Protein AF-A0A346Y4H3-F1 (afdb_monomer_lite)

Secondary structure (DSSP, 8-state):
--------PPPP--------------------SEEEEETTEEE----SS---HHHHHHHHHHTS--TT--EEEEEESS--TTGGG-GGGGSSS-EEEE-SSSPPPHHHHHHHHHHT--EEEEES-TTTS-HHHHHHHHTTSEEEEE--SSHHHHHHHHHHHH-TT-SEEEEEE-SPPTTS-GGGGTTTTTTHHHHHHHTT--EEEE-SS---HHHHHHHHHSS--EEEEES-TTTS-HHHHHHHHHTT-EEEEE--SSHHHHHHHHHHHTT-SSGGG-S-EEEEE-SSTTHHHHHHHHHHHHHHTT--EEEEBTTB--HHHHHHHH--TT--S--SS-TT--SEEEES-HHHHHHHHHHTTPPPPPEEEEESPTTS---TT-EEEEEEE--TTSB-TTPEEEEESTTSSS-EEEEGGG-EEEEE--TT--SSEEEEEEEEBTTS-EEEEEEEEPPEEEEEEEEETTT--B-TT-EEEETTS-EEE--TTSEEEEEEEPSEEEEEEEE-TTBPPPPPEEEEE-TTSEEEEEEEEPBPPPTT-EEEEEE--SSSSEEEEEEEPPTTS--EESSSS-EESSSTTSEEEEE--SSSS--EEEEESSPPSSEEEEEEEEEE-SS-GGGS--EEEEEETTEEEEEEEPPTT--TT--EEEEEEEETTTTEEEEEEEEESSGGGT-S-S-----

Organism: NCBI:txid1608957

Structure (mmCIF, N/CA/C/O backbone):
data_AF-A0A346Y4H3-F1
#
_entry.id   AF-A0A346Y4H3-F1
#
loop_
_atom_site.group_PDB
_atom_site.id
_atom_site.type_symbol
_atom_site.label_atom_id
_atom_site.label_alt_id
_atom_site.label_comp_id
_atom_site.label_asym_id
_atom_site.label_entity_id
_atom_site.label_seq_id
_atom_site.pdbx_PDB_ins_code
_atom_site.Cartn_x
_atom_site.Cartn_y
_atom_site.Cartn_z
_atom_site.occupancy
_atom_site.B_iso_or_equiv
_atom_site.auth_seq_id
_atom_site.auth_comp_id
_atom_site.auth_asym_id
_atom_site.auth_atom_id
_atom_site.pdbx_PDB_model_num
ATOM 1 N N . MET A 1 1 ? -14.875 83.122 -20.297 1.00 38.47 1 MET A N 1
ATOM 2 C CA . MET A 1 1 ? -14.347 83.190 -18.918 1.00 38.47 1 MET A CA 1
ATOM 3 C C . MET A 1 1 ? -13.732 81.844 -18.584 1.00 38.47 1 MET A C 1
ATOM 5 O O . MET A 1 1 ? -14.241 80.837 -19.048 1.00 38.47 1 MET A O 1
ATOM 9 N N . ALA A 1 2 ? -12.585 81.909 -17.911 1.00 35.88 2 ALA A N 1
ATOM 10 C CA . ALA A 1 2 ? -11.606 80.873 -17.564 1.00 35.88 2 ALA A CA 1
ATOM 11 C C . ALA A 1 2 ? -12.211 79.569 -16.967 1.00 35.88 2 ALA A C 1
ATOM 13 O O . ALA A 1 2 ? -13.336 79.601 -16.496 1.00 35.88 2 ALA A O 1
ATOM 14 N N . SER A 1 3 ? -11.537 78.412 -16.889 1.00 32.09 3 SER A N 1
ATOM 15 C CA . SER A 1 3 ? -10.102 78.202 -16.647 1.00 32.09 3 SER A CA 1
ATOM 16 C C . SER A 1 3 ? -9.679 76.719 -16.795 1.00 32.09 3 SER A C 1
ATOM 18 O O . SER A 1 3 ? -10.281 75.858 -16.171 1.00 32.09 3 SER A O 1
ATOM 20 N N . ARG A 1 4 ? -8.610 76.489 -17.577 1.00 33.00 4 ARG A N 1
ATOM 21 C CA . ARG A 1 4 ? -7.375 75.696 -17.312 1.00 33.00 4 ARG A CA 1
ATOM 22 C C . ARG A 1 4 ? -7.424 74.187 -16.925 1.00 33.00 4 ARG A C 1
ATOM 24 O O . ARG A 1 4 ? -7.675 73.878 -15.772 1.00 33.00 4 ARG A O 1
ATOM 31 N N . VAL A 1 5 ? -7.091 73.295 -17.891 1.00 34.34 5 VAL A N 1
ATOM 32 C CA . VAL A 1 5 ? -5.742 72.694 -18.219 1.00 34.34 5 VAL A CA 1
ATOM 33 C C . VAL A 1 5 ? -4.996 71.942 -17.072 1.00 34.34 5 VAL A C 1
ATOM 35 O O . VAL A 1 5 ? -5.086 72.464 -15.965 1.00 34.34 5 VAL A O 1
ATOM 38 N N . PRO A 1 6 ? -4.147 70.875 -17.264 1.00 44.66 6 PRO A N 1
ATOM 39 C CA . PRO A 1 6 ? -3.715 70.091 -18.464 1.00 44.66 6 PRO A CA 1
ATOM 40 C C . PRO A 1 6 ? -3.550 68.529 -18.333 1.00 44.66 6 PRO A C 1
ATOM 42 O O . PRO A 1 6 ? -3.490 67.970 -17.247 1.00 44.66 6 PRO A O 1
ATOM 45 N N . ALA A 1 7 ? -3.283 67.907 -19.500 1.00 29.73 7 ALA A N 1
ATOM 46 C CA . ALA A 1 7 ? -2.268 66.875 -19.834 1.00 29.73 7 ALA A CA 1
ATOM 47 C C . ALA A 1 7 ? -2.381 65.400 -19.393 1.00 29.73 7 ALA A C 1
ATOM 49 O O . ALA A 1 7 ? -2.134 65.047 -18.248 1.00 29.73 7 ALA A O 1
ATOM 50 N N . LEU A 1 8 ? -2.470 64.536 -20.414 1.00 28.73 8 LEU A N 1
ATOM 51 C CA . LEU A 1 8 ? -1.703 63.289 -20.524 1.00 28.73 8 LEU A CA 1
ATOM 52 C C . LEU A 1 8 ? -1.359 63.028 -22.008 1.00 28.73 8 LEU A C 1
ATOM 54 O O . LEU A 1 8 ? -2.251 62.945 -22.849 1.00 28.73 8 LEU A O 1
ATOM 58 N N . LEU A 1 9 ? -0.061 62.935 -22.325 1.00 31.16 9 LEU A N 1
ATOM 59 C CA . LEU A 1 9 ? 0.455 62.276 -23.536 1.00 31.16 9 LEU A CA 1
ATOM 60 C C . LEU A 1 9 ? 0.527 60.760 -23.272 1.00 31.16 9 LEU A C 1
ATOM 62 O O . LEU A 1 9 ? 0.940 60.390 -22.172 1.00 31.16 9 LEU A O 1
ATOM 66 N N . PRO A 1 10 ? 0.271 59.884 -24.261 1.00 33.31 10 PRO A N 1
ATOM 67 C CA . PRO A 1 10 ? 0.739 58.507 -24.217 1.00 33.31 10 PRO A CA 1
ATOM 68 C C . PRO A 1 10 ? 2.091 58.380 -24.941 1.00 33.31 10 PRO A C 1
ATOM 70 O O . PRO A 1 10 ? 2.264 58.857 -26.064 1.00 33.31 10 PRO A O 1
ATOM 73 N N . LEU A 1 11 ? 3.050 57.725 -24.286 1.00 29.69 11 LEU A N 1
ATOM 74 C CA . LEU A 1 11 ? 4.306 57.272 -24.878 1.00 29.69 11 LEU A CA 1
ATOM 75 C C . LEU A 1 11 ? 4.103 55.825 -25.351 1.00 29.69 11 LEU A C 1
ATOM 77 O O . LEU A 1 11 ? 3.737 54.957 -24.563 1.00 29.69 11 LEU A O 1
ATOM 81 N N . VAL A 1 12 ? 4.309 55.584 -26.644 1.00 32.44 12 VAL A N 1
ATOM 82 C CA . VAL A 1 12 ? 4.324 54.251 -27.260 1.00 32.44 12 VAL A CA 1
ATOM 83 C C . VAL A 1 12 ? 5.628 53.554 -26.868 1.00 32.44 12 VAL A C 1
ATOM 85 O O . VAL A 1 12 ? 6.703 54.077 -27.157 1.00 32.44 12 VAL A O 1
ATOM 88 N N . ALA A 1 13 ? 5.538 52.382 -26.237 1.00 29.81 13 ALA A N 1
ATOM 89 C CA . ALA A 1 13 ? 6.675 51.515 -25.939 1.00 29.81 13 ALA A CA 1
ATOM 90 C C . ALA A 1 13 ? 6.445 50.107 -26.522 1.00 29.81 13 ALA A C 1
ATOM 92 O O . ALA A 1 13 ? 5.535 49.394 -26.116 1.00 29.81 13 ALA A O 1
ATOM 93 N N . LEU A 1 14 ? 7.264 49.807 -27.534 1.00 28.03 14 LEU A N 1
ATOM 94 C CA . LEU A 1 14 ? 7.880 48.533 -27.931 1.00 28.03 14 LEU A CA 1
ATOM 95 C C . LEU A 1 14 ? 7.203 47.204 -27.513 1.00 28.03 14 LEU A C 1
ATOM 97 O O . LEU A 1 14 ? 7.240 46.802 -26.354 1.00 28.03 14 LEU A O 1
ATOM 101 N N . LEU A 1 15 ? 6.703 46.468 -28.516 1.00 27.31 15 LEU A N 1
ATOM 102 C CA . LEU A 1 15 ? 6.418 45.030 -28.448 1.00 27.31 15 LEU A CA 1
ATOM 103 C C . LEU A 1 15 ? 7.730 44.227 -28.505 1.00 27.31 15 LEU A C 1
ATOM 105 O O . LEU A 1 15 ? 8.435 44.281 -29.512 1.00 27.31 15 LEU A O 1
ATOM 109 N N . THR A 1 16 ? 7.982 43.394 -27.497 1.00 29.23 16 THR A N 1
ATOM 110 C CA . THR A 1 16 ? 8.804 42.178 -27.618 1.00 29.23 16 THR A CA 1
ATOM 111 C C . THR A 1 16 ? 8.028 41.023 -26.999 1.00 29.23 16 THR A C 1
ATOM 113 O O . THR A 1 16 ? 7.835 40.968 -25.786 1.00 29.23 16 THR A O 1
ATOM 116 N N . LEU A 1 17 ? 7.534 40.138 -27.863 1.00 25.66 17 LEU A N 1
ATOM 117 C CA . LEU A 1 17 ? 6.802 38.922 -27.533 1.00 25.66 17 LEU A CA 1
ATOM 118 C C . LEU A 1 17 ? 7.828 37.794 -27.320 1.00 25.66 17 LEU A C 1
ATOM 120 O O . LEU A 1 17 ? 8.337 37.244 -28.292 1.00 25.66 17 LEU A O 1
ATOM 124 N N . LEU A 1 18 ? 8.161 37.475 -26.066 1.00 26.89 18 LEU A N 1
ATOM 125 C CA . LEU A 1 18 ? 8.841 36.225 -25.713 1.00 26.89 18 LEU A CA 1
ATOM 126 C C . LEU A 1 18 ? 7.755 35.211 -25.329 1.00 26.89 18 LEU A C 1
ATOM 128 O O . LEU A 1 18 ? 7.167 35.299 -24.253 1.00 26.89 18 LEU A O 1
ATOM 132 N N . GLY A 1 19 ? 7.445 34.291 -26.240 1.00 25.28 19 GLY A N 1
ATOM 133 C CA . GLY A 1 19 ? 6.617 33.125 -25.952 1.00 25.28 19 GLY A CA 1
ATOM 134 C C . GLY A 1 19 ? 7.478 32.043 -25.312 1.00 25.28 19 GLY A C 1
ATOM 135 O O . GLY A 1 19 ? 8.254 31.393 -26.003 1.00 25.28 19 GLY A O 1
ATOM 136 N N . VAL A 1 20 ? 7.353 31.865 -23.998 1.00 27.48 20 VAL A N 1
ATOM 137 C CA . VAL A 1 20 ? 7.860 30.680 -23.299 1.00 27.48 20 VAL A CA 1
ATOM 138 C C . VAL A 1 20 ? 6.807 29.589 -23.463 1.00 27.48 20 VAL A C 1
ATOM 140 O O . VAL A 1 20 ? 5.729 29.659 -22.875 1.00 27.48 20 VAL A O 1
ATOM 143 N N . LEU A 1 21 ? 7.103 28.607 -24.312 1.00 25.36 21 LEU A N 1
ATOM 144 C CA . LEU A 1 21 ? 6.340 27.372 -24.425 1.00 25.36 21 LEU A CA 1
ATOM 145 C C . LEU A 1 21 ? 6.779 26.466 -23.264 1.00 25.36 21 LEU A C 1
ATOM 147 O O . LEU A 1 21 ? 7.791 25.779 -23.351 1.00 25.36 21 LEU A O 1
ATOM 151 N N . ALA A 1 22 ? 6.063 26.521 -22.141 1.00 25.53 22 ALA A N 1
ATOM 152 C CA . ALA A 1 22 ? 6.222 25.545 -21.070 1.00 25.53 22 ALA A CA 1
ATOM 153 C C . ALA A 1 22 ? 5.568 24.232 -21.525 1.00 25.53 22 ALA A C 1
ATOM 155 O O . ALA A 1 22 ? 4.342 24.107 -21.521 1.00 25.53 22 ALA A O 1
ATOM 156 N N . ALA A 1 23 ? 6.381 23.275 -21.969 1.00 27.03 23 ALA A N 1
ATOM 157 C CA . ALA A 1 23 ? 5.943 21.900 -22.138 1.00 27.03 23 ALA A CA 1
ATOM 158 C C . ALA A 1 23 ? 5.658 21.321 -20.744 1.00 27.03 23 ALA A C 1
ATOM 160 O O . ALA A 1 23 ? 6.575 21.133 -19.946 1.00 27.03 23 ALA A O 1
ATOM 161 N N . LEU A 1 24 ? 4.381 21.076 -20.436 1.00 25.50 24 LEU A N 1
ATOM 162 C CA . LEU A 1 24 ? 3.999 20.222 -19.316 1.00 25.50 24 LEU A CA 1
ATOM 163 C C . LEU A 1 24 ? 4.397 18.788 -19.670 1.00 25.50 24 LEU A C 1
ATOM 165 O O . LEU A 1 24 ? 3.620 18.045 -20.267 1.00 25.50 24 LEU A O 1
ATOM 169 N N . VAL A 1 25 ? 5.618 18.408 -19.308 1.00 27.73 25 VAL A N 1
ATOM 170 C CA . VAL A 1 25 ? 5.945 17.003 -19.095 1.00 27.73 25 VAL A CA 1
ATOM 171 C C . VAL A 1 25 ? 5.218 16.600 -17.820 1.00 27.73 25 VAL A C 1
ATOM 173 O O . VAL A 1 25 ? 5.413 17.194 -16.761 1.00 27.73 25 VAL A O 1
ATOM 176 N N . SER A 1 26 ? 4.317 15.633 -17.950 1.00 26.34 26 SER A N 1
ATOM 177 C CA . SER A 1 26 ? 3.693 14.937 -16.831 1.00 26.34 26 SER A CA 1
ATOM 178 C C . SER A 1 26 ? 4.792 14.254 -16.017 1.00 26.34 26 SER A C 1
ATOM 180 O O . SER A 1 26 ? 5.174 13.126 -16.318 1.00 26.34 26 SER A O 1
ATOM 182 N N . THR A 1 27 ? 5.316 14.933 -14.999 1.00 28.94 27 THR A N 1
ATOM 183 C CA . THR A 1 27 ? 6.135 14.305 -13.965 1.00 28.94 27 THR A CA 1
ATOM 184 C C . THR A 1 27 ? 5.234 13.349 -13.191 1.00 28.94 27 THR A C 1
ATOM 186 O O . THR A 1 27 ? 4.337 13.790 -12.468 1.00 28.94 27 THR A O 1
ATOM 189 N N . ALA A 1 28 ? 5.446 12.044 -13.363 1.00 29.25 28 ALA A N 1
ATOM 190 C CA . ALA A 1 28 ? 4.991 11.061 -12.388 1.00 29.25 28 ALA A CA 1
ATOM 191 C C . ALA A 1 28 ? 5.501 11.484 -10.994 1.00 29.25 28 ALA A C 1
ATOM 193 O O . ALA A 1 28 ? 6.600 12.043 -10.904 1.00 29.25 28 ALA A O 1
ATOM 194 N N . PRO A 1 29 ? 4.726 11.299 -9.913 1.00 31.39 29 PRO A N 1
ATOM 195 C CA . PRO A 1 29 ? 5.169 11.729 -8.600 1.00 31.39 29 PRO A CA 1
ATOM 196 C C . PRO A 1 29 ? 6.365 10.872 -8.172 1.00 31.39 29 PRO A C 1
ATOM 198 O O . PRO A 1 29 ? 6.255 9.662 -7.997 1.00 31.39 29 PRO A O 1
ATOM 201 N N . ALA A 1 30 ? 7.521 11.507 -7.989 1.00 39.19 30 ALA A N 1
ATOM 202 C CA . ALA A 1 30 ? 8.576 10.963 -7.153 1.00 39.19 30 ALA A CA 1
ATOM 203 C C . ALA A 1 30 ? 8.071 10.996 -5.702 1.00 39.19 30 ALA A C 1
ATOM 205 O O . ALA A 1 30 ? 8.126 12.041 -5.060 1.00 39.19 30 ALA A O 1
ATOM 206 N N . SER A 1 31 ? 7.529 9.893 -5.179 1.00 43.66 31 SER A N 1
ATOM 207 C CA . SER A 1 31 ? 7.141 9.830 -3.761 1.00 43.66 31 SER A CA 1
ATOM 208 C C . SER A 1 31 ? 7.337 8.435 -3.162 1.00 43.66 31 SER A C 1
ATOM 210 O O . SER A 1 31 ? 6.383 7.717 -2.863 1.00 43.66 31 SER A O 1
ATOM 212 N N . ARG A 1 32 ? 8.599 8.027 -2.970 1.00 54.56 32 ARG A N 1
ATOM 213 C CA . ARG A 1 32 ? 8.917 6.895 -2.074 1.00 54.56 32 ARG A CA 1
ATOM 214 C C . ARG A 1 32 ? 10.326 6.859 -1.506 1.00 54.56 32 ARG A C 1
ATOM 216 O O . ARG A 1 32 ? 10.713 5.882 -0.877 1.00 54.56 32 ARG A O 1
ATOM 223 N N . ALA A 1 33 ? 11.108 7.902 -1.723 1.00 60.16 33 ALA A N 1
ATOM 224 C CA . ALA A 1 33 ? 12.506 7.833 -1.369 1.00 60.16 33 ALA A CA 1
ATOM 225 C C . ALA A 1 33 ? 12.812 8.207 0.074 1.00 60.16 33 ALA A C 1
ATOM 227 O O . ALA A 1 33 ? 13.940 8.016 0.504 1.00 60.16 33 ALA A O 1
ATOM 228 N N . GLN A 1 34 ? 11.842 8.696 0.841 1.00 81.44 34 GLN A N 1
ATOM 229 C CA . GLN A 1 34 ? 12.044 8.962 2.256 1.00 81.44 34 GLN A CA 1
ATOM 230 C C . GLN A 1 34 ? 10.877 8.450 3.088 1.00 81.44 34 GLN A C 1
ATOM 232 O O . GLN A 1 34 ? 9.719 8.682 2.747 1.00 81.44 34 GLN A O 1
ATOM 237 N N . SER A 1 35 ? 11.186 7.772 4.190 1.00 82.25 35 SER A N 1
ATOM 238 C CA . SER A 1 35 ? 10.202 7.310 5.168 1.00 82.25 35 SER A CA 1
ATOM 239 C C . SER A 1 35 ? 10.663 7.620 6.583 1.00 82.25 35 SER A C 1
ATOM 241 O O . SER A 1 35 ? 11.827 7.383 6.908 1.00 82.25 35 SER A O 1
ATOM 243 N N . THR A 1 36 ? 9.739 8.072 7.425 1.00 83.00 36 THR A N 1
ATOM 244 C CA . THR A 1 36 ? 9.993 8.388 8.833 1.00 83.00 36 THR A CA 1
ATOM 245 C C . THR A 1 36 ? 9.085 7.548 9.722 1.00 83.00 36 THR A C 1
ATOM 247 O O . THR A 1 36 ? 7.876 7.506 9.501 1.00 83.00 36 THR A O 1
ATOM 250 N N . THR A 1 37 ? 9.662 6.903 10.731 1.00 84.31 37 THR A N 1
ATOM 251 C CA . THR A 1 37 ? 8.950 6.134 11.760 1.00 84.31 37 THR A CA 1
ATOM 252 C C . THR A 1 37 ? 9.480 6.486 13.142 1.00 84.31 37 THR A C 1
ATOM 254 O O . THR A 1 37 ? 10.600 6.977 13.266 1.00 84.31 37 THR A O 1
ATOM 257 N N . THR A 1 38 ? 8.712 6.213 14.192 1.00 81.94 38 THR A N 1
ATOM 258 C CA . THR A 1 38 ? 9.159 6.369 15.583 1.00 81.94 38 THR A CA 1
ATOM 259 C C . THR A 1 38 ? 8.886 5.094 16.364 1.00 81.94 38 THR A C 1
ATOM 261 O O . THR A 1 38 ? 7.900 4.416 16.103 1.00 81.94 38 THR A O 1
ATOM 264 N N . SER A 1 39 ? 9.756 4.728 17.306 1.00 82.50 39 SER A N 1
ATOM 265 C CA . SER A 1 39 ? 9.573 3.485 18.073 1.00 82.50 39 SER A CA 1
ATOM 266 C C . SER A 1 39 ? 8.430 3.552 19.094 1.00 82.50 39 SER A C 1
ATOM 268 O O . SER A 1 39 ? 7.977 2.520 19.569 1.00 82.50 39 SER A O 1
ATOM 270 N N . ASP A 1 40 ? 7.924 4.748 19.405 1.00 77.62 40 ASP A N 1
ATOM 271 C CA . ASP A 1 40 ? 6.756 4.945 20.272 1.00 77.62 40 ASP A CA 1
ATOM 272 C C . ASP A 1 40 ? 5.406 4.819 19.540 1.00 77.62 40 ASP A C 1
ATOM 274 O O . ASP A 1 40 ? 4.364 4.741 20.197 1.00 77.62 40 ASP A O 1
ATOM 278 N N . ALA A 1 41 ? 5.406 4.778 18.202 1.00 77.56 41 ALA A N 1
ATOM 279 C CA . ALA A 1 41 ? 4.196 4.691 17.398 1.00 77.56 41 ALA A CA 1
ATOM 280 C C . ALA A 1 41 ? 4.350 3.720 16.223 1.00 77.56 41 ALA A C 1
ATOM 282 O O . ALA A 1 41 ? 5.206 3.868 15.350 1.00 77.56 41 ALA A O 1
ATOM 283 N N . LEU A 1 42 ? 3.442 2.752 16.147 1.00 83.00 42 LEU A N 1
ATOM 284 C CA . LEU A 1 42 ? 3.373 1.817 15.043 1.00 83.00 42 LEU A CA 1
ATOM 285 C C . LEU A 1 42 ? 2.563 2.405 13.894 1.00 83.00 42 LEU A C 1
ATOM 287 O O . LEU A 1 42 ? 1.348 2.573 13.961 1.00 83.00 42 LEU A O 1
ATOM 291 N N . LEU A 1 43 ? 3.248 2.697 12.800 1.00 81.75 43 LEU A N 1
ATOM 292 C CA . LEU A 1 43 ? 2.654 3.260 11.599 1.00 81.75 43 LEU A CA 1
ATOM 293 C C . LEU A 1 43 ? 2.240 2.146 10.629 1.00 81.75 43 LEU A C 1
ATOM 295 O O . LEU A 1 43 ? 3.052 1.639 9.855 1.00 81.75 43 LEU A O 1
ATOM 299 N N . VAL A 1 44 ? 0.950 1.809 10.609 1.00 78.44 44 VAL A N 1
ATOM 300 C CA . VAL A 1 44 ? 0.343 0.931 9.597 1.00 78.44 44 VAL A CA 1
ATOM 301 C C . VAL A 1 44 ? -0.253 1.803 8.490 1.00 78.44 44 VAL A C 1
ATOM 303 O O . VAL A 1 44 ? -1.461 1.981 8.340 1.00 78.44 44 VAL A O 1
ATOM 306 N N . VAL A 1 45 ? 0.655 2.445 7.755 1.00 64.00 45 VAL A N 1
ATOM 307 C CA . VAL A 1 45 ? 0.346 3.603 6.906 1.00 64.00 45 VAL A CA 1
ATOM 308 C C . VAL A 1 45 ? -0.495 3.221 5.695 1.00 64.00 45 VAL A C 1
ATOM 310 O O . VAL A 1 45 ? -0.163 2.260 4.999 1.00 64.00 45 VAL A O 1
ATOM 313 N N . LYS A 1 46 ? -1.481 4.072 5.372 1.00 57.12 46 LYS A N 1
ATOM 314 C CA . LYS A 1 46 ? -1.959 4.290 4.004 1.00 57.12 46 LYS A CA 1
ATOM 315 C C . LYS A 1 46 ? -1.149 5.431 3.351 1.00 57.12 46 LYS A C 1
ATOM 317 O O . LYS A 1 46 ? -1.445 6.588 3.611 1.00 57.12 46 LYS A O 1
ATOM 322 N N . SER A 1 47 ? -0.060 5.139 2.631 1.00 50.25 47 SER A N 1
ATOM 323 C CA . SER A 1 47 ? 0.860 6.154 2.065 1.00 50.25 47 SER A CA 1
ATOM 324 C C . SER A 1 47 ? 0.258 6.979 0.912 1.00 50.25 47 SER A C 1
ATOM 326 O O . SER A 1 47 ? -0.849 6.696 0.463 1.00 50.25 47 SER A O 1
ATOM 328 N N . GLU A 1 48 ? 0.999 7.980 0.411 1.00 49.06 48 GLU A N 1
ATOM 329 C CA . GLU A 1 48 ? 0.622 8.815 -0.750 1.00 49.06 48 GLU A CA 1
ATOM 330 C C . GLU A 1 48 ? 0.468 8.021 -2.066 1.00 49.06 48 GLU A C 1
ATOM 332 O O . GLU A 1 48 ? -0.326 8.399 -2.923 1.00 49.06 48 GLU A O 1
ATOM 337 N N . GLU A 1 49 ? 1.103 6.849 -2.184 1.00 52.97 49 GLU A N 1
ATOM 338 C CA . GLU A 1 49 ? 0.534 5.729 -2.943 1.00 52.97 49 GLU A CA 1
ATOM 339 C C . GLU A 1 49 ? -0.294 4.902 -1.960 1.00 52.97 49 GLU A C 1
ATOM 341 O O . GLU A 1 49 ? 0.273 4.162 -1.152 1.00 52.97 49 GLU A O 1
ATOM 346 N N . THR A 1 50 ? -1.617 5.071 -1.939 1.00 55.59 50 THR A N 1
ATOM 347 C CA . THR A 1 50 ? -2.473 4.385 -0.961 1.00 55.59 50 THR A CA 1
ATOM 348 C C . THR A 1 50 ? -2.283 2.867 -1.106 1.00 55.59 50 THR A C 1
ATOM 350 O O . THR A 1 50 ? -2.618 2.323 -2.161 1.00 55.59 50 THR A O 1
ATOM 353 N N . PRO A 1 51 ? -1.716 2.154 -0.107 1.00 68.12 51 PRO A N 1
ATOM 354 C CA . PRO A 1 51 ? -1.569 0.716 -0.158 1.00 68.12 51 PRO A CA 1
ATOM 355 C C . PRO A 1 51 ? -2.946 0.116 -0.339 1.00 68.12 51 PRO A C 1
ATOM 357 O O . PRO A 1 51 ? -3.933 0.574 0.241 1.00 68.12 51 PRO A O 1
ATOM 360 N N . SER A 1 52 ? -2.997 -0.921 -1.166 1.00 87.56 52 SER A N 1
ATOM 361 C CA . SER A 1 52 ? -4.234 -1.655 -1.361 1.00 87.56 52 SER A CA 1
ATOM 362 C C . SER A 1 52 ? -4.793 -2.113 -0.012 1.00 87.56 52 SER A C 1
ATOM 364 O O . SER A 1 52 ? -4.044 -2.412 0.921 1.00 87.56 52 SER A O 1
ATOM 366 N N . ASN A 1 53 ? -6.114 -2.245 0.070 1.00 91.94 53 ASN A N 1
ATOM 367 C CA . ASN A 1 53 ? -6.777 -2.793 1.254 1.00 91.94 53 ASN A CA 1
ATOM 368 C C . ASN A 1 53 ? -6.201 -4.165 1.664 1.00 91.94 53 ASN A C 1
ATOM 370 O O . ASN A 1 53 ? -6.159 -4.483 2.847 1.00 91.94 53 ASN A O 1
ATOM 374 N N . VAL A 1 54 ? -5.703 -4.945 0.695 1.00 93.12 54 VAL A N 1
ATOM 375 C CA . VAL A 1 54 ? -4.977 -6.204 0.931 1.00 93.12 54 VAL A CA 1
ATOM 376 C C . VAL A 1 54 ? -3.708 -5.966 1.748 1.00 93.12 54 VAL A C 1
ATOM 378 O O . VAL A 1 54 ? -3.531 -6.568 2.801 1.00 93.12 54 VAL A O 1
ATOM 381 N N . GLU A 1 55 ? -2.835 -5.078 1.273 1.00 91.38 55 GLU A N 1
ATOM 382 C CA . GLU A 1 55 ? -1.557 -4.784 1.928 1.00 91.38 55 GLU A CA 1
ATOM 383 C C . GLU A 1 55 ? -1.766 -4.178 3.320 1.00 91.38 55 GLU A C 1
ATOM 385 O O . GLU A 1 55 ? -1.046 -4.517 4.252 1.00 91.38 55 GLU A O 1
ATOM 390 N N . LEU A 1 56 ? -2.782 -3.328 3.485 1.00 91.25 56 LEU A N 1
ATOM 391 C CA . LEU A 1 56 ? -3.128 -2.756 4.785 1.00 91.25 56 LEU A CA 1
ATOM 392 C C . LEU A 1 56 ? -3.505 -3.831 5.814 1.00 91.25 56 LEU A C 1
ATOM 394 O O . LEU A 1 56 ? -3.009 -3.808 6.939 1.00 91.25 56 LEU A O 1
ATOM 398 N N . ALA A 1 57 ? -4.366 -4.773 5.424 1.00 95.06 57 ALA A N 1
ATOM 399 C CA . ALA A 1 57 ? -4.804 -5.862 6.290 1.00 95.06 57 ALA A CA 1
ATOM 400 C C . ALA A 1 57 ? -3.644 -6.803 6.662 1.00 95.06 57 ALA A C 1
ATOM 402 O O . ALA A 1 57 ? -3.527 -7.208 7.816 1.00 95.06 57 ALA A O 1
ATOM 403 N N . VAL A 1 58 ? -2.745 -7.092 5.709 1.00 94.38 58 VAL A N 1
ATOM 404 C CA . VAL A 1 58 ? -1.518 -7.867 5.968 1.00 94.38 58 VAL A CA 1
ATOM 405 C C . VAL A 1 58 ? -0.624 -7.148 6.975 1.00 94.38 58 VAL A C 1
ATOM 407 O O . VAL A 1 58 ? -0.233 -7.755 7.964 1.00 94.38 58 VAL A O 1
ATOM 410 N N . ARG A 1 59 ? -0.367 -5.847 6.799 1.00 92.06 59 ARG A N 1
ATOM 411 C CA . ARG A 1 59 ? 0.467 -5.075 7.736 1.00 92.06 59 ARG A CA 1
ATOM 412 C C . ARG A 1 59 ? -0.116 -5.016 9.143 1.00 92.06 59 ARG A C 1
ATOM 414 O O . ARG A 1 59 ? 0.634 -5.091 10.107 1.00 92.06 59 ARG A O 1
ATOM 421 N N . LEU A 1 60 ? -1.439 -4.898 9.275 1.00 92.62 60 LEU A N 1
ATOM 422 C CA . LEU A 1 60 ? -2.108 -4.967 10.580 1.00 92.62 60 LEU A CA 1
ATOM 423 C C . LEU A 1 60 ? -1.939 -6.345 11.232 1.00 92.62 60 LEU A C 1
ATOM 425 O O . LEU A 1 60 ? -1.716 -6.431 12.437 1.00 92.62 60 LEU A O 1
ATOM 429 N N . SER A 1 61 ? -1.996 -7.416 10.442 1.00 94.25 61 SER A N 1
ATOM 430 C CA . SER A 1 61 ? -1.735 -8.777 10.917 1.00 94.25 61 SER A CA 1
ATOM 431 C C . SER A 1 61 ? -0.269 -8.978 11.333 1.00 94.25 61 SER A C 1
ATOM 433 O O . SER A 1 61 ? 0.000 -9.526 12.399 1.00 94.25 61 SER A O 1
ATOM 435 N N . GLU A 1 62 ? 0.693 -8.467 10.558 1.00 91.56 62 GLU A N 1
ATOM 436 C CA . GLU A 1 62 ? 2.126 -8.466 10.902 1.00 91.56 62 GLU A CA 1
ATOM 437 C C . GLU A 1 62 ? 2.405 -7.671 12.192 1.00 91.56 62 GLU A C 1
ATOM 439 O O . GLU A 1 62 ? 3.216 -8.091 13.017 1.00 91.56 62 GLU A O 1
ATOM 444 N N . ALA A 1 63 ? 1.683 -6.564 12.388 1.00 89.00 63 ALA A N 1
ATOM 445 C CA . ALA A 1 63 ? 1.721 -5.702 13.568 1.00 89.00 63 ALA A CA 1
ATOM 446 C C . ALA A 1 63 ? 1.042 -6.293 14.816 1.00 89.00 63 ALA A C 1
ATOM 448 O O . ALA A 1 63 ? 1.196 -5.744 15.907 1.00 89.00 63 ALA A O 1
ATOM 449 N N . THR A 1 64 ? 0.264 -7.370 14.677 1.00 90.12 64 THR A N 1
ATOM 450 C CA . THR A 1 64 ? -0.491 -7.967 15.785 1.00 90.12 64 THR A CA 1
ATOM 451 C C . THR A 1 64 ? 0.108 -9.327 16.136 1.00 90.12 64 THR A C 1
ATOM 453 O O . THR A 1 64 ? -0.062 -10.291 15.383 1.00 90.12 64 THR A O 1
ATOM 456 N N . PRO A 1 65 ? 0.820 -9.455 17.267 1.00 85.75 65 PRO A N 1
ATOM 457 C CA . PRO A 1 65 ? 1.359 -10.734 17.686 1.00 85.75 65 PRO A CA 1
ATOM 458 C C . PRO A 1 65 ? 0.207 -11.625 18.155 1.00 85.75 65 PRO A C 1
ATOM 460 O O . PRO A 1 65 ? -0.266 -11.522 19.277 1.00 85.75 65 PRO A O 1
ATOM 463 N N . LEU A 1 66 ? -0.240 -12.532 17.291 1.00 82.31 66 LEU A N 1
ATOM 464 C CA . LEU A 1 66 ? -1.263 -13.529 17.606 1.00 82.31 66 LEU A CA 1
ATOM 465 C C . LEU A 1 66 ? -0.601 -14.906 17.795 1.00 82.31 66 LEU A C 1
ATOM 467 O O . LEU A 1 66 ? -0.712 -15.757 16.907 1.00 82.31 66 LEU A O 1
ATOM 471 N N . PRO A 1 67 ? 0.142 -15.143 18.900 1.00 69.44 67 PRO A N 1
ATOM 472 C CA . PRO A 1 67 ? 0.742 -16.446 19.144 1.00 69.44 67 PRO A CA 1
ATOM 473 C C . PRO A 1 67 ? -0.374 -17.493 19.239 1.00 69.44 67 PRO A C 1
ATOM 475 O O . PRO A 1 67 ? -1.414 -17.256 19.849 1.00 69.44 67 PRO A O 1
ATOM 478 N N . ASP A 1 68 ? -0.162 -18.640 18.597 1.00 73.19 68 ASP A N 1
ATOM 479 C CA . ASP A 1 68 ? -1.095 -19.773 18.543 1.00 73.19 68 ASP A CA 1
ATOM 480 C C . ASP A 1 68 ? -2.361 -19.581 17.678 1.00 73.19 68 ASP A C 1
ATOM 482 O O . ASP A 1 68 ? -3.251 -20.440 17.704 1.00 73.19 68 ASP A O 1
ATOM 486 N N . THR A 1 69 ? -2.466 -18.515 16.870 1.00 79.19 69 THR A N 1
ATOM 487 C CA . THR A 1 69 ? -3.574 -18.411 15.906 1.00 79.19 69 THR A CA 1
ATOM 488 C C . THR A 1 69 ? -3.366 -19.337 14.711 1.00 79.19 69 THR A C 1
ATOM 490 O O . THR A 1 69 ? -2.391 -19.238 13.979 1.00 79.19 69 THR A O 1
ATOM 493 N N . THR A 1 70 ? -4.313 -20.245 14.485 1.00 91.06 70 THR A N 1
ATOM 494 C CA . THR A 1 70 ? -4.346 -21.112 13.292 1.00 91.06 70 THR A CA 1
ATOM 495 C C . THR A 1 70 ? -5.525 -20.793 12.380 1.00 91.06 70 THR A C 1
ATOM 497 O O . THR A 1 70 ? -5.699 -21.430 11.341 1.00 91.06 70 THR A O 1
ATOM 500 N N . THR A 1 71 ? -6.363 -19.827 12.767 1.00 96.62 71 THR A N 1
ATOM 501 C CA . THR A 1 71 ? -7.542 -19.409 12.007 1.00 96.62 71 THR A CA 1
ATOM 502 C C . THR A 1 71 ? -7.345 -18.000 11.476 1.00 96.62 71 THR A C 1
ATOM 504 O O . THR A 1 71 ? -7.032 -17.092 12.240 1.00 96.62 71 THR A O 1
ATOM 507 N N . VAL A 1 72 ? -7.602 -17.812 10.184 1.00 97.88 72 VAL A N 1
ATOM 508 C CA . VAL A 1 72 ? -7.612 -16.497 9.538 1.00 97.88 72 VAL A CA 1
ATOM 509 C C . VAL A 1 72 ? -8.994 -16.204 8.978 1.00 97.88 72 VAL A C 1
ATOM 511 O O . VAL A 1 72 ? -9.597 -17.042 8.307 1.00 97.88 72 VAL A O 1
ATOM 514 N N . VAL A 1 73 ? -9.502 -15.006 9.250 1.00 98.31 73 VAL A N 1
ATOM 515 C CA . VAL A 1 73 ? -10.759 -14.512 8.685 1.00 98.31 73 VAL A CA 1
ATOM 516 C C . VAL A 1 73 ? -10.435 -13.797 7.383 1.00 98.31 73 VAL A C 1
ATOM 518 O O . VAL A 1 73 ? -9.459 -13.057 7.303 1.00 98.31 73 VAL A O 1
ATOM 521 N N . MET A 1 74 ? -11.234 -14.009 6.344 1.00 98.19 74 MET A N 1
ATOM 522 C CA . MET A 1 74 ? -10.959 -13.458 5.026 1.00 98.19 74 MET A CA 1
ATOM 523 C C . MET A 1 74 ? -12.187 -12.777 4.433 1.00 98.19 74 MET A C 1
ATOM 525 O O . MET A 1 74 ? -13.224 -13.404 4.213 1.00 98.19 74 MET A O 1
ATOM 529 N N . GLY A 1 75 ? -12.045 -11.484 4.152 1.00 97.50 75 GLY A N 1
ATOM 530 C CA . GLY A 1 75 ? -13.039 -10.658 3.471 1.00 97.50 75 GLY A CA 1
ATOM 531 C C . GLY A 1 75 ? -12.595 -10.256 2.064 1.00 97.50 75 GLY A C 1
ATOM 532 O O . GLY A 1 75 ? -11.441 -10.430 1.672 1.00 97.50 75 GLY A O 1
ATOM 533 N N . ARG A 1 76 ? -13.513 -9.675 1.290 1.00 96.19 76 ARG A N 1
ATOM 534 C CA . ARG A 1 76 ? -13.186 -9.092 -0.020 1.00 96.19 76 ARG A CA 1
ATOM 535 C C . ARG A 1 76 ? -12.559 -7.702 0.134 1.00 96.19 76 ARG A C 1
ATOM 537 O O . ARG A 1 76 ? -12.936 -6.942 1.020 1.00 96.19 76 ARG A O 1
ATOM 544 N N . SER A 1 77 ? -11.627 -7.348 -0.743 1.00 95.00 77 SER A N 1
ATOM 545 C CA . SER A 1 77 ? -10.819 -6.126 -0.633 1.00 95.00 77 SER A CA 1
ATOM 546 C C . SER A 1 77 ? -11.460 -4.868 -1.224 1.00 95.00 77 SER A C 1
ATOM 548 O O . SER A 1 77 ? -10.914 -3.782 -1.068 1.00 95.00 77 SER A O 1
ATOM 550 N N . ASP A 1 78 ? -12.582 -4.982 -1.926 1.00 92.75 78 ASP A N 1
ATOM 551 C CA . ASP A 1 78 ? -13.217 -3.890 -2.674 1.00 92.75 78 ASP A CA 1
ATOM 552 C C . ASP A 1 78 ? -14.507 -3.360 -2.027 1.00 92.75 78 ASP A C 1
ATOM 554 O O . ASP A 1 78 ? -14.856 -2.200 -2.234 1.00 92.75 78 ASP A O 1
ATOM 558 N N . VAL A 1 79 ? -15.208 -4.169 -1.221 1.00 92.38 79 VAL A N 1
ATOM 559 C CA . VAL A 1 79 ? -16.433 -3.757 -0.516 1.00 92.38 79 VAL A CA 1
ATOM 560 C C . VAL A 1 79 ? -16.512 -4.390 0.874 1.00 92.38 79 VAL A C 1
ATOM 562 O O . VAL A 1 79 ? -16.356 -5.592 1.040 1.00 92.38 79 VAL A O 1
ATOM 565 N N . PHE A 1 80 ? -16.897 -3.590 1.861 1.00 91.56 80 PHE A N 1
ATOM 566 C CA . PHE A 1 80 ? -16.928 -3.931 3.288 1.00 91.56 80 PHE A CA 1
ATOM 567 C C . PHE A 1 80 ? -18.085 -4.823 3.766 1.00 91.56 80 PHE A C 1
ATOM 569 O O . PHE A 1 80 ? -18.193 -5.100 4.957 1.00 91.56 80 PHE A O 1
ATOM 576 N N . ALA A 1 81 ? -18.997 -5.199 2.866 1.00 90.12 81 ALA A N 1
ATOM 577 C CA . ALA A 1 81 ? -20.354 -5.645 3.186 1.00 90.12 81 ALA A CA 1
ATOM 578 C C . ALA A 1 81 ? -20.423 -6.719 4.280 1.00 90.12 81 ALA A C 1
ATOM 580 O O . ALA A 1 81 ? -21.119 -6.524 5.270 1.00 90.12 81 ALA A O 1
ATOM 581 N N . ASP A 1 82 ? -19.712 -7.827 4.079 1.00 94.69 82 ASP A N 1
ATOM 582 C CA . ASP A 1 82 ? -19.719 -8.971 4.991 1.00 94.69 82 ASP A CA 1
ATOM 583 C C . ASP A 1 82 ? -18.682 -8.811 6.120 1.00 94.69 82 ASP A C 1
ATOM 585 O O . ASP A 1 82 ? -18.895 -9.303 7.226 1.00 94.69 82 ASP A O 1
ATOM 589 N N . SER A 1 83 ? -17.608 -8.046 5.886 1.00 95.62 83 SER A N 1
ATOM 590 C CA . SER A 1 83 ? -16.592 -7.723 6.900 1.00 95.62 83 SER A CA 1
ATOM 591 C C . SER A 1 83 ? -17.119 -6.826 8.025 1.00 95.62 83 SER A C 1
ATOM 593 O O . SER A 1 83 ? -16.538 -6.810 9.098 1.00 95.62 83 SER A O 1
ATOM 595 N N . LEU A 1 84 ? -18.244 -6.126 7.835 1.00 93.94 84 LEU A N 1
ATOM 596 C CA . LEU A 1 84 ? -18.942 -5.400 8.911 1.00 93.94 84 LEU A CA 1
ATOM 597 C C . LEU A 1 84 ? -19.196 -6.265 10.151 1.00 93.94 84 LEU A C 1
ATOM 599 O O . LEU A 1 84 ? -19.212 -5.751 11.264 1.00 93.94 84 LEU A O 1
ATOM 603 N N . ALA A 1 85 ? -19.433 -7.563 9.944 1.00 96.00 85 ALA A N 1
ATOM 604 C CA . ALA A 1 85 ? -19.768 -8.499 11.005 1.00 96.00 85 ALA A CA 1
ATOM 605 C C . ALA A 1 85 ? -18.572 -9.339 11.487 1.00 96.00 85 ALA A C 1
ATOM 607 O O . ALA A 1 85 ? -18.757 -10.297 12.235 1.00 96.00 85 ALA A O 1
ATOM 608 N N . SER A 1 86 ? -17.342 -9.004 11.074 1.00 96.00 86 SER A N 1
ATOM 609 C CA . SER A 1 86 ? -16.155 -9.805 11.393 1.00 96.00 86 SER A CA 1
ATOM 610 C C . SER A 1 86 ? -15.656 -9.645 12.829 1.00 96.00 86 SER A C 1
ATOM 612 O O . SER A 1 86 ? -14.839 -10.455 13.248 1.00 96.00 86 SER A O 1
ATOM 614 N N . GLY A 1 87 ? -16.108 -8.628 13.577 1.00 94.81 87 GLY A N 1
ATOM 615 C CA . GLY A 1 87 ? -15.591 -8.287 14.913 1.00 94.81 87 GLY A CA 1
ATOM 616 C C . GLY A 1 87 ? -15.477 -9.488 15.855 1.00 94.81 87 GLY A C 1
ATOM 617 O O . GLY A 1 87 ? -14.392 -9.786 16.333 1.00 94.81 87 GLY A O 1
ATOM 618 N N . VAL A 1 88 ? -16.551 -10.266 16.010 1.00 95.44 88 VAL A N 1
ATOM 619 C CA . VAL A 1 88 ? -16.566 -11.439 16.906 1.00 95.44 88 VAL A CA 1
ATOM 620 C C . VAL A 1 88 ? -15.567 -12.535 16.525 1.00 95.44 88 VAL A C 1
ATOM 622 O O . VAL A 1 88 ? -15.038 -13.228 17.385 1.00 95.44 88 VAL A O 1
ATOM 625 N N . LEU A 1 89 ? -15.268 -12.678 15.231 1.00 96.31 89 LEU A N 1
ATOM 626 C CA . LEU A 1 89 ? -14.280 -13.640 14.744 1.00 96.31 89 LEU A CA 1
ATOM 627 C C . LEU A 1 89 ? -12.843 -13.166 14.987 1.00 96.31 89 LEU A C 1
ATOM 629 O O . LEU A 1 89 ? -11.916 -13.956 14.841 1.00 96.31 89 LEU A O 1
ATOM 633 N N . GLN A 1 90 ? -12.649 -11.887 15.311 1.00 95.06 90 GLN A N 1
ATOM 634 C CA . GLN A 1 90 ? -11.340 -11.252 15.389 1.00 95.06 90 GLN A CA 1
ATOM 635 C C . GLN A 1 90 ? -10.749 -11.191 16.797 1.00 95.06 90 GLN A C 1
ATOM 637 O O . GLN A 1 90 ? -9.634 -10.703 16.940 1.00 95.06 90 GLN A O 1
ATOM 642 N N . SER A 1 91 ? -11.410 -11.756 17.815 1.00 88.81 91 SER A N 1
ATOM 643 C CA . SER A 1 91 ? -10.844 -11.838 19.172 1.00 88.81 91 SER A CA 1
ATOM 644 C C . SER A 1 91 ? -9.471 -12.528 19.200 1.00 88.81 91 SER A C 1
ATOM 646 O O . SER A 1 91 ? -8.627 -12.210 20.033 1.00 88.81 91 SER A O 1
ATOM 648 N N . ARG A 1 92 ? -9.221 -13.473 18.275 1.00 86.38 92 ARG A N 1
ATOM 649 C CA . ARG A 1 92 ? -7.939 -14.202 18.141 1.00 86.38 92 ARG A CA 1
ATOM 650 C C . ARG A 1 92 ? -7.508 -14.496 16.704 1.00 86.38 92 ARG A C 1
ATOM 652 O O . ARG A 1 92 ? -6.595 -15.296 16.488 1.00 86.38 92 ARG A O 1
ATOM 659 N N . SER A 1 93 ? -8.158 -13.897 15.715 1.00 95.00 93 SER A N 1
ATOM 660 C CA . SER A 1 93 ? -7.868 -14.151 14.302 1.00 95.00 93 SER A CA 1
ATOM 661 C C . SER A 1 93 ? -7.768 -12.841 13.535 1.00 95.00 93 SER A C 1
ATOM 663 O O . SER A 1 93 ? -8.632 -11.984 13.699 1.00 95.00 93 SER A O 1
ATOM 665 N N . PRO A 1 94 ? -6.764 -12.667 12.664 1.00 96.62 94 PRO A N 1
ATOM 666 C CA . PRO A 1 94 ? -6.692 -11.472 11.842 1.00 96.62 94 PRO A CA 1
ATOM 667 C C . PRO A 1 94 ? -7.740 -11.536 10.724 1.00 96.62 94 PRO A C 1
ATOM 669 O O . PRO A 1 94 ? -8.041 -12.615 10.198 1.00 96.62 94 PRO A O 1
ATOM 672 N N . LEU A 1 95 ? -8.266 -10.374 10.326 1.00 97.69 95 LEU A N 1
ATOM 673 C CA . LEU A 1 95 ? -8.988 -10.214 9.067 1.00 97.69 95 LEU A CA 1
ATOM 674 C C . LEU A 1 95 ? -7.999 -9.853 7.959 1.00 97.69 95 LEU A C 1
ATOM 676 O O . LEU A 1 95 ? -7.499 -8.733 7.908 1.00 97.69 95 LEU A O 1
ATOM 680 N N . LEU A 1 96 ? -7.777 -10.780 7.030 1.00 97.69 96 LEU A N 1
ATOM 681 C CA . LEU A 1 96 ? -7.098 -10.500 5.768 1.00 97.69 96 LEU A CA 1
ATOM 682 C C . LEU A 1 96 ? -8.115 -10.171 4.672 1.00 97.69 96 LEU A C 1
ATOM 684 O O . LEU A 1 96 ? -9.273 -10.596 4.708 1.00 97.69 96 LEU A O 1
ATOM 688 N N . LEU A 1 97 ? -7.677 -9.413 3.668 1.00 97.44 97 LEU A N 1
ATOM 689 C CA . LEU A 1 97 ? -8.509 -9.023 2.533 1.00 97.44 97 LEU A CA 1
ATOM 690 C C . LEU A 1 97 ? -7.952 -9.594 1.231 1.00 97.44 97 LEU A C 1
ATOM 692 O O . LEU A 1 97 ? -6.741 -9.617 1.024 1.00 97.44 97 LEU A O 1
ATOM 696 N N . VAL A 1 98 ? -8.841 -10.024 0.334 1.00 96.44 98 VAL A N 1
ATOM 697 C CA . VAL A 1 98 ? -8.485 -10.575 -0.984 1.00 96.44 98 VAL A CA 1
ATOM 698 C C . VAL A 1 98 ? -9.352 -9.999 -2.105 1.00 96.44 98 VAL A C 1
ATOM 700 O O . VAL A 1 98 ? -10.508 -9.643 -1.866 1.00 96.44 98 VAL A O 1
ATOM 703 N N . PRO A 1 99 ? -8.849 -9.926 -3.350 1.00 94.50 99 PRO A N 1
ATOM 704 C CA . PRO A 1 99 ? -9.681 -9.593 -4.499 1.00 94.50 99 PRO A CA 1
ATOM 705 C C . PRO A 1 99 ? -10.845 -10.588 -4.657 1.00 94.50 99 PRO A C 1
ATOM 707 O O . PRO A 1 99 ? -10.661 -11.784 -4.435 1.00 94.50 99 PRO A O 1
ATOM 710 N N . PRO A 1 100 ? -12.031 -10.147 -5.109 1.00 92.94 100 PRO A N 1
ATOM 711 C CA . PRO A 1 100 ? -13.218 -11.004 -5.154 1.00 92.94 100 PRO A CA 1
ATOM 712 C C . PRO A 1 100 ? -13.138 -12.143 -6.184 1.00 92.94 100 PRO A C 1
ATOM 714 O O . PRO A 1 100 ? -13.841 -13.136 -6.027 1.00 92.94 100 PRO A O 1
ATOM 717 N N . GLN A 1 101 ? -12.343 -11.999 -7.254 1.00 85.88 101 GLN A N 1
ATOM 718 C CA . GLN A 1 101 ? -12.321 -12.931 -8.401 1.00 85.88 101 GLN A CA 1
ATOM 719 C C . GLN A 1 101 ? -10.909 -13.310 -8.893 1.00 85.88 101 GLN A C 1
ATOM 721 O O . GLN A 1 101 ? -10.781 -14.050 -9.866 1.00 85.88 101 GLN A O 1
ATOM 726 N N . GLY A 1 102 ? -9.853 -12.766 -8.281 1.00 73.94 102 GLY A N 1
ATOM 727 C CA . GLY A 1 102 ? -8.462 -12.994 -8.696 1.00 73.94 102 GLY A CA 1
ATOM 728 C C . GLY A 1 102 ? -7.814 -14.157 -7.943 1.00 73.94 102 GLY A C 1
ATOM 729 O O . GLY A 1 102 ? -8.413 -14.662 -6.995 1.00 73.94 102 GLY A O 1
ATOM 730 N N . PRO A 1 103 ? -6.595 -14.583 -8.318 1.00 89.06 103 PRO A N 1
ATOM 731 C CA . PRO A 1 103 ? -5.840 -15.483 -7.455 1.00 89.06 103 PRO A CA 1
ATOM 732 C C . PRO A 1 103 ? -5.592 -14.819 -6.092 1.00 89.06 103 PRO A C 1
ATOM 734 O O . PRO A 1 103 ? -5.543 -13.588 -5.985 1.00 89.06 103 PRO A O 1
ATOM 737 N N . VAL A 1 104 ? -5.415 -15.634 -5.052 1.00 94.62 104 VAL A N 1
ATOM 738 C CA . VAL A 1 104 ? -4.982 -15.160 -3.731 1.00 94.62 104 VAL A CA 1
ATOM 739 C C . VAL A 1 104 ? -3.629 -14.454 -3.898 1.00 94.62 104 VAL A C 1
ATOM 741 O O . VAL A 1 104 ? -2.709 -15.081 -4.426 1.00 94.62 104 VAL A O 1
ATOM 744 N N . PRO A 1 105 ? -3.484 -13.182 -3.479 1.00 94.31 105 PRO A N 1
ATOM 745 C CA . PRO A 1 105 ? -2.228 -12.449 -3.620 1.00 94.31 105 PRO A CA 1
ATOM 746 C C . PRO A 1 105 ? -1.077 -13.109 -2.853 1.00 94.31 105 PRO A C 1
ATOM 748 O O . PRO A 1 105 ? -1.270 -13.551 -1.721 1.00 94.31 105 PRO A O 1
ATOM 751 N N . ASP A 1 106 ? 0.137 -13.085 -3.410 1.00 93.56 106 ASP A N 1
ATOM 752 C CA . ASP A 1 106 ? 1.322 -13.701 -2.788 1.00 93.56 106 ASP A CA 1
ATOM 753 C C . ASP A 1 106 ? 1.606 -13.164 -1.379 1.00 93.56 106 ASP A C 1
ATOM 755 O O . ASP A 1 106 ? 1.976 -13.926 -0.492 1.00 93.56 106 ASP A O 1
ATOM 759 N N . ARG A 1 107 ? 1.357 -11.867 -1.135 1.00 93.25 107 ARG A N 1
ATOM 760 C CA . ARG A 1 107 ? 1.458 -11.259 0.207 1.00 93.25 107 ARG A CA 1
ATOM 761 C C . ARG A 1 107 ? 0.519 -11.924 1.219 1.00 93.25 107 ARG A C 1
ATOM 763 O O . ARG A 1 107 ? 0.921 -12.161 2.349 1.00 93.25 107 ARG A O 1
ATOM 770 N N . VAL A 1 108 ? -0.701 -12.278 0.809 1.00 96.38 108 VAL A N 1
ATOM 771 C CA . VAL A 1 108 ? -1.665 -12.990 1.667 1.00 96.38 108 VAL A CA 1
ATOM 772 C C . VAL A 1 108 ? -1.216 -14.430 1.899 1.00 96.38 108 VAL A C 1
ATOM 774 O O . VAL A 1 108 ? -1.322 -14.924 3.016 1.00 96.38 108 VAL A O 1
ATOM 777 N N . VAL A 1 109 ? -0.676 -15.102 0.878 1.00 96.12 109 VAL A N 1
ATOM 778 C CA . VAL A 1 109 ? -0.122 -16.460 1.025 1.00 96.12 109 VAL A CA 1
ATOM 779 C C . VAL A 1 109 ? 1.060 -16.472 1.997 1.00 96.12 109 VAL A C 1
ATOM 781 O O . VAL A 1 109 ? 1.108 -17.320 2.886 1.00 96.12 109 VAL A O 1
ATOM 784 N N . ALA A 1 110 ? 1.986 -15.523 1.857 1.00 95.75 110 ALA A N 1
ATOM 785 C CA . ALA A 1 110 ? 3.119 -15.367 2.763 1.00 95.75 110 ALA A CA 1
ATOM 786 C C . ALA A 1 110 ? 2.652 -15.107 4.201 1.00 95.75 110 ALA A C 1
ATOM 788 O O . ALA A 1 110 ? 3.183 -15.703 5.136 1.00 95.75 110 ALA A O 1
ATOM 789 N N . GLU A 1 111 ? 1.614 -14.289 4.378 1.00 95.94 111 GLU A N 1
ATOM 790 C CA . GLU A 1 111 ? 1.074 -13.996 5.703 1.00 95.94 111 GLU A CA 1
ATOM 791 C C . GLU A 1 111 ? 0.367 -15.201 6.337 1.00 95.94 111 GLU A C 1
ATOM 793 O O . GLU A 1 111 ? 0.594 -15.505 7.506 1.00 95.94 111 GLU A O 1
ATOM 798 N N . LEU A 1 112 ? -0.409 -15.972 5.566 1.00 96.31 112 LEU A N 1
ATOM 799 C CA . LEU A 1 112 ? -0.984 -17.240 6.034 1.00 96.31 112 LEU A CA 1
ATOM 800 C C . LEU A 1 112 ? 0.103 -18.222 6.500 1.00 96.31 112 LEU A C 1
ATOM 802 O O . LEU A 1 112 ? -0.079 -18.923 7.495 1.00 96.31 112 LEU A O 1
ATOM 806 N N . GLN A 1 113 ? 1.238 -18.273 5.796 1.00 94.44 113 GLN A N 1
ATOM 807 C CA . GLN A 1 113 ? 2.385 -19.098 6.181 1.00 94.44 113 GLN A CA 1
ATOM 808 C C . GLN A 1 113 ? 3.078 -18.572 7.440 1.00 94.44 113 GLN A C 1
ATOM 810 O O . GLN A 1 113 ? 3.401 -19.370 8.319 1.00 94.44 113 GLN A O 1
ATOM 815 N N . ARG A 1 114 ? 3.280 -17.252 7.552 1.00 93.88 114 ARG A N 1
ATOM 816 C CA . ARG A 1 114 ? 3.873 -16.612 8.737 1.00 93.88 114 ARG A CA 1
ATOM 817 C C . ARG A 1 114 ? 3.046 -16.889 9.992 1.00 93.88 114 ARG A C 1
ATOM 819 O O . ARG A 1 114 ? 3.617 -17.192 11.035 1.00 93.88 114 ARG A O 1
ATOM 826 N N . LEU A 1 115 ? 1.721 -16.813 9.870 1.00 93.56 115 LEU A N 1
ATOM 827 C CA . LEU A 1 115 ? 0.778 -17.109 10.949 1.00 93.56 115 LEU A CA 1
ATOM 828 C C . LEU A 1 115 ? 0.696 -18.606 11.280 1.00 93.56 115 LEU A C 1
ATOM 830 O O . LEU A 1 115 ? 0.202 -18.957 12.342 1.00 93.56 115 LEU A O 1
ATOM 834 N N . GLY A 1 116 ? 1.158 -19.497 10.394 1.00 93.81 116 GLY A N 1
ATOM 835 C CA . GLY A 1 116 ? 0.957 -20.938 10.557 1.00 93.81 116 GLY A CA 1
ATOM 836 C C . GLY A 1 116 ? -0.522 -21.327 10.481 1.00 93.81 116 GLY A C 1
ATOM 837 O O . GLY A 1 116 ? -0.984 -22.164 11.252 1.00 93.81 116 GLY A O 1
ATOM 838 N N . ALA A 1 117 ? -1.281 -20.686 9.588 1.00 95.94 117 ALA A N 1
ATOM 839 C CA . ALA A 1 117 ? -2.713 -20.918 9.459 1.00 95.94 117 ALA A CA 1
ATOM 840 C C . ALA A 1 117 ? -3.019 -22.355 8.998 1.00 95.94 117 ALA A C 1
ATOM 842 O O . ALA A 1 117 ? -2.464 -22.824 8.007 1.00 95.94 117 ALA A O 1
ATOM 843 N N . ASP A 1 118 ? -3.982 -23.003 9.656 1.00 96.69 118 ASP A N 1
ATOM 844 C CA . ASP A 1 118 ? -4.546 -24.303 9.258 1.00 96.69 118 ASP A CA 1
ATOM 845 C C . ASP A 1 118 ? -5.992 -24.161 8.754 1.00 96.69 118 ASP A C 1
ATOM 847 O O . ASP A 1 118 ? -6.496 -25.008 8.007 1.00 96.69 118 ASP A O 1
ATOM 851 N N . ARG A 1 119 ? -6.678 -23.087 9.166 1.00 97.81 119 ARG A N 1
ATOM 852 C CA . ARG A 1 119 ? -8.089 -22.822 8.880 1.00 97.81 119 ARG A CA 1
ATOM 853 C C . ARG A 1 119 ? -8.292 -21.409 8.338 1.00 97.81 119 ARG A C 1
ATOM 855 O O . ARG A 1 119 ? -7.756 -20.445 8.877 1.00 97.81 119 ARG A O 1
ATOM 862 N N . VAL A 1 120 ? -9.130 -21.274 7.312 1.00 98.50 120 VAL A N 1
ATOM 863 C CA . VAL A 1 120 ? -9.535 -19.982 6.741 1.00 98.50 120 VAL A CA 1
ATOM 864 C C . VAL A 1 120 ? -11.057 -19.875 6.723 1.00 98.50 120 VAL A C 1
ATOM 866 O O . VAL A 1 120 ? -11.737 -20.760 6.207 1.00 98.50 120 VAL A O 1
ATOM 869 N N . ILE A 1 121 ? -11.595 -18.781 7.264 1.00 98.56 121 ILE A N 1
ATOM 870 C CA . ILE A 1 121 ? -13.030 -18.476 7.264 1.00 98.56 121 ILE A CA 1
ATOM 871 C C . ILE A 1 121 ? -13.307 -17.380 6.232 1.00 98.56 121 ILE A C 1
ATOM 873 O O . ILE A 1 121 ? -12.923 -16.230 6.423 1.00 98.56 121 ILE A O 1
ATOM 877 N N . LEU A 1 122 ? -13.996 -17.723 5.145 1.00 98.38 122 LEU A N 1
ATOM 878 C CA . LEU A 1 122 ? -14.428 -16.786 4.110 1.00 98.38 122 LEU A CA 1
ATOM 879 C C . LEU A 1 122 ? -15.727 -16.085 4.518 1.00 98.38 122 LEU A C 1
ATOM 881 O O . LEU A 1 122 ? -16.721 -16.747 4.833 1.00 98.38 122 LEU A O 1
ATOM 885 N N . LEU A 1 123 ? -15.742 -14.755 4.441 1.00 98.25 123 LEU A N 1
ATOM 886 C CA . LEU A 1 123 ? -16.923 -13.934 4.689 1.00 98.25 123 LEU A CA 1
ATOM 887 C C . LEU A 1 123 ? -17.656 -13.615 3.381 1.00 98.25 123 LEU A C 1
ATOM 889 O O . LEU A 1 123 ? -17.087 -13.051 2.445 1.00 98.25 123 LEU A O 1
ATOM 893 N N . GLY A 1 124 ? -18.941 -13.959 3.339 1.00 97.31 124 GLY A N 1
ATOM 894 C CA . GLY A 1 124 ? -19.824 -13.730 2.201 1.00 97.31 124 GLY A CA 1
ATOM 895 C C . GLY A 1 124 ? -19.929 -14.916 1.241 1.00 97.31 124 GLY A C 1
ATOM 896 O O . GLY A 1 124 ? -19.173 -15.888 1.293 1.00 97.31 124 GLY A O 1
ATOM 897 N N . GLY A 1 125 ? -20.924 -14.856 0.354 1.00 96.56 125 GLY A N 1
ATOM 898 C CA . GLY A 1 125 ? -21.170 -15.887 -0.662 1.00 96.56 125 GLY A CA 1
ATOM 899 C C . GLY A 1 125 ? -20.146 -15.885 -1.804 1.00 96.56 125 GLY A C 1
ATOM 900 O O . GLY A 1 125 ? -19.210 -15.086 -1.833 1.00 96.56 125 GLY A O 1
ATOM 901 N N . THR A 1 126 ? -20.356 -16.733 -2.813 1.00 95.06 126 THR A N 1
ATOM 902 C CA . THR A 1 126 ? -19.470 -16.826 -3.993 1.00 95.06 126 THR A CA 1
ATOM 903 C C . THR A 1 126 ? -19.471 -15.564 -4.866 1.00 95.06 126 THR A C 1
ATOM 905 O O . THR A 1 126 ? -18.535 -15.324 -5.623 1.00 95.06 126 THR A O 1
ATOM 908 N N . SER A 1 127 ? -20.488 -14.704 -4.740 1.00 91.50 127 SER A N 1
ATOM 909 C CA . SER A 1 127 ? -20.491 -13.359 -5.341 1.00 91.50 127 SER A CA 1
ATOM 910 C C . SER A 1 127 ? -19.625 -12.343 -4.579 1.00 91.50 127 SER A C 1
ATOM 912 O O . SER A 1 127 ? -19.322 -11.275 -5.117 1.00 91.50 127 SER A O 1
ATOM 914 N N . ALA A 1 128 ? -19.260 -12.644 -3.327 1.00 94.31 128 ALA A N 1
ATOM 915 C CA . ALA A 1 128 ? -18.351 -11.842 -2.515 1.00 94.31 128 ALA A CA 1
ATOM 916 C C . ALA A 1 128 ? -16.901 -12.292 -2.705 1.00 94.31 128 ALA A C 1
ATOM 918 O O . ALA A 1 128 ? -16.066 -11.488 -3.108 1.00 94.31 128 ALA A O 1
ATOM 919 N N . ILE A 1 129 ? -16.639 -13.579 -2.477 1.00 96.50 129 ILE A N 1
ATOM 920 C CA . ILE A 1 129 ? -15.338 -14.220 -2.689 1.00 96.50 129 ILE A CA 1
ATOM 921 C C . ILE A 1 129 ? -15.570 -15.438 -3.580 1.00 96.50 129 ILE A C 1
ATOM 923 O O . ILE A 1 129 ? -16.206 -16.401 -3.143 1.00 96.50 129 ILE A O 1
ATOM 927 N N . GLY A 1 130 ? -15.089 -15.371 -4.821 1.00 96.00 130 GLY A N 1
ATOM 928 C CA . GLY A 1 130 ? -15.318 -16.368 -5.863 1.00 96.00 130 GLY A CA 1
ATOM 929 C C . GLY A 1 130 ? -14.790 -17.760 -5.519 1.00 96.00 130 GLY A C 1
ATOM 930 O O . GLY A 1 130 ? -13.871 -17.926 -4.719 1.00 96.00 130 GLY A O 1
ATOM 931 N N . GLU A 1 131 ? -15.355 -18.779 -6.169 1.00 94.62 131 GLU A N 1
ATOM 932 C CA . GLU A 1 131 ? -14.965 -20.182 -5.958 1.00 94.62 131 GLU A CA 1
ATOM 933 C C . GLU A 1 131 ? -13.493 -20.449 -6.298 1.00 94.62 131 GLU A C 1
ATOM 935 O O . GLU A 1 131 ? -12.891 -21.340 -5.714 1.00 94.62 131 GLU A O 1
ATOM 940 N N . ILE A 1 132 ? -12.894 -19.664 -7.200 1.00 91.12 132 ILE A N 1
ATOM 941 C CA . ILE A 1 132 ? -11.472 -19.781 -7.560 1.00 91.12 132 ILE A CA 1
ATOM 942 C C . ILE A 1 132 ? -10.576 -19.511 -6.343 1.00 91.12 132 ILE A C 1
ATOM 944 O O . ILE A 1 132 ? -9.635 -20.264 -6.099 1.00 91.12 132 ILE A O 1
ATOM 948 N N . VAL A 1 133 ? -10.895 -18.479 -5.553 1.00 95.06 133 VAL A N 1
ATOM 949 C CA . VAL A 1 133 ? -10.165 -18.139 -4.321 1.00 95.06 133 VAL A CA 1
ATOM 950 C C . VAL A 1 133 ? -10.298 -19.273 -3.304 1.00 95.06 133 VAL A C 1
ATOM 952 O O . VAL A 1 133 ? -9.304 -19.735 -2.748 1.00 95.06 133 VAL A O 1
ATOM 955 N N . GLU A 1 134 ? -11.523 -19.766 -3.101 1.00 96.31 134 GLU A N 1
ATOM 956 C CA . GLU A 1 134 ? -11.805 -20.880 -2.188 1.00 96.31 134 GLU A CA 1
ATOM 957 C C . GLU A 1 134 ? -11.058 -22.157 -2.594 1.00 96.31 134 GLU A C 1
ATOM 959 O O . GLU A 1 134 ? -10.416 -22.780 -1.753 1.00 96.31 134 GLU A O 1
ATOM 964 N N . GLN A 1 135 ? -11.075 -22.521 -3.880 1.00 95.00 135 GLN A N 1
ATOM 965 C CA . GLN A 1 135 ? -10.382 -23.702 -4.403 1.00 95.00 135 GLN A CA 1
ATOM 966 C C . GLN A 1 135 ? -8.861 -23.595 -4.259 1.00 95.00 135 GLN A C 1
ATOM 968 O O . GLN A 1 135 ? -8.213 -24.587 -3.928 1.00 95.00 135 GLN A O 1
ATOM 973 N N . GLN A 1 136 ? -8.290 -22.406 -4.476 1.00 95.00 136 GLN A N 1
ATOM 974 C CA . GLN A 1 136 ? -6.860 -22.171 -4.281 1.00 95.00 136 GLN A CA 1
ATOM 975 C C . GLN A 1 136 ? -6.456 -22.368 -2.812 1.00 95.00 136 GLN A C 1
ATOM 977 O O . GLN A 1 136 ? -5.445 -23.010 -2.538 1.00 95.00 136 GLN A O 1
ATOM 982 N N . LEU A 1 137 ? -7.254 -21.859 -1.869 1.00 96.62 137 LEU A N 1
ATOM 983 C CA . LEU A 1 137 ? -6.996 -22.003 -0.433 1.00 96.62 137 LEU A CA 1
ATOM 984 C C . LEU A 1 137 ? -7.228 -23.441 0.057 1.00 96.62 137 LEU A C 1
ATOM 986 O O . LEU A 1 137 ? -6.423 -23.963 0.827 1.00 96.62 137 LEU A O 1
ATOM 990 N N . ALA A 1 138 ? -8.280 -24.108 -0.423 1.00 96.38 138 ALA A N 1
ATOM 991 C CA . ALA A 1 138 ? -8.652 -25.466 -0.015 1.00 96.38 138 ALA A CA 1
ATOM 992 C C . ALA A 1 138 ? -7.616 -26.537 -0.398 1.00 96.38 138 ALA A C 1
ATOM 994 O O . ALA A 1 138 ? -7.659 -27.651 0.122 1.00 96.38 138 ALA A O 1
ATOM 995 N N . GLY A 1 139 ? -6.670 -26.217 -1.290 1.00 92.44 139 GLY A N 1
ATOM 996 C CA . GLY A 1 139 ? -5.528 -27.083 -1.586 1.00 92.44 139 GLY A CA 1
ATOM 997 C C . GLY A 1 139 ? -4.566 -27.269 -0.404 1.00 92.44 139 GLY A C 1
ATOM 998 O O . GLY A 1 139 ? -3.853 -28.272 -0.368 1.00 92.44 139 GLY A O 1
ATOM 999 N N . THR A 1 140 ? -4.571 -26.339 0.557 1.00 96.25 140 THR A N 1
ATOM 1000 C CA . THR A 1 140 ? -3.629 -26.308 1.691 1.00 96.25 140 THR A CA 1
ATOM 1001 C C . THR A 1 140 ? -4.333 -26.181 3.042 1.00 96.25 140 THR A C 1
ATOM 1003 O O . THR A 1 140 ? -3.891 -26.789 4.012 1.00 96.25 140 THR A O 1
ATOM 1006 N N . TYR A 1 141 ? -5.427 -25.419 3.115 1.00 97.81 141 TYR A N 1
ATOM 1007 C CA . TYR A 1 141 ? -6.089 -25.035 4.364 1.00 97.81 141 TYR A CA 1
ATOM 1008 C C . TYR A 1 141 ? -7.488 -25.649 4.488 1.00 97.81 141 TYR A C 1
ATOM 1010 O O . TYR A 1 141 ? -8.153 -25.935 3.491 1.00 97.81 141 TYR A O 1
ATOM 1018 N N . THR A 1 142 ? -7.988 -25.780 5.719 1.00 98.38 142 THR A N 1
ATOM 1019 C CA . THR A 1 142 ? -9.412 -26.048 5.965 1.00 98.38 142 THR A CA 1
ATOM 1020 C C . THR A 1 142 ? -10.201 -24.769 5.714 1.00 98.38 142 THR A C 1
ATOM 1022 O O . THR A 1 142 ? -10.110 -23.825 6.496 1.00 98.38 142 THR A O 1
ATOM 1025 N N . VAL A 1 143 ? -10.967 -24.721 4.624 1.00 98.31 143 VAL A N 1
ATOM 1026 C CA . VAL A 1 143 ? -11.736 -23.528 4.252 1.00 98.31 143 VAL A CA 1
ATOM 1027 C C . VAL A 1 143 ? -13.200 -23.694 4.637 1.00 98.31 143 VAL A C 1
ATOM 1029 O O . VAL A 1 143 ? -13.857 -24.655 4.240 1.00 98.31 143 VAL A O 1
ATOM 1032 N N . GLU A 1 144 ? -13.717 -22.736 5.400 1.00 98.12 144 GLU A N 1
ATOM 1033 C CA . GLU A 1 144 ? -15.126 -22.643 5.766 1.00 98.12 144 GLU A CA 1
ATOM 1034 C C . GLU A 1 144 ? -15.704 -21.312 5.295 1.00 98.12 144 GLU A C 1
ATOM 1036 O O . GLU A 1 144 ? -15.016 -20.297 5.272 1.00 98.12 144 GLU A O 1
ATOM 1041 N N . ARG A 1 145 ? -16.992 -21.287 4.955 1.00 98.06 145 ARG A N 1
ATOM 1042 C CA . ARG A 1 145 ? -17.666 -20.074 4.489 1.00 98.06 145 ARG A CA 1
ATOM 1043 C C . ARG A 1 145 ? -18.791 -19.683 5.436 1.00 98.06 145 ARG A C 1
ATOM 1045 O O . ARG A 1 145 ? -19.609 -20.522 5.816 1.00 98.06 145 ARG A O 1
ATOM 1052 N N . ARG A 1 146 ? -18.857 -18.399 5.783 1.00 97.94 146 ARG A N 1
ATOM 1053 C CA . ARG A 1 146 ? -19.987 -17.773 6.482 1.00 97.94 146 ARG A CA 1
ATOM 1054 C C . ARG A 1 146 ? -20.687 -16.852 5.500 1.00 97.94 146 ARG A C 1
ATOM 1056 O O . ARG A 1 146 ? -20.127 -15.843 5.085 1.00 97.94 146 ARG A O 1
ATOM 1063 N N . ALA A 1 147 ? -21.886 -17.227 5.070 1.00 97.25 147 ALA A N 1
ATOM 1064 C CA . ALA A 1 147 ? -22.582 -16.521 4.004 1.00 97.25 147 ALA A CA 1
ATOM 1065 C C . ALA A 1 147 ? -24.095 -16.559 4.188 1.00 97.25 147 ALA A C 1
ATOM 1067 O O . ALA A 1 147 ? -24.669 -17.614 4.455 1.00 97.25 147 ALA A O 1
ATOM 1068 N N . GLY A 1 148 ? -24.729 -15.416 3.945 1.00 95.25 148 GLY A N 1
ATOM 1069 C CA . GLY A 1 148 ? -26.160 -15.300 3.713 1.00 95.25 148 GLY A CA 1
ATOM 1070 C C . GLY A 1 148 ? -26.471 -14.737 2.326 1.00 95.25 148 GLY A C 1
ATOM 1071 O O . GLY A 1 148 ? -25.580 -14.448 1.526 1.00 95.25 148 GLY A O 1
ATOM 1072 N N . THR A 1 149 ? -27.760 -14.570 2.025 1.00 93.88 149 THR A N 1
ATOM 1073 C CA . THR A 1 149 ? -28.221 -13.944 0.772 1.00 93.88 149 THR A CA 1
ATOM 1074 C C . THR A 1 149 ? -27.944 -12.444 0.710 1.00 93.88 149 THR A C 1
ATOM 1076 O O . THR A 1 149 ? -27.849 -11.878 -0.378 1.00 93.88 149 THR A O 1
ATOM 1079 N N . THR A 1 150 ? -27.813 -11.794 1.865 1.00 95.25 150 THR A N 1
ATOM 1080 C CA . THR A 1 150 ? -27.368 -10.407 2.011 1.00 95.25 150 THR A CA 1
ATOM 1081 C C . THR A 1 150 ? -26.392 -10.305 3.183 1.00 95.25 150 THR A C 1
ATOM 1083 O O . THR A 1 150 ? -26.278 -11.235 3.982 1.00 95.25 150 THR A O 1
ATOM 1086 N N . ARG A 1 151 ? -25.745 -9.142 3.341 1.00 95.31 151 ARG A N 1
ATOM 1087 C CA . ARG A 1 151 ? -24.870 -8.859 4.492 1.00 95.31 151 ARG A CA 1
ATOM 1088 C C . ARG A 1 151 ? -25.557 -9.071 5.845 1.00 95.31 151 ARG A C 1
AT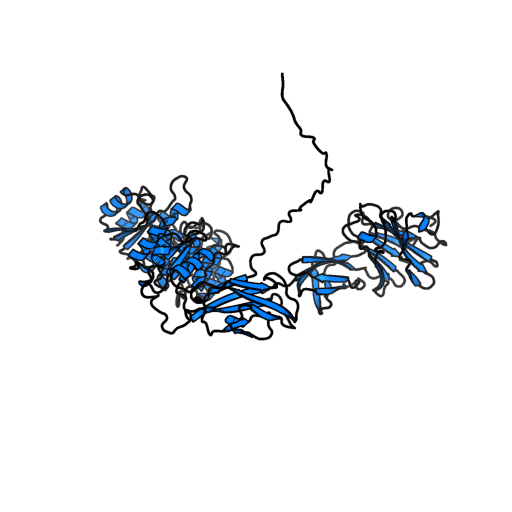OM 1090 O O . ARG A 1 151 ? -24.902 -9.462 6.801 1.00 95.31 151 ARG A O 1
ATOM 1097 N N . ILE A 1 152 ? -26.873 -8.843 5.924 1.00 97.69 152 ILE A N 1
ATOM 1098 C CA . ILE A 1 152 ? -27.643 -9.048 7.157 1.00 97.69 152 ILE A CA 1
ATOM 1099 C C . ILE A 1 152 ? -27.727 -10.542 7.482 1.00 97.69 152 ILE A C 1
ATOM 1101 O O . ILE A 1 152 ? -27.429 -10.936 8.606 1.00 97.69 152 ILE A O 1
ATOM 1105 N N . GLU A 1 153 ? -28.069 -11.388 6.504 1.00 97.94 153 GLU A N 1
ATOM 1106 C CA . GLU A 1 153 ? -28.090 -12.837 6.729 1.00 97.94 153 GLU A CA 1
ATOM 1107 C C . GLU A 1 153 ? -26.681 -13.406 6.955 1.00 97.94 153 GLU A C 1
ATOM 1109 O O . GLU A 1 153 ? -26.527 -14.354 7.728 1.00 97.94 153 GLU A O 1
ATOM 1114 N N . THR A 1 154 ? -25.646 -12.833 6.325 1.00 98.12 154 THR A N 1
ATOM 1115 C CA . THR A 1 154 ? -24.251 -13.186 6.627 1.00 98.12 154 THR A CA 1
ATOM 1116 C C . THR A 1 154 ? -23.937 -12.898 8.097 1.00 98.12 154 THR A C 1
ATOM 1118 O O . THR A 1 154 ? -23.428 -13.781 8.780 1.00 98.12 154 THR A O 1
ATOM 1121 N N . ALA A 1 155 ? -24.315 -11.725 8.617 1.00 98.25 155 ALA A N 1
ATOM 1122 C CA . ALA A 1 155 ? -24.101 -11.355 10.017 1.00 98.25 155 ALA A CA 1
ATOM 1123 C C . ALA A 1 155 ? -24.800 -12.312 10.999 1.00 98.25 155 ALA A C 1
ATOM 1125 O O . ALA A 1 155 ? -24.173 -12.800 11.936 1.00 98.25 155 ALA A O 1
ATOM 1126 N N . THR A 1 156 ? -26.067 -12.672 10.754 1.00 98.38 156 THR A N 1
ATOM 1127 C CA . THR A 1 156 ? -26.767 -13.664 11.594 1.00 98.38 156 THR A CA 1
ATOM 1128 C C . THR A 1 156 ? -26.166 -15.066 11.475 1.00 98.38 156 THR A C 1
ATOM 1130 O O . THR A 1 156 ? -26.209 -15.832 12.431 1.00 98.38 156 THR A O 1
ATOM 1133 N N . THR A 1 157 ? -25.586 -15.411 10.319 1.00 98.44 157 THR A N 1
ATOM 1134 C CA . THR A 1 157 ? -24.892 -16.695 10.114 1.00 98.44 157 THR A CA 1
ATOM 1135 C C . THR A 1 157 ? -23.594 -16.757 10.916 1.00 98.44 157 THR A C 1
ATOM 1137 O O . THR A 1 157 ? -23.342 -17.766 11.567 1.00 98.44 157 THR A O 1
ATOM 1140 N N . ILE A 1 158 ? -22.802 -15.678 10.908 1.00 98.31 158 ILE A N 1
ATOM 1141 C CA . ILE A 1 158 ? -21.602 -15.547 11.749 1.00 98.31 158 ILE A CA 1
ATOM 1142 C C . ILE A 1 158 ? -22.000 -15.663 13.222 1.00 98.31 158 ILE A C 1
ATOM 1144 O O . ILE A 1 158 ? -21.452 -16.487 13.943 1.00 98.31 158 ILE A O 1
ATOM 1148 N N . ALA A 1 159 ? -23.017 -14.916 13.657 1.00 98.06 159 ALA A N 1
ATOM 1149 C CA . ALA A 1 159 ? -23.481 -14.952 15.041 1.00 98.06 159 ALA A CA 1
ATOM 1150 C C . ALA A 1 159 ? -23.914 -16.365 15.481 1.00 98.06 159 ALA A C 1
ATOM 1152 O O . ALA A 1 159 ? -23.480 -16.855 16.521 1.00 98.06 159 ALA A O 1
ATOM 1153 N N . ALA A 1 160 ? -24.707 -17.055 14.657 1.00 98.00 160 ALA A N 1
ATOM 1154 C CA . ALA A 1 160 ? -25.220 -18.385 14.975 1.00 98.00 160 ALA A CA 1
ATOM 1155 C C . ALA A 1 160 ? -24.146 -19.483 15.011 1.00 98.00 160 ALA A C 1
ATOM 1157 O O . ALA A 1 160 ? -24.317 -20.465 15.732 1.00 98.00 160 ALA A O 1
ATOM 1158 N N . ILE A 1 161 ? -23.083 -19.365 14.209 1.00 97.69 161 ILE A N 1
ATOM 1159 C CA . ILE A 1 161 ? -22.042 -20.398 14.121 1.00 97.69 161 ILE A CA 1
ATOM 1160 C C . ILE A 1 161 ? -20.894 -20.101 15.080 1.00 97.69 161 ILE A C 1
ATOM 1162 O O . ILE A 1 161 ? -20.424 -21.004 15.772 1.00 97.69 161 ILE A O 1
ATOM 1166 N N . ASP A 1 162 ? -20.456 -18.848 15.121 1.00 96.44 162 ASP A N 1
ATOM 1167 C CA . ASP A 1 162 ? -19.199 -18.462 15.748 1.00 96.44 162 ASP A CA 1
ATOM 1168 C C . ASP A 1 162 ? -19.406 -17.791 17.123 1.00 96.44 162 ASP A C 1
ATOM 1170 O O . ASP A 1 162 ? -18.461 -17.713 17.900 1.00 96.44 162 ASP A O 1
ATOM 1174 N N . ALA A 1 163 ? -20.642 -17.403 17.478 1.00 96.19 163 ALA A N 1
ATOM 1175 C CA . ALA A 1 163 ? -21.003 -16.878 18.803 1.00 96.19 163 ALA A CA 1
ATOM 1176 C C . ALA A 1 163 ? -22.354 -17.408 19.357 1.00 96.19 163 ALA A C 1
ATOM 1178 O O . ALA A 1 163 ? -23.163 -16.636 19.882 1.00 96.19 163 ALA A O 1
ATOM 1179 N N . PRO A 1 164 ? -22.635 -18.728 19.298 1.00 96.25 164 PRO A N 1
ATOM 1180 C CA . PRO A 1 164 ? -23.962 -19.286 19.594 1.00 96.25 164 PRO A CA 1
ATOM 1181 C C . PRO A 1 164 ? -24.411 -19.158 21.056 1.00 96.25 164 PRO A C 1
ATOM 1183 O O . PRO A 1 164 ? -25.547 -19.506 21.367 1.00 96.25 164 PRO A O 1
ATOM 1186 N N . GLN A 1 165 ? -23.514 -18.777 21.968 1.00 95.88 165 GLN A N 1
ATOM 1187 C CA . GLN A 1 165 ? -23.775 -18.647 23.407 1.00 95.88 165 GLN A CA 1
ATOM 1188 C C . GLN A 1 165 ? -23.604 -17.208 23.908 1.00 95.88 165 GLN A C 1
ATOM 1190 O O . GLN A 1 165 ? -23.607 -16.984 25.116 1.00 95.88 165 GLN A O 1
ATOM 1195 N N . ALA A 1 166 ? -23.432 -16.240 23.004 1.00 97.25 166 ALA A N 1
ATOM 1196 C CA . ALA A 1 166 ? -23.313 -14.842 23.388 1.00 97.25 166 ALA A CA 1
ATOM 1197 C C . ALA A 1 166 ? -24.595 -14.357 24.085 1.00 97.25 166 ALA A C 1
ATOM 1199 O O . ALA A 1 166 ? -25.711 -14.674 23.658 1.00 97.25 166 ALA A O 1
ATOM 1200 N N . THR A 1 167 ? -24.431 -13.594 25.162 1.00 98.12 167 THR A N 1
ATOM 1201 C CA . THR A 1 167 ? -25.524 -12.917 25.885 1.00 98.12 167 THR A CA 1
ATOM 1202 C C . THR A 1 167 ? -25.679 -11.463 25.445 1.00 98.12 167 THR A C 1
ATOM 1204 O O . THR A 1 167 ? -26.771 -10.909 25.502 1.00 98.12 167 THR A O 1
ATOM 1207 N N . THR A 1 168 ? -24.612 -10.873 24.909 1.00 98.38 168 THR A N 1
ATOM 1208 C CA . THR A 1 168 ? -24.594 -9.503 24.397 1.00 98.38 168 THR A CA 1
ATOM 1209 C C . THR A 1 168 ? -24.397 -9.523 22.884 1.00 98.38 168 THR A C 1
ATOM 1211 O O . THR A 1 168 ? -23.627 -10.331 22.367 1.00 98.38 168 THR A O 1
ATOM 1214 N N . ALA A 1 169 ? -25.075 -8.636 22.156 1.00 98.31 169 ALA A N 1
ATOM 1215 C CA . ALA A 1 169 ? -24.831 -8.397 20.734 1.00 98.31 169 ALA A CA 1
ATOM 1216 C C . ALA A 1 169 ? -24.654 -6.911 20.432 1.00 98.31 169 ALA A C 1
ATOM 1218 O O . ALA A 1 169 ? -25.273 -6.053 21.056 1.00 98.31 169 ALA A O 1
ATOM 1219 N N . VAL A 1 170 ? -23.854 -6.611 19.414 1.00 98.38 170 VAL A N 1
ATOM 1220 C CA . VAL A 1 170 ? -23.680 -5.253 18.896 1.00 98.38 170 VAL A CA 1
ATOM 1221 C C . VAL A 1 170 ? -24.598 -5.071 17.691 1.00 98.38 170 VAL A C 1
ATOM 1223 O O . VAL A 1 170 ? -24.533 -5.850 16.746 1.00 98.38 170 VAL A O 1
ATOM 1226 N N . LEU A 1 171 ? -25.454 -4.051 17.687 1.00 98.38 171 LEU A N 1
ATOM 1227 C CA . LEU A 1 171 ? -26.331 -3.731 16.560 1.00 98.38 171 LEU A CA 1
ATOM 1228 C C . LEU A 1 171 ? -25.791 -2.526 15.784 1.00 98.38 171 LEU A C 1
ATOM 1230 O O . LEU A 1 171 ? -25.733 -1.416 16.312 1.00 98.38 171 LEU A O 1
ATOM 1234 N N . ALA A 1 172 ? -25.457 -2.742 14.511 1.00 97.25 172 ALA A N 1
ATOM 1235 C CA . ALA A 1 172 ? -24.900 -1.730 13.617 1.00 97.25 172 ALA A CA 1
ATOM 1236 C C . ALA A 1 172 ? -25.750 -1.521 12.350 1.00 97.25 172 ALA A C 1
ATOM 1238 O O . ALA A 1 172 ? -26.519 -2.385 11.913 1.00 97.25 172 ALA A O 1
ATOM 1239 N N . ARG A 1 173 ? -25.607 -0.349 11.719 1.00 96.00 173 ARG A N 1
ATOM 1240 C CA . ARG A 1 173 ? -26.281 -0.035 10.451 1.00 96.00 173 ARG A CA 1
ATOM 1241 C C . ARG A 1 173 ? -25.665 -0.837 9.298 1.00 96.00 173 ARG A C 1
ATOM 1243 O O . ARG A 1 173 ? -24.457 -0.893 9.135 1.00 96.00 173 ARG A O 1
ATOM 1250 N N . ALA A 1 174 ? -26.513 -1.410 8.449 1.00 94.56 174 ALA A N 1
ATOM 1251 C CA . ALA A 1 174 ? -26.100 -2.236 7.317 1.00 94.56 174 ALA A CA 1
ATOM 1252 C C . ALA A 1 174 ? -25.821 -1.430 6.037 1.00 94.56 174 ALA A C 1
ATOM 1254 O O . ALA A 1 174 ? -24.966 -1.812 5.236 1.00 94.56 174 ALA A O 1
ATOM 1255 N N . PHE A 1 175 ? -26.580 -0.355 5.803 1.00 93.94 175 PHE A N 1
ATOM 1256 C CA . PHE A 1 175 ? -26.654 0.351 4.519 1.00 93.94 175 PHE A CA 1
ATOM 1257 C C . PHE A 1 175 ? -26.664 1.868 4.707 1.00 93.94 175 PHE A C 1
ATOM 1259 O O . PHE A 1 175 ? -27.167 2.340 5.727 1.00 93.94 175 PHE A O 1
ATOM 1266 N N . PRO A 1 176 ? -26.175 2.645 3.727 1.00 90.88 176 PRO A N 1
ATOM 1267 C CA . PRO A 1 176 ? -26.361 4.086 3.749 1.00 90.88 176 PRO A CA 1
ATOM 1268 C C . PRO A 1 176 ? -27.832 4.438 3.462 1.00 90.88 176 PRO A C 1
ATOM 1270 O O . PRO A 1 176 ? -28.568 3.685 2.820 1.00 90.88 176 PRO A O 1
ATOM 1273 N N . SER A 1 177 ? -28.262 5.611 3.912 1.00 87.62 177 SER A N 1
ATOM 1274 C CA . SER A 1 177 ? -29.516 6.239 3.511 1.00 87.62 177 SER A CA 1
ATOM 1275 C C . SER A 1 177 ? -29.520 6.507 2.000 1.00 87.62 177 SER A C 1
ATOM 1277 O O . SER A 1 177 ? -28.476 6.696 1.375 1.00 87.62 177 SER A O 1
ATOM 1279 N N . SER A 1 178 ? -30.708 6.568 1.394 1.00 86.44 178 SER A N 1
ATOM 1280 C CA . SER A 1 178 ? -30.846 6.835 -0.043 1.00 86.44 178 SER A CA 1
ATOM 1281 C C . SER A 1 178 ? -30.145 8.139 -0.449 1.00 86.44 178 SER A C 1
ATOM 1283 O O . SER A 1 178 ? -30.502 9.211 0.035 1.00 86.44 178 SER A O 1
ATOM 1285 N N . GLY A 1 179 ? -29.186 8.047 -1.375 1.00 82.31 179 GLY A N 1
ATOM 1286 C CA . GLY A 1 179 ? -28.419 9.190 -1.886 1.00 82.31 179 GLY A CA 1
ATOM 1287 C C . GLY A 1 179 ? -27.242 9.631 -1.008 1.00 82.31 179 GLY A C 1
ATOM 1288 O O . GLY A 1 179 ? -26.580 10.604 -1.359 1.00 82.31 179 GLY A O 1
ATOM 1289 N N . ALA A 1 180 ? -26.975 8.939 0.103 1.00 86.44 180 ALA A N 1
ATOM 1290 C CA . ALA A 1 180 ? -25.786 9.160 0.918 1.00 86.44 180 ALA A CA 1
ATOM 1291 C C . ALA A 1 180 ? -24.582 8.358 0.398 1.00 86.44 180 ALA A C 1
ATOM 1293 O O . ALA A 1 180 ? -24.723 7.389 -0.351 1.00 86.44 180 ALA A O 1
ATOM 1294 N N . ASP A 1 181 ? -23.391 8.774 0.821 1.00 88.56 181 ASP A N 1
ATOM 1295 C CA . ASP A 1 181 ? -22.144 8.069 0.540 1.00 88.56 181 ASP A CA 1
ATOM 1296 C C . ASP A 1 181 ? -22.069 6.711 1.267 1.00 88.56 181 ASP A C 1
ATOM 1298 O O . ASP A 1 181 ? -22.634 6.534 2.351 1.00 88.56 181 ASP A O 1
ATOM 1302 N N . GLN A 1 182 ? -21.336 5.753 0.688 1.00 87.19 182 GLN A N 1
ATOM 1303 C CA . GLN A 1 182 ? -21.175 4.407 1.252 1.00 87.19 182 GLN A CA 1
ATOM 1304 C C . GLN A 1 182 ? -20.528 4.416 2.640 1.00 87.19 182 GLN A C 1
ATOM 1306 O O . GLN A 1 182 ? -20.864 3.557 3.457 1.00 87.19 182 GLN A O 1
ATOM 1311 N N . SER A 1 183 ? -19.676 5.401 2.949 1.00 88.69 183 SER A N 1
ATOM 1312 C CA . SER A 1 183 ? -19.059 5.528 4.274 1.00 88.69 183 SER A CA 1
ATOM 1313 C C . SER A 1 183 ? -20.064 5.726 5.395 1.00 88.69 183 SER A C 1
ATOM 1315 O O . SER A 1 183 ? -19.786 5.372 6.539 1.00 88.69 183 SER A O 1
ATOM 1317 N N . GLN A 1 184 ? -21.264 6.224 5.084 1.00 89.69 184 GLN A N 1
ATOM 1318 C CA . GLN A 1 184 ? -22.335 6.320 6.060 1.00 89.69 184 GLN A CA 1
ATOM 1319 C C . GLN A 1 184 ? -22.661 4.927 6.626 1.00 89.69 184 GLN A C 1
ATOM 1321 O O . GLN A 1 184 ? -22.855 4.781 7.825 1.00 89.69 184 GLN A O 1
ATOM 1326 N N . ALA A 1 185 ? -22.648 3.873 5.810 1.00 86.94 185 ALA A N 1
ATOM 1327 C CA . ALA A 1 185 ? -23.017 2.529 6.250 1.00 86.94 185 ALA A CA 1
ATOM 1328 C C . ALA A 1 185 ? -22.121 1.971 7.366 1.00 86.94 185 ALA A C 1
ATOM 1330 O O . ALA A 1 185 ? -22.612 1.207 8.182 1.00 86.94 185 ALA A O 1
ATOM 1331 N N . PHE A 1 186 ? -20.846 2.364 7.420 1.00 87.19 186 PHE A N 1
ATOM 1332 C CA . PHE A 1 186 ? -19.892 1.876 8.420 1.00 87.19 186 PHE A CA 1
ATOM 1333 C C . PHE A 1 186 ? -19.428 2.945 9.417 1.00 87.19 186 PHE A C 1
ATOM 1335 O O . PHE A 1 186 ? -18.703 2.603 10.341 1.00 87.19 186 PHE A O 1
ATOM 1342 N N . ALA A 1 187 ? -19.842 4.207 9.254 1.00 86.06 187 ALA A N 1
ATOM 1343 C CA . ALA A 1 187 ? -19.374 5.363 10.025 1.00 86.06 187 ALA A CA 1
ATOM 1344 C C . ALA A 1 187 ? -19.241 5.092 11.531 1.00 86.06 187 ALA A C 1
ATOM 1346 O O . ALA A 1 187 ? -18.167 5.259 12.098 1.00 86.06 187 ALA A O 1
ATOM 1347 N N . ASP A 1 188 ? -20.328 4.622 12.140 1.00 87.56 188 ASP A N 1
ATOM 1348 C CA . ASP A 1 188 ? -20.416 4.382 13.581 1.00 87.56 188 ASP A CA 1
ATOM 1349 C C . ASP A 1 188 ? -19.920 2.972 13.964 1.00 87.56 188 ASP A C 1
ATOM 1351 O O . ASP A 1 188 ? -19.661 2.694 15.126 1.00 87.56 188 ASP A O 1
ATOM 1355 N N . ALA A 1 189 ? -19.747 2.076 12.986 1.00 86.38 189 ALA A N 1
ATOM 1356 C CA . ALA A 1 189 ? -19.373 0.680 13.204 1.00 86.38 189 ALA A CA 1
ATOM 1357 C C . ALA A 1 189 ? -17.853 0.430 13.184 1.00 86.38 189 ALA A C 1
ATOM 1359 O O . ALA A 1 189 ? -17.420 -0.646 13.588 1.00 86.38 189 ALA A O 1
ATOM 1360 N N . LEU A 1 190 ? -17.037 1.391 12.723 1.00 90.19 190 LEU A N 1
ATOM 1361 C CA . LEU A 1 190 ? -15.577 1.224 12.625 1.00 90.19 190 LEU A CA 1
ATOM 1362 C C . LEU A 1 190 ? -14.938 0.888 13.977 1.00 90.19 190 LEU A C 1
ATOM 1364 O O . LEU A 1 190 ? -14.180 -0.071 14.064 1.00 90.19 190 LEU A O 1
ATOM 1368 N N . ALA A 1 191 ? -15.282 1.636 15.029 1.00 89.94 191 ALA A N 1
ATOM 1369 C CA . ALA A 1 191 ? -14.790 1.368 16.381 1.00 89.94 191 ALA A CA 1
ATOM 1370 C C . ALA A 1 191 ? -15.509 0.177 17.043 1.00 89.94 191 ALA A C 1
ATOM 1372 O O . ALA A 1 191 ? -14.934 -0.522 17.874 1.00 89.94 191 ALA A O 1
ATOM 1373 N N . ALA A 1 192 ? -16.751 -0.103 16.630 1.00 91.00 192 ALA A N 1
ATOM 1374 C CA . ALA A 1 192 ? -17.557 -1.189 17.184 1.00 91.00 192 ALA A CA 1
ATOM 1375 C C . ALA A 1 192 ? -16.968 -2.581 16.912 1.00 91.00 192 ALA A C 1
ATOM 1377 O O . ALA A 1 192 ? -17.237 -3.506 17.671 1.00 91.00 192 ALA A O 1
ATOM 1378 N N . GLY A 1 193 ? -16.172 -2.739 15.848 1.00 90.12 193 GLY A N 1
ATOM 1379 C CA . GLY A 1 193 ? -15.501 -3.999 15.531 1.00 90.12 193 GLY A CA 1
ATOM 1380 C C . GLY A 1 193 ? -14.515 -4.440 16.616 1.00 90.12 193 GLY A C 1
ATOM 1381 O O . GLY A 1 193 ? -14.529 -5.612 16.983 1.00 90.12 193 GLY A O 1
ATOM 1382 N N . GLY A 1 194 ? -13.713 -3.509 17.148 1.00 91.69 194 GLY A N 1
ATOM 1383 C CA . GLY A 1 194 ? -12.791 -3.773 18.262 1.00 91.69 194 GLY A CA 1
ATOM 1384 C C . GLY A 1 194 ? -13.544 -4.139 19.539 1.00 91.69 194 GLY A C 1
ATOM 1385 O O . GLY A 1 194 ? -13.279 -5.179 20.126 1.00 91.69 194 GLY A O 1
ATOM 1386 N N . MET A 1 195 ? -14.586 -3.374 19.883 1.00 95.12 195 MET A N 1
ATOM 1387 C CA . MET A 1 195 ? -15.468 -3.696 21.015 1.00 95.12 195 MET A CA 1
ATOM 1388 C C . MET A 1 195 ? -16.136 -5.073 20.867 1.00 95.12 195 MET A C 1
ATOM 1390 O O . MET A 1 195 ? -16.225 -5.826 21.827 1.00 95.12 195 MET A O 1
ATOM 1394 N N . ALA A 1 196 ? -16.594 -5.435 19.667 1.00 96.19 196 ALA A N 1
ATOM 1395 C CA . ALA A 1 196 ? -17.182 -6.748 19.408 1.00 96.19 196 ALA A CA 1
ATOM 1396 C C . ALA A 1 196 ? -16.163 -7.894 19.530 1.00 96.19 196 ALA A C 1
ATOM 1398 O O . ALA A 1 196 ? -16.527 -8.984 19.968 1.00 96.19 196 ALA A O 1
ATOM 1399 N N . ALA A 1 197 ? -14.907 -7.655 19.144 1.00 94.81 197 ALA A N 1
ATOM 1400 C CA . ALA A 1 197 ? -13.817 -8.609 19.327 1.00 94.81 197 ALA A CA 1
ATOM 1401 C C . ALA A 1 197 ? -13.477 -8.792 20.816 1.00 94.81 197 ALA A C 1
ATOM 1403 O O . ALA A 1 197 ? -13.366 -9.929 21.264 1.00 94.81 197 ALA A O 1
ATOM 1404 N N . GLU A 1 198 ? -13.396 -7.695 21.575 1.00 93.38 198 GLU A N 1
ATOM 1405 C CA . GLU A 1 198 ? -13.097 -7.688 23.015 1.00 93.38 198 GLU A CA 1
ATOM 1406 C C . GLU A 1 198 ? -14.192 -8.383 23.839 1.00 93.38 198 GLU A C 1
ATOM 1408 O O . GLU A 1 198 ? -13.923 -9.235 24.682 1.00 93.38 198 GLU A O 1
ATOM 1413 N N . LEU A 1 199 ? -15.458 -8.074 23.546 1.00 94.56 199 LEU A N 1
ATOM 1414 C CA . LEU A 1 199 ? -16.610 -8.656 24.238 1.00 94.56 199 LEU A CA 1
ATOM 1415 C C . LEU A 1 199 ? -16.968 -10.071 23.750 1.00 94.56 199 LEU A C 1
ATOM 1417 O O . LEU A 1 199 ? -17.928 -10.655 24.255 1.00 94.56 199 LEU A O 1
ATOM 1421 N N . GLU A 1 200 ? -16.273 -10.593 22.731 1.00 94.94 200 GLU A N 1
ATOM 1422 C CA . GLU A 1 200 ? -16.657 -11.803 21.984 1.00 94.94 200 GLU A CA 1
ATOM 1423 C C . GLU A 1 200 ? -18.147 -11.780 21.555 1.00 94.94 200 GLU A C 1
ATOM 1425 O O . GLU A 1 200 ? -18.840 -12.801 21.505 1.00 94.94 200 GLU A O 1
ATOM 1430 N N . ALA A 1 201 ? -18.656 -10.586 21.237 1.00 96.94 201 ALA A N 1
ATOM 1431 C CA . ALA A 1 201 ? -20.063 -10.326 20.961 1.00 96.94 201 ALA A CA 1
ATOM 1432 C C . ALA A 1 201 ? -20.323 -10.246 19.447 1.00 96.94 201 ALA A C 1
ATOM 1434 O O . ALA A 1 201 ? -19.633 -9.507 18.738 1.00 96.94 201 ALA A O 1
ATOM 1435 N N . PRO A 1 202 ? -21.340 -10.943 18.903 1.00 97.75 202 PRO A N 1
ATOM 1436 C CA . PRO A 1 202 ? -21.657 -10.862 17.485 1.00 97.75 202 PRO A CA 1
ATOM 1437 C C . PRO A 1 202 ? -22.135 -9.464 17.088 1.00 97.75 202 PRO A C 1
ATOM 1439 O O . PRO A 1 202 ? -22.963 -8.852 17.766 1.00 97.75 202 PRO A O 1
ATOM 1442 N N . VAL A 1 203 ? -21.675 -8.999 15.924 1.00 97.88 203 VAL A N 1
ATOM 1443 C CA . VAL A 1 203 ? -22.205 -7.794 15.279 1.00 97.88 203 VAL A CA 1
ATOM 1444 C C . VAL A 1 203 ? -23.374 -8.189 14.383 1.00 97.88 203 VAL A C 1
ATOM 1446 O O . VAL A 1 203 ? -23.206 -8.841 13.353 1.00 97.88 203 VAL A O 1
ATOM 1449 N N . LEU A 1 204 ? -24.572 -7.773 14.770 1.00 98.31 204 LEU A N 1
ATOM 1450 C CA . LEU A 1 204 ? -25.797 -7.900 13.997 1.00 98.31 204 LEU A CA 1
ATOM 1451 C C . LEU A 1 204 ? -26.074 -6.617 13.217 1.00 98.31 204 LEU A C 1
ATOM 1453 O O . LEU A 1 204 ? -25.690 -5.516 13.613 1.00 98.31 204 LEU A O 1
ATOM 1457 N N . LEU A 1 205 ? -26.781 -6.755 12.096 1.00 97.81 205 LEU A N 1
ATOM 1458 C CA . LEU A 1 205 ? -27.017 -5.652 11.172 1.00 97.81 205 LEU A CA 1
ATOM 1459 C C . LEU A 1 205 ? -28.500 -5.287 11.069 1.00 97.81 205 LEU A C 1
ATOM 1461 O O . LEU A 1 205 ? -29.378 -6.152 11.043 1.00 97.81 205 LEU A O 1
ATOM 1465 N N . THR A 1 206 ? -28.776 -3.990 10.951 1.00 97.38 206 THR A N 1
ATOM 1466 C CA . THR A 1 206 ? -30.123 -3.443 10.741 1.00 97.38 206 THR A CA 1
ATOM 1467 C C . THR A 1 206 ? -30.158 -2.399 9.629 1.00 97.38 206 THR A C 1
ATOM 1469 O O . THR A 1 206 ? -29.149 -1.782 9.290 1.00 97.38 206 THR A O 1
ATOM 1472 N N . SER A 1 207 ? -31.340 -2.162 9.060 1.00 95.25 207 SER A N 1
ATOM 1473 C CA . SER A 1 207 ? -31.585 -0.929 8.302 1.00 95.25 207 SER A CA 1
ATOM 1474 C C . SER A 1 207 ? -31.877 0.226 9.266 1.00 95.25 207 SER A C 1
ATOM 1476 O O . SER A 1 207 ? -32.201 -0.008 10.430 1.00 95.25 207 SER A O 1
ATOM 1478 N N . THR A 1 208 ? -31.791 1.472 8.791 1.00 95.00 208 THR A N 1
ATOM 1479 C CA . THR A 1 208 ? -32.008 2.662 9.636 1.00 95.00 208 THR A CA 1
ATOM 1480 C C . THR A 1 208 ? -33.381 2.677 10.308 1.00 95.00 208 THR A C 1
ATOM 1482 O O . THR A 1 208 ? -33.474 2.909 11.512 1.00 95.00 208 THR A O 1
ATOM 1485 N N . ASP A 1 209 ? -34.436 2.370 9.556 1.00 95.56 209 ASP A N 1
ATOM 1486 C CA . ASP A 1 209 ? -35.820 2.536 10.020 1.00 95.56 209 ASP A CA 1
ATOM 1487 C C . ASP A 1 209 ? -36.552 1.217 10.298 1.00 95.56 209 ASP A C 1
ATOM 1489 O O . ASP A 1 209 ? -37.732 1.231 10.642 1.00 95.56 209 ASP A O 1
ATOM 1493 N N . ALA A 1 210 ? -35.893 0.070 10.117 1.00 96.12 210 ALA A N 1
ATOM 1494 C CA . ALA A 1 210 ? -36.539 -1.229 10.271 1.00 96.12 210 ALA A CA 1
ATOM 1495 C C . ALA A 1 210 ? -35.549 -2.321 10.672 1.00 96.12 210 ALA A C 1
ATOM 1497 O O . ALA A 1 210 ? -34.534 -2.511 9.992 1.00 96.12 210 ALA A O 1
ATOM 1498 N N . LEU A 1 211 ? -35.910 -3.083 11.711 1.00 97.88 211 LEU A N 1
ATOM 1499 C CA . LEU A 1 211 ? -35.218 -4.307 12.089 1.00 97.88 211 LEU A CA 1
ATOM 1500 C C . LEU A 1 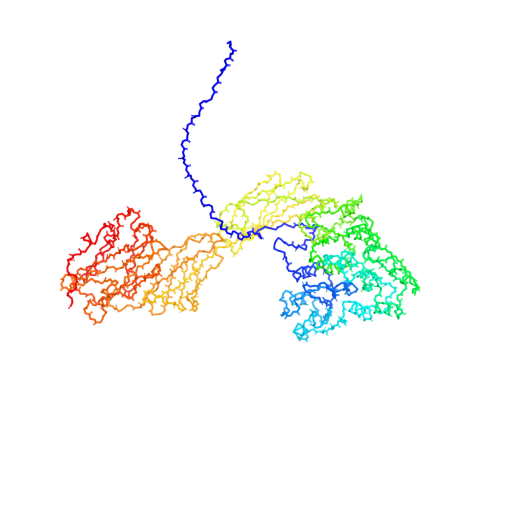211 ? -35.583 -5.420 11.085 1.00 97.88 211 LEU A C 1
ATOM 1502 O O . LEU A 1 211 ? -36.762 -5.794 10.974 1.00 97.88 211 LEU A O 1
ATOM 1506 N N . PRO A 1 212 ? -34.615 -5.949 10.315 1.00 98.06 212 PRO A N 1
ATOM 1507 C CA . PRO A 1 212 ? -34.871 -7.021 9.360 1.00 98.06 212 PRO A CA 1
ATOM 1508 C C . PRO A 1 212 ? -35.402 -8.280 10.050 1.00 98.06 212 PRO A C 1
ATOM 1510 O O . PRO A 1 212 ? -35.044 -8.568 11.191 1.00 98.06 212 PRO A O 1
ATOM 1513 N N . ALA A 1 213 ? -36.229 -9.058 9.344 1.00 97.94 213 ALA A N 1
ATOM 1514 C CA . ALA A 1 213 ? -36.786 -10.297 9.889 1.00 97.94 213 ALA A CA 1
ATOM 1515 C C . ALA A 1 213 ? -35.692 -11.295 10.302 1.00 97.94 213 ALA A C 1
ATOM 1517 O O . ALA A 1 213 ? -35.785 -11.860 11.380 1.00 97.94 213 ALA A O 1
ATOM 1518 N N . SER A 1 214 ? -34.623 -11.430 9.513 1.00 97.69 214 SER A N 1
ATOM 1519 C CA . SER A 1 214 ? -33.469 -12.279 9.835 1.00 97.69 214 SER A CA 1
ATOM 1520 C C . SER A 1 214 ? -32.826 -11.905 11.175 1.00 97.69 214 SER A C 1
ATOM 1522 O O . SER A 1 214 ? -32.640 -12.772 12.027 1.00 97.69 214 SER A O 1
ATOM 1524 N N . THR A 1 215 ? -32.560 -10.617 11.407 1.00 98.44 215 THR A N 1
ATOM 1525 C CA . THR A 1 215 ? -32.011 -10.128 12.683 1.00 98.44 215 THR A CA 1
ATOM 1526 C C . THR A 1 215 ? -32.987 -10.329 13.840 1.00 98.44 215 THR A C 1
ATOM 1528 O O . THR A 1 215 ? -32.588 -10.810 14.898 1.00 98.44 215 THR A O 1
ATOM 1531 N N . ARG A 1 216 ? -34.273 -10.009 13.641 1.00 98.38 216 ARG A N 1
ATOM 1532 C CA . ARG A 1 216 ? -35.327 -10.189 14.653 1.00 98.38 216 ARG A CA 1
ATOM 1533 C C . ARG A 1 216 ? -35.480 -11.657 15.062 1.00 98.38 216 ARG A C 1
ATOM 1535 O O . ARG A 1 216 ? -35.533 -11.963 16.248 1.00 98.38 216 ARG A O 1
ATOM 1542 N N . ASP A 1 217 ? -35.548 -12.560 14.092 1.00 98.25 217 ASP A N 1
ATOM 1543 C CA . ASP A 1 217 ? -35.763 -13.986 14.333 1.00 98.25 217 ASP A CA 1
ATOM 1544 C C . ASP A 1 217 ? -34.540 -14.623 15.011 1.00 98.25 217 ASP A C 1
ATOM 1546 O O . ASP A 1 217 ? -34.690 -15.458 15.908 1.00 98.25 217 ASP A O 1
ATOM 1550 N N . TYR A 1 218 ? -33.328 -14.191 14.640 1.00 98.31 218 TYR A N 1
ATOM 1551 C CA . TYR A 1 218 ? -32.105 -14.593 15.332 1.00 98.31 218 TYR A CA 1
ATOM 1552 C C . TYR A 1 218 ? -32.118 -14.135 16.794 1.00 98.31 218 TYR A C 1
ATOM 1554 O O . TYR A 1 218 ? -32.017 -14.965 17.694 1.00 98.31 218 TYR A O 1
ATOM 1562 N N . LEU A 1 219 ? -32.343 -12.840 17.037 1.00 98.38 219 LEU A N 1
ATOM 1563 C CA . LEU A 1 219 ? -32.436 -12.268 18.382 1.00 98.38 219 LEU A CA 1
ATOM 1564 C C . LEU A 1 219 ? -33.451 -13.031 19.253 1.00 98.38 219 LEU A C 1
ATOM 1566 O O . LEU A 1 219 ? -33.116 -13.440 20.360 1.00 98.38 219 LEU A O 1
ATOM 1570 N N . ALA A 1 220 ? -34.646 -13.323 18.729 1.00 97.75 220 ALA A N 1
ATOM 1571 C CA . ALA A 1 220 ? -35.699 -14.040 19.454 1.00 97.75 220 ALA A CA 1
ATOM 1572 C C . ALA A 1 220 ? -35.375 -15.509 19.796 1.00 97.75 220 ALA A C 1
ATOM 1574 O O . ALA A 1 220 ? -36.001 -16.075 20.693 1.00 97.75 220 ALA A O 1
ATOM 1575 N N . SER A 1 221 ? -34.462 -16.147 19.058 1.00 96.62 221 SER A N 1
ATOM 1576 C CA . SER A 1 221 ? -34.097 -17.563 19.238 1.00 96.62 221 SER A CA 1
ATOM 1577 C C . SER A 1 221 ? -32.727 -17.779 19.888 1.00 96.62 221 SER A C 1
ATOM 1579 O O . SER A 1 221 ? -32.398 -18.911 20.246 1.00 96.62 221 SER A O 1
ATOM 1581 N N . SER A 1 222 ? -31.946 -16.710 20.045 1.00 97.62 222 SER A N 1
ATOM 1582 C CA . SER A 1 222 ? -30.610 -16.711 20.642 1.00 97.62 222 SER A CA 1
ATOM 1583 C C . SER A 1 222 ? -30.629 -16.652 22.178 1.00 97.62 222 SER A C 1
ATOM 1585 O O . SER A 1 222 ? -31.681 -16.531 22.804 1.00 97.62 222 SER A O 1
ATOM 1587 N N . THR A 1 223 ? -29.444 -16.718 22.789 1.00 97.31 223 THR A N 1
ATOM 1588 C CA . THR A 1 223 ? -29.220 -16.456 24.223 1.00 97.31 223 THR A CA 1
ATOM 1589 C C . THR A 1 223 ? -29.013 -14.976 24.547 1.00 97.31 223 THR A C 1
ATOM 1591 O O . THR A 1 223 ? -28.744 -14.654 25.700 1.00 97.31 223 THR A O 1
ATOM 1594 N N . ILE A 1 224 ? -29.117 -14.091 23.551 1.00 98.44 224 ILE A N 1
ATOM 1595 C CA . ILE A 1 224 ? -28.856 -12.662 23.706 1.00 98.44 224 ILE A CA 1
ATOM 1596 C C . ILE A 1 224 ? -29.969 -12.023 24.537 1.00 98.44 224 ILE A C 1
ATOM 1598 O O . ILE A 1 224 ? -31.142 -12.068 24.160 1.00 98.44 224 ILE A O 1
ATOM 1602 N N . ASP A 1 225 ? -29.592 -11.399 25.646 1.00 98.12 225 ASP A N 1
ATOM 1603 C CA . ASP A 1 225 ? -30.466 -10.615 26.513 1.00 98.12 225 ASP A CA 1
ATOM 1604 C C . ASP A 1 225 ? -30.066 -9.134 26.581 1.00 98.12 225 ASP A C 1
ATOM 1606 O O . ASP A 1 225 ? -30.854 -8.322 27.071 1.00 98.12 225 ASP A O 1
ATOM 1610 N N . GLU A 1 226 ? -28.923 -8.759 26.001 1.00 98.56 226 GLU A N 1
ATOM 1611 C CA . GLU A 1 226 ? -28.443 -7.384 25.886 1.00 98.56 226 GLU A CA 1
ATOM 1612 C C . GLU A 1 226 ? -28.042 -7.017 24.447 1.00 98.56 226 GLU A C 1
ATOM 1614 O O . GLU A 1 226 ? -27.352 -7.762 23.751 1.00 98.56 226 GLU A O 1
ATOM 1619 N N . VAL A 1 227 ? -28.450 -5.830 23.993 1.00 98.62 227 VAL A N 1
ATOM 1620 C CA . VAL A 1 227 ? -28.093 -5.285 22.679 1.00 98.62 227 VAL A CA 1
ATOM 1621 C C . VAL A 1 227 ? -27.487 -3.890 22.819 1.00 98.62 227 VAL A C 1
ATOM 1623 O O . VAL A 1 227 ? -28.166 -2.936 23.204 1.00 98.62 227 VAL A O 1
ATOM 1626 N N . LEU A 1 228 ? -26.222 -3.762 22.422 1.00 98.56 228 LEU A N 1
ATOM 1627 C CA . LEU A 1 228 ? -25.498 -2.497 22.324 1.00 98.56 228 LEU A CA 1
ATOM 1628 C C . LEU A 1 228 ? -25.724 -1.894 20.934 1.00 98.56 228 LEU A C 1
ATOM 1630 O O . LEU A 1 228 ? -25.227 -2.399 19.928 1.00 98.56 228 LEU A O 1
ATOM 1634 N N . ILE A 1 229 ? -26.499 -0.819 20.851 1.00 98.38 229 ILE A N 1
ATOM 1635 C CA . ILE A 1 229 ? -26.806 -0.130 19.596 1.00 98.38 229 ILE A CA 1
ATOM 1636 C C . ILE A 1 229 ? -25.729 0.915 19.337 1.00 98.38 229 ILE A C 1
ATOM 1638 O O . ILE A 1 229 ? -25.652 1.906 20.062 1.00 98.38 229 ILE A O 1
ATOM 1642 N N . VAL A 1 230 ? -24.944 0.737 18.275 1.00 97.75 230 VAL A N 1
ATOM 1643 C CA . VAL A 1 230 ? -23.876 1.682 17.935 1.00 97.75 230 VAL A CA 1
ATOM 1644 C C . VAL A 1 230 ? -24.324 2.621 16.820 1.00 97.75 230 VAL A C 1
ATOM 1646 O O . VAL A 1 230 ? -24.665 2.201 15.711 1.00 97.75 230 VAL A O 1
ATOM 1649 N N . GLY A 1 231 ? -24.316 3.915 17.134 1.00 95.94 231 GLY A N 1
ATOM 1650 C CA . GLY A 1 231 ? -24.734 4.995 16.249 1.00 95.94 231 GLY A CA 1
ATOM 1651 C C . GLY A 1 231 ? -25.987 5.724 16.732 1.00 95.94 231 GLY A C 1
ATOM 1652 O O . GLY A 1 231 ? -26.845 5.193 17.444 1.00 95.94 231 GLY A O 1
ATOM 1653 N N . GLY A 1 232 ? -26.090 6.995 16.344 1.00 95.94 232 GLY A N 1
ATOM 1654 C CA . GLY A 1 232 ? -27.209 7.855 16.728 1.00 95.94 232 GLY A CA 1
ATOM 1655 C C . GLY A 1 232 ? -28.534 7.457 16.067 1.00 95.94 232 GLY A C 1
ATOM 1656 O O . GLY A 1 232 ? -28.597 6.604 15.178 1.00 95.94 232 GLY A O 1
ATOM 1657 N N . THR A 1 233 ? -29.619 8.138 16.437 1.00 95.94 233 THR A N 1
ATOM 1658 C CA . THR A 1 233 ? -30.967 7.862 15.898 1.00 95.94 233 THR A CA 1
ATOM 1659 C C . THR A 1 233 ? -31.109 8.135 14.398 1.00 95.94 233 THR A C 1
ATOM 1661 O O . THR A 1 233 ? -31.995 7.583 13.755 1.00 95.94 233 THR A O 1
ATOM 1664 N N . ALA A 1 234 ? -30.219 8.941 13.814 1.00 92.38 234 ALA A N 1
ATOM 1665 C CA . ALA A 1 234 ? -30.133 9.125 12.366 1.00 92.38 234 ALA A CA 1
ATOM 1666 C C . ALA A 1 234 ? -29.532 7.906 11.637 1.00 92.38 234 ALA A C 1
ATOM 1668 O O . ALA A 1 234 ? -29.744 7.740 10.436 1.00 92.38 234 ALA A O 1
ATOM 1669 N N . ALA A 1 235 ? -28.759 7.069 12.337 1.00 94.19 235 ALA A N 1
ATOM 1670 C CA . ALA A 1 235 ? -28.199 5.835 11.800 1.00 94.19 235 ALA A CA 1
ATOM 1671 C C . ALA A 1 235 ? -29.120 4.642 12.057 1.00 94.19 235 ALA A C 1
ATOM 1673 O O . ALA A 1 235 ? -29.408 3.891 11.124 1.00 94.19 235 ALA A O 1
ATOM 1674 N N . ILE A 1 236 ? -29.600 4.507 13.295 1.00 96.75 236 ILE A N 1
ATOM 1675 C CA . ILE A 1 236 ? -30.520 3.458 13.741 1.00 96.75 236 ILE A CA 1
ATOM 1676 C C . ILE A 1 236 ? -31.634 4.131 14.536 1.00 96.75 236 ILE A C 1
ATOM 1678 O O . ILE A 1 236 ? -31.413 4.567 15.667 1.00 96.75 236 ILE A O 1
ATOM 1682 N N . SER A 1 237 ? -32.816 4.233 13.935 1.00 97.69 237 SER A N 1
ATOM 1683 C CA . SER A 1 237 ? -33.952 4.989 14.462 1.00 97.69 237 SER A CA 1
ATOM 1684 C C . SER A 1 237 ? -34.379 4.549 15.864 1.00 97.69 237 SER A C 1
ATOM 1686 O O . SER A 1 237 ? -34.143 3.418 16.297 1.00 97.69 237 SER A O 1
ATOM 1688 N N . GLN A 1 238 ? -35.077 5.447 16.563 1.00 98.31 238 GLN A N 1
ATOM 1689 C CA . GLN A 1 238 ? -35.700 5.125 17.848 1.00 98.31 238 GLN A CA 1
ATOM 1690 C C . GLN A 1 238 ? -36.686 3.953 17.723 1.00 98.31 238 GLN A C 1
ATOM 1692 O O . GLN A 1 238 ? -36.783 3.143 18.631 1.00 98.31 238 GLN A O 1
ATOM 1697 N N . ALA A 1 239 ? -37.371 3.822 16.580 1.00 98.25 239 ALA A N 1
ATOM 1698 C CA . ALA A 1 239 ? -38.322 2.739 16.347 1.00 98.25 239 ALA A CA 1
ATOM 1699 C C . ALA A 1 239 ? -37.653 1.354 16.353 1.00 98.25 239 ALA A C 1
ATOM 1701 O O . ALA A 1 239 ? -38.218 0.418 16.909 1.00 98.25 239 ALA A O 1
ATOM 1702 N N . VAL A 1 240 ? -36.448 1.231 15.782 1.00 98.50 240 VAL A N 1
ATOM 1703 C CA . VAL A 1 240 ? -35.672 -0.021 15.823 1.00 98.50 240 VAL A CA 1
ATOM 1704 C C . VAL A 1 240 ? -35.249 -0.349 17.255 1.00 98.50 240 VAL A C 1
ATOM 1706 O O . VAL A 1 240 ? -35.386 -1.486 17.692 1.00 98.50 240 VAL A O 1
ATOM 1709 N N . GLU A 1 241 ? -34.776 0.641 18.010 1.00 98.62 241 GLU A N 1
ATOM 1710 C CA . GLU A 1 241 ? -34.405 0.458 19.419 1.00 98.62 241 GLU A CA 1
ATOM 1711 C C . GLU A 1 241 ? -35.608 0.063 20.295 1.00 98.62 241 GLU A C 1
ATOM 1713 O O . GLU A 1 241 ? -35.506 -0.847 21.117 1.00 98.62 241 GLU A O 1
ATOM 1718 N N . ASP A 1 242 ? -36.762 0.701 20.093 1.00 98.50 242 ASP A N 1
ATOM 1719 C CA . ASP A 1 242 ? -38.002 0.378 20.804 1.00 98.50 242 ASP A CA 1
ATOM 1720 C C . ASP A 1 242 ? -38.510 -1.029 20.446 1.00 98.50 242 ASP A C 1
ATOM 1722 O O . ASP A 1 242 ? -39.049 -1.731 21.304 1.00 98.50 242 ASP A O 1
ATOM 1726 N N . GLU A 1 243 ? -38.310 -1.468 19.199 1.00 98.44 243 GLU A N 1
ATOM 1727 C CA . GLU A 1 243 ? -38.613 -2.830 18.763 1.00 98.44 243 GLU A CA 1
ATOM 1728 C C . GLU A 1 243 ? -37.736 -3.861 19.490 1.00 98.44 243 GLU A C 1
ATOM 1730 O O . GLU A 1 243 ? -38.276 -4.813 20.054 1.00 98.44 243 GLU A O 1
ATOM 1735 N N . VAL A 1 244 ? -36.417 -3.640 19.562 1.00 98.44 244 VAL A N 1
ATOM 1736 C CA . VAL A 1 244 ? -35.480 -4.515 20.296 1.00 98.44 244 VAL A CA 1
ATOM 1737 C C . VAL A 1 244 ? -35.827 -4.564 21.792 1.00 98.44 244 VAL A C 1
ATOM 1739 O O . VAL A 1 244 ? -35.910 -5.646 22.374 1.00 98.44 244 VAL A O 1
ATOM 1742 N N . ARG A 1 245 ? -36.152 -3.423 22.416 1.00 98.12 245 ARG A N 1
ATOM 1743 C CA . ARG A 1 245 ? -36.671 -3.376 23.801 1.00 98.12 245 ARG A CA 1
ATOM 1744 C C . ARG A 1 245 ? -37.944 -4.183 23.983 1.00 98.12 245 ARG A C 1
ATOM 1746 O O . ARG A 1 245 ? -38.099 -4.890 24.976 1.00 98.12 245 ARG A O 1
ATOM 1753 N N . GLY A 1 246 ? -38.865 -4.075 23.028 1.00 97.94 246 GLY A N 1
ATOM 1754 C CA . GLY A 1 246 ? -40.128 -4.808 23.027 1.00 97.94 246 GLY A CA 1
ATOM 1755 C C . GLY A 1 246 ? -39.948 -6.328 22.987 1.00 97.94 246 GLY A C 1
ATOM 1756 O O . GLY A 1 246 ? -40.834 -7.051 23.443 1.00 97.94 246 GLY A O 1
ATOM 1757 N N . MET A 1 247 ? -38.798 -6.810 22.505 1.00 97.69 247 MET A N 1
ATOM 1758 C CA . MET A 1 247 ? -38.417 -8.226 22.530 1.00 97.69 247 MET A CA 1
ATOM 1759 C C . MET A 1 247 ? -37.900 -8.696 23.901 1.00 97.69 247 MET A C 1
ATOM 1761 O O . MET A 1 247 ? -37.652 -9.885 24.073 1.00 97.69 247 MET A O 1
ATOM 1765 N N . GLY A 1 248 ? -37.788 -7.798 24.887 1.00 97.06 248 GLY A N 1
ATOM 1766 C CA . GLY A 1 248 ? -37.355 -8.114 26.251 1.00 97.06 248 GLY A CA 1
ATOM 1767 C C . GLY A 1 248 ? -35.851 -7.971 26.492 1.00 97.06 248 GLY A C 1
ATOM 1768 O O . GLY A 1 248 ? -35.372 -8.439 27.520 1.00 97.06 248 GLY A O 1
ATOM 1769 N N . MET A 1 249 ? -35.127 -7.331 25.573 1.00 97.75 249 MET A N 1
ATOM 1770 C CA . MET A 1 249 ? -33.674 -7.161 25.641 1.00 97.75 249 MET A CA 1
ATOM 1771 C C . MET A 1 249 ? -33.293 -5.867 26.365 1.00 97.75 249 MET A C 1
ATOM 1773 O O . MET A 1 249 ? -33.860 -4.798 26.103 1.00 97.75 249 MET A O 1
ATOM 1777 N N . ALA A 1 250 ? -32.298 -5.951 27.249 1.00 98.38 250 ALA A N 1
ATOM 1778 C CA . ALA A 1 250 ? -31.572 -4.784 27.725 1.00 98.38 250 ALA A CA 1
ATOM 1779 C C . ALA A 1 250 ? -30.935 -4.080 26.520 1.00 98.38 250 ALA A C 1
ATOM 1781 O O . ALA A 1 250 ? -30.472 -4.719 25.581 1.00 98.38 250 ALA A O 1
ATOM 1782 N N . THR A 1 251 ? -30.995 -2.754 26.495 1.00 98.12 251 THR A N 1
ATOM 1783 C CA . THR A 1 251 ? -30.567 -1.968 25.331 1.00 98.12 251 THR A CA 1
ATOM 1784 C C . THR A 1 251 ? -29.891 -0.696 25.777 1.00 98.12 251 THR A C 1
ATOM 1786 O O . THR A 1 251 ? -30.509 0.155 26.425 1.00 98.12 251 THR A O 1
ATOM 1789 N N . GLU A 1 252 ? -28.648 -0.556 25.347 1.00 97.94 252 GLU A N 1
ATOM 1790 C CA . GLU A 1 252 ? -27.825 0.624 25.543 1.00 97.94 252 GLU A CA 1
ATOM 1791 C C . GLU A 1 252 ? -27.447 1.194 24.179 1.00 97.94 252 GLU A C 1
ATOM 1793 O O . GLU A 1 252 ? -27.158 0.452 23.240 1.00 97.94 252 GLU A O 1
ATOM 1798 N N . ARG A 1 253 ? -27.501 2.520 24.042 1.00 98.19 253 ARG A N 1
ATOM 1799 C CA . ARG A 1 253 ? -27.128 3.204 22.806 1.00 98.19 253 ARG A CA 1
ATOM 1800 C C . ARG A 1 253 ? -25.805 3.922 23.005 1.00 98.19 253 ARG A C 1
ATOM 1802 O O . ARG A 1 253 ? -25.737 4.889 23.757 1.00 98.19 253 ARG A O 1
ATOM 1809 N N . ILE A 1 254 ? -24.810 3.507 22.237 1.00 98.19 254 ILE A N 1
ATOM 1810 C CA . ILE A 1 254 ? -23.471 4.083 22.213 1.00 98.19 254 ILE A CA 1
ATOM 1811 C C . ILE A 1 254 ? -23.394 4.987 20.985 1.00 98.19 254 ILE A C 1
ATOM 1813 O O . ILE A 1 254 ? -23.442 4.528 19.841 1.00 98.19 254 ILE A O 1
ATOM 1817 N N . SER A 1 255 ? -23.377 6.300 21.200 1.00 97.00 255 SER A N 1
ATOM 1818 C CA . SER A 1 255 ? -23.431 7.260 20.098 1.00 97.00 255 SER A CA 1
ATOM 1819 C C . SER A 1 255 ? -22.922 8.634 20.497 1.00 97.00 255 SER A C 1
ATOM 1821 O O . SER A 1 255 ? -23.033 9.033 21.653 1.00 97.00 255 SER A O 1
ATOM 1823 N N . GLY A 1 256 ? -22.475 9.393 19.503 1.00 95.50 256 GLY A N 1
ATOM 1824 C CA . GLY A 1 256 ? -22.235 10.820 19.630 1.00 95.50 256 GLY A CA 1
ATOM 1825 C C . GLY A 1 256 ? -22.688 11.608 18.394 1.00 95.50 256 GLY A C 1
ATOM 1826 O O . GLY A 1 256 ? -23.208 11.028 17.436 1.00 95.50 256 GLY A O 1
ATOM 1827 N N . PRO A 1 257 ? -22.535 12.945 18.404 1.00 94.44 257 PRO A N 1
ATOM 1828 C CA . PRO A 1 257 ? -22.960 13.811 17.301 1.00 94.44 257 PRO A CA 1
ATOM 1829 C C . PRO A 1 257 ? -22.298 13.495 15.954 1.00 94.44 257 PRO A C 1
ATOM 1831 O O . PRO A 1 257 ? -22.884 13.761 14.902 1.00 94.44 257 PRO A O 1
ATOM 1834 N N . THR A 1 258 ? -21.085 12.943 15.976 1.00 95.12 258 THR A N 1
ATOM 1835 C CA . THR A 1 258 ? -20.346 12.500 14.791 1.00 95.12 258 THR A CA 1
ATOM 1836 C C . THR A 1 258 ? -19.821 11.072 14.970 1.00 95.12 258 THR A C 1
ATOM 1838 O O . THR A 1 258 ? -19.857 10.507 16.065 1.00 95.12 258 THR A O 1
ATOM 1841 N N . ARG A 1 259 ? -19.280 10.484 13.894 1.00 94.88 259 ARG A N 1
ATOM 1842 C CA . ARG A 1 259 ? -18.611 9.174 13.966 1.00 94.88 259 ARG A CA 1
ATOM 1843 C C . ARG A 1 259 ? -17.398 9.176 14.902 1.00 94.88 259 ARG A C 1
ATOM 1845 O O . ARG A 1 259 ? -17.102 8.164 15.520 1.00 94.88 259 ARG A O 1
ATOM 1852 N N . PHE A 1 260 ? -16.732 10.323 15.043 1.00 97.00 260 PHE A N 1
ATOM 1853 C CA . PHE A 1 260 ? -15.583 10.492 15.933 1.00 97.00 260 PHE A CA 1
ATO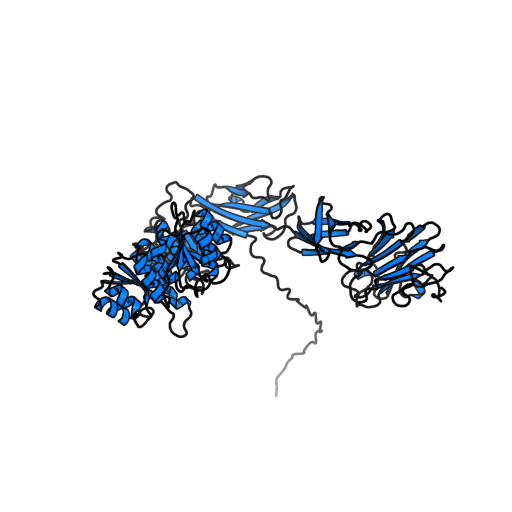M 1854 C C . PHE A 1 260 ? -16.022 10.494 17.399 1.00 97.00 260 PHE A C 1
ATOM 1856 O O . PHE A 1 260 ? -15.425 9.805 18.216 1.00 97.00 260 PHE A O 1
ATOM 1863 N N . ASP A 1 261 ? -17.118 11.194 17.713 1.00 97.69 261 ASP A N 1
ATOM 1864 C CA . ASP A 1 261 ? -17.723 11.149 19.049 1.00 97.69 261 ASP A CA 1
ATOM 1865 C C . ASP A 1 261 ? -18.240 9.743 19.379 1.00 97.69 261 ASP A C 1
ATOM 1867 O O . ASP A 1 261 ? -18.096 9.278 20.502 1.00 97.69 261 ASP A O 1
ATOM 1871 N N . THR A 1 262 ? -18.825 9.049 18.397 1.00 97.56 262 THR A N 1
ATOM 1872 C CA . THR A 1 262 ? -19.286 7.666 18.585 1.00 97.56 262 THR A CA 1
ATOM 1873 C C . THR A 1 262 ? -18.117 6.722 18.864 1.00 97.56 262 THR A C 1
ATOM 1875 O O . THR A 1 262 ? -18.243 5.870 19.732 1.00 97.56 262 THR A O 1
ATOM 1878 N N . ALA A 1 263 ? -16.969 6.894 18.201 1.00 97.62 263 ALA A N 1
ATOM 1879 C CA . ALA A 1 263 ? -15.768 6.111 18.492 1.00 97.62 263 ALA A CA 1
ATOM 1880 C C . ALA A 1 263 ? -15.238 6.349 19.917 1.00 97.62 263 ALA A C 1
ATOM 1882 O O . ALA A 1 263 ? -14.919 5.391 20.612 1.00 97.62 263 ALA A O 1
ATOM 1883 N N . VAL A 1 264 ? -15.227 7.601 20.391 1.00 97.75 264 VAL A N 1
ATOM 1884 C CA . VAL A 1 264 ? -14.874 7.913 21.789 1.00 97.75 264 VAL A CA 1
ATOM 1885 C C . VAL A 1 264 ? -15.896 7.324 22.771 1.00 97.75 264 VAL A C 1
ATOM 1887 O O . VAL A 1 264 ? -15.507 6.787 23.798 1.00 97.75 264 VAL A O 1
ATOM 1890 N N . ALA A 1 265 ? -17.193 7.342 22.449 1.00 98.00 265 ALA A N 1
ATOM 1891 C CA . ALA A 1 265 ? -18.215 6.696 23.278 1.00 98.00 265 ALA A CA 1
ATOM 1892 C C . ALA A 1 265 ? -18.061 5.162 23.325 1.00 98.00 265 ALA A C 1
ATOM 1894 O O . ALA A 1 265 ? -18.366 4.546 24.340 1.00 98.00 265 ALA A O 1
ATOM 1895 N N . VAL A 1 266 ? -17.579 4.538 22.243 1.00 97.44 266 VAL A N 1
ATOM 1896 C CA . VAL A 1 266 ? -17.215 3.111 22.239 1.00 97.44 266 VAL A CA 1
ATOM 1897 C C . VAL A 1 266 ? -16.006 2.853 23.145 1.00 97.44 266 VAL A C 1
ATOM 1899 O O . VAL A 1 266 ? -16.005 1.857 23.859 1.00 97.44 266 VAL A O 1
ATOM 1902 N N . ALA A 1 267 ? -15.011 3.746 23.165 1.00 96.25 267 ALA A N 1
ATOM 1903 C CA . ALA A 1 267 ? -13.894 3.652 24.107 1.00 96.25 267 ALA A CA 1
ATOM 1904 C C . ALA A 1 267 ? -14.369 3.769 25.571 1.00 96.25 267 ALA A C 1
ATOM 1906 O O . ALA A 1 267 ? -13.989 2.944 26.396 1.00 96.25 267 ALA A O 1
ATOM 1907 N N . ASP A 1 268 ? -15.275 4.706 25.870 1.00 96.19 268 ASP A N 1
ATOM 1908 C CA . ASP A 1 268 ? -15.879 4.870 27.206 1.00 96.19 268 ASP A CA 1
ATOM 1909 C C . ASP A 1 268 ? -16.654 3.609 27.633 1.00 96.19 268 ASP A C 1
ATOM 1911 O O . ASP A 1 268 ? -16.535 3.164 28.773 1.00 96.19 268 ASP A O 1
ATOM 1915 N N . GLN A 1 269 ? -17.358 2.947 26.701 1.00 95.44 269 GLN A N 1
ATOM 1916 C CA . GLN A 1 269 ? -18.015 1.656 26.963 1.00 95.44 269 GLN A CA 1
ATOM 1917 C C . GLN A 1 269 ? -17.021 0.557 27.373 1.00 95.44 269 GLN A C 1
ATOM 1919 O O . GLN A 1 269 ? -17.355 -0.307 28.184 1.00 95.44 269 GLN A O 1
ATOM 1924 N N . LEU A 1 270 ? -15.807 0.587 26.818 1.00 93.00 270 LEU A N 1
ATOM 1925 C CA . LEU A 1 270 ? -14.710 -0.315 27.179 1.00 93.00 270 LEU A CA 1
ATOM 1926 C C . LEU A 1 270 ? -13.962 0.139 28.448 1.00 93.00 270 LEU A C 1
ATOM 1928 O O . LEU A 1 270 ? -13.008 -0.507 28.862 1.00 93.00 270 LEU A O 1
ATOM 1932 N N . GLY A 1 271 ? -14.415 1.214 29.102 1.00 92.19 271 GLY A N 1
ATOM 1933 C CA . GLY A 1 271 ? -13.839 1.734 30.341 1.00 92.19 271 GLY A CA 1
ATOM 1934 C C . GLY A 1 271 ? -12.756 2.795 30.148 1.00 92.19 271 GLY A C 1
ATOM 1935 O O . GLY A 1 271 ? -12.113 3.158 31.129 1.00 92.19 271 GLY A O 1
ATOM 1936 N N . ALA A 1 272 ? -12.568 3.306 28.927 1.00 92.31 272 ALA A N 1
ATOM 1937 C CA . ALA A 1 272 ? -11.565 4.315 28.602 1.00 92.31 272 ALA A CA 1
ATOM 1938 C C . ALA A 1 272 ? -12.209 5.687 28.350 1.00 92.31 272 ALA A C 1
ATOM 1940 O O . ALA A 1 272 ? -12.752 5.944 27.274 1.00 92.31 272 ALA A O 1
ATOM 1941 N N . GLN A 1 273 ? -12.135 6.593 29.327 1.00 91.81 273 GLN A N 1
ATOM 1942 C CA . GLN A 1 273 ? -12.658 7.963 29.205 1.00 91.81 273 GLN A CA 1
ATOM 1943 C C . GLN A 1 273 ? -11.603 8.928 28.648 1.00 91.81 273 GLN A C 1
ATOM 1945 O O . GLN A 1 273 ? -11.942 9.964 28.064 1.00 91.81 273 GLN A O 1
ATOM 1950 N N . GLY A 1 274 ? -10.330 8.574 28.816 1.00 91.94 274 GLY A N 1
ATOM 1951 C CA . GLY A 1 274 ? -9.167 9.254 28.265 1.00 91.94 274 GLY A CA 1
ATOM 1952 C C . GLY A 1 274 ? -8.043 8.277 27.934 1.00 91.94 274 GLY A C 1
ATOM 1953 O O . GLY A 1 274 ? -8.113 7.084 28.228 1.00 91.94 274 GLY A O 1
ATOM 1954 N N . ALA A 1 275 ? -6.984 8.791 27.312 1.00 90.06 275 ALA A N 1
ATOM 1955 C CA . ALA A 1 275 ? -5.792 8.003 27.020 1.00 90.06 275 ALA A CA 1
ATOM 1956 C C . ALA A 1 275 ? -5.014 7.570 28.281 1.00 90.06 275 ALA A C 1
ATOM 1958 O O . ALA A 1 275 ? -4.192 6.667 28.187 1.00 90.06 275 ALA A O 1
ATOM 1959 N N . ASP A 1 276 ? -5.251 8.174 29.452 1.00 87.62 276 ASP A N 1
ATOM 1960 C CA . ASP A 1 276 ? -4.682 7.721 30.729 1.00 87.62 276 ASP A CA 1
ATOM 1961 C C . ASP A 1 276 ? -5.329 6.451 31.303 1.00 87.62 276 ASP A C 1
ATOM 1963 O O . ASP A 1 276 ? -4.740 5.835 32.195 1.00 87.62 276 ASP A O 1
ATOM 1967 N N . ASP A 1 277 ? -6.481 6.027 30.778 1.00 88.38 277 ASP A N 1
ATOM 1968 C CA . ASP A 1 277 ? -7.160 4.795 31.195 1.00 88.38 277 ASP A CA 1
ATOM 1969 C C . ASP A 1 277 ? -6.646 3.539 30.461 1.00 88.38 277 ASP A C 1
ATOM 1971 O O . ASP A 1 277 ? -7.012 2.425 30.833 1.00 88.38 277 ASP A O 1
ATOM 1975 N N . VAL A 1 278 ? -5.802 3.694 29.431 1.00 87.00 278 VAL A N 1
ATOM 1976 C CA . VAL A 1 278 ? -5.342 2.600 28.554 1.00 87.00 278 VAL A CA 1
ATOM 1977 C C . VAL A 1 278 ? -3.829 2.606 28.346 1.00 87.00 278 VAL A C 1
ATOM 1979 O O . VAL A 1 278 ? -3.164 3.634 28.456 1.00 87.00 278 VAL A O 1
ATOM 1982 N N . GLU A 1 279 ? -3.264 1.444 28.014 1.00 82.94 279 GLU A N 1
ATOM 1983 C CA . GLU A 1 279 ? -1.832 1.320 27.698 1.00 82.94 279 GLU A CA 1
ATOM 1984 C C . GLU A 1 279 ? -1.521 1.708 26.247 1.00 82.94 279 GLU A C 1
ATOM 1986 O O . GLU A 1 279 ? -0.423 2.181 25.942 1.00 82.94 279 GLU A O 1
ATOM 1991 N N . ARG A 1 280 ? -2.480 1.492 25.338 1.00 89.19 280 ARG A N 1
ATOM 1992 C CA . ARG A 1 280 ? -2.324 1.738 23.904 1.00 89.19 280 ARG A CA 1
ATOM 1993 C C . ARG A 1 280 ? -3.581 2.342 23.299 1.00 89.19 280 ARG A C 1
ATOM 1995 O O . ARG A 1 280 ? -4.688 2.099 23.761 1.00 89.19 280 ARG A O 1
ATOM 2002 N N . VAL A 1 281 ? -3.417 3.084 22.209 1.00 93.31 281 VAL A N 1
ATOM 2003 C CA . VAL A 1 281 ? -4.533 3.616 21.413 1.00 93.31 281 VAL A CA 1
ATOM 2004 C C . VAL A 1 281 ? -4.372 3.206 19.953 1.00 93.31 281 VAL A C 1
ATOM 2006 O O . VAL A 1 281 ? -3.273 3.270 19.403 1.00 93.31 281 VAL A O 1
ATOM 2009 N N . THR A 1 282 ? -5.473 2.831 19.297 1.00 95.31 282 THR A N 1
ATOM 2010 C CA . THR A 1 282 ? -5.491 2.581 17.850 1.00 95.31 282 THR A CA 1
ATOM 2011 C C . THR A 1 282 ? -6.203 3.730 17.136 1.00 95.31 282 THR A C 1
ATOM 2013 O O . THR A 1 282 ? -7.407 3.918 17.280 1.00 95.31 282 THR A O 1
ATOM 2016 N N . LEU A 1 283 ? -5.477 4.509 16.337 1.00 95.81 283 LEU A N 1
ATOM 2017 C CA . LEU A 1 283 ? -6.019 5.595 15.525 1.00 95.81 283 LEU A CA 1
ATOM 2018 C C . LEU A 1 283 ? -6.288 5.118 14.097 1.00 95.81 283 LEU A C 1
ATOM 2020 O O . LEU A 1 283 ? -5.367 4.705 13.398 1.00 95.81 283 LEU A O 1
ATOM 2024 N N . VAL A 1 284 ? -7.525 5.234 13.624 1.00 95.06 284 VAL A N 1
ATOM 2025 C CA . VAL A 1 284 ? -7.933 4.758 12.292 1.00 95.06 284 VAL A CA 1
ATOM 2026 C C . VAL A 1 284 ? -8.520 5.894 11.457 1.00 95.06 284 VAL A C 1
ATOM 2028 O O . VAL A 1 284 ? -9.304 6.697 11.956 1.00 95.06 284 VAL A O 1
ATOM 2031 N N . GLU A 1 285 ? -8.198 5.952 10.164 1.00 92.88 285 GLU A N 1
ATOM 2032 C CA . GLU A 1 285 ? -8.893 6.823 9.206 1.00 92.88 285 GLU A CA 1
ATOM 2033 C C . GLU A 1 285 ? -10.405 6.539 9.210 1.00 92.88 285 GLU A C 1
ATOM 2035 O O . GLU A 1 285 ? -10.836 5.425 8.926 1.00 92.88 285 GLU A O 1
ATOM 2040 N N . GLY A 1 286 ? -11.221 7.545 9.525 1.00 92.88 286 GLY A N 1
ATOM 2041 C CA . GLY A 1 286 ? -12.649 7.367 9.769 1.00 92.88 286 GLY A CA 1
ATOM 2042 C C . GLY A 1 286 ? -13.576 7.791 8.633 1.00 92.88 286 GLY A C 1
ATOM 2043 O O . GLY A 1 286 ? -14.758 7.462 8.695 1.00 92.88 286 GLY A O 1
ATOM 2044 N N . GLN A 1 287 ? -13.110 8.536 7.629 1.00 89.81 287 GLN A N 1
ATOM 2045 C CA . GLN A 1 287 ? -13.949 9.230 6.639 1.00 89.81 287 GLN A CA 1
ATOM 2046 C C . GLN A 1 287 ? -13.786 8.720 5.209 1.00 89.81 287 GLN A C 1
ATOM 2048 O O . GLN A 1 287 ? -14.757 8.755 4.452 1.00 89.81 287 GLN A O 1
ATOM 2053 N N . GLY A 1 288 ? -12.589 8.262 4.837 1.00 89.00 288 GLY A N 1
ATOM 2054 C CA . GLY A 1 288 ? -12.302 7.759 3.492 1.00 89.00 288 GLY A CA 1
ATOM 2055 C C . GLY A 1 288 ? -13.284 6.676 3.019 1.00 89.00 288 GLY A C 1
ATOM 2056 O O . GLY A 1 288 ? -13.806 5.890 3.810 1.00 89.00 288 GLY A O 1
ATOM 2057 N N . ALA A 1 289 ? -13.523 6.591 1.707 1.00 88.44 289 ALA A N 1
ATOM 2058 C CA . ALA A 1 289 ? -14.419 5.580 1.124 1.00 88.44 289 ALA A CA 1
ATOM 2059 C C . ALA A 1 289 ? -13.963 4.133 1.412 1.00 88.44 289 ALA A C 1
ATOM 2061 O O . ALA A 1 289 ? -14.771 3.205 1.434 1.00 88.44 289 ALA A O 1
ATOM 2062 N N . ASP A 1 290 ? -12.668 3.953 1.660 1.00 88.50 290 ASP A N 1
ATOM 2063 C CA . ASP A 1 290 ? -11.980 2.707 1.978 1.00 88.50 290 ASP A CA 1
ATOM 2064 C C . ASP A 1 290 ? -11.515 2.634 3.453 1.00 88.50 290 ASP A C 1
ATOM 2066 O O . ASP A 1 290 ? -10.761 1.732 3.825 1.00 88.50 290 ASP A O 1
ATOM 2070 N N . ALA A 1 291 ? -11.947 3.571 4.309 1.00 91.06 291 ALA A N 1
ATOM 2071 C CA . ALA A 1 291 ? -11.651 3.608 5.750 1.00 91.06 291 ALA A CA 1
ATOM 2072 C C . ALA A 1 291 ? -11.985 2.285 6.459 1.00 91.06 291 ALA A C 1
ATOM 2074 O O . ALA A 1 291 ? -11.258 1.826 7.340 1.00 91.06 291 ALA A O 1
ATOM 2075 N N . TRP A 1 292 ? -13.051 1.625 6.003 1.00 92.88 292 TRP A N 1
ATOM 2076 C CA . TRP A 1 292 ? -13.500 0.322 6.487 1.00 92.88 292 TRP A CA 1
ATOM 2077 C C . TRP A 1 292 ? -12.424 -0.764 6.460 1.00 92.88 292 TRP A C 1
ATOM 2079 O O . TRP A 1 292 ? -12.441 -1.635 7.324 1.00 92.88 292 TRP A O 1
ATOM 2089 N N . ALA A 1 293 ? -11.497 -0.732 5.497 1.00 92.88 293 ALA A N 1
ATOM 2090 C CA . ALA A 1 293 ? -10.483 -1.773 5.374 1.00 92.88 293 ALA A CA 1
ATOM 2091 C C . ALA A 1 293 ? -9.524 -1.739 6.564 1.00 92.88 293 ALA A C 1
ATOM 2093 O O . ALA A 1 293 ? -9.226 -2.780 7.140 1.00 92.88 293 ALA A O 1
ATOM 2094 N N . GLY A 1 294 ? -9.106 -0.533 6.960 1.00 90.69 294 GLY A N 1
ATOM 2095 C CA . GLY A 1 294 ? -8.272 -0.329 8.139 1.00 90.69 294 GLY A CA 1
ATOM 2096 C C . GLY A 1 294 ? -9.050 -0.567 9.425 1.00 90.69 294 GLY A C 1
ATOM 2097 O O . GLY A 1 294 ? -8.594 -1.318 10.276 1.00 90.69 294 GLY A O 1
ATOM 2098 N N . GLY A 1 295 ? -10.251 0.010 9.546 1.00 92.19 295 GLY A N 1
ATOM 2099 C CA . GLY A 1 295 ? -11.036 -0.098 10.779 1.00 92.19 295 GLY A CA 1
ATOM 2100 C C . GLY A 1 295 ? -11.459 -1.519 11.124 1.00 92.19 295 GLY A C 1
ATOM 2101 O O . GLY A 1 295 ? -11.298 -1.937 12.264 1.00 92.19 295 GLY A O 1
ATOM 2102 N N . PHE A 1 296 ? -11.939 -2.296 10.151 1.00 95.12 296 PHE A N 1
ATOM 2103 C CA . PHE A 1 296 ? -12.355 -3.670 10.434 1.00 95.12 296 PHE A CA 1
ATOM 2104 C C . PHE A 1 296 ? -11.176 -4.612 10.645 1.00 95.12 296 PHE A C 1
ATOM 2106 O O . PHE A 1 296 ? -11.281 -5.474 11.511 1.00 95.12 296 PHE A O 1
ATOM 2113 N N . ALA A 1 297 ? -10.061 -4.437 9.925 1.00 95.06 297 ALA A N 1
ATOM 2114 C CA . ALA A 1 297 ? -8.853 -5.235 10.149 1.00 95.06 297 ALA A CA 1
ATOM 2115 C C . ALA A 1 297 ? -8.144 -4.887 11.470 1.00 95.06 297 ALA A C 1
ATOM 2117 O O . ALA A 1 297 ? -7.467 -5.733 12.048 1.00 95.06 297 ALA A O 1
ATOM 2118 N N . ALA A 1 298 ? -8.323 -3.664 11.980 1.00 95.19 298 ALA A N 1
ATOM 2119 C CA . ALA A 1 298 ? -7.757 -3.234 13.254 1.00 95.19 298 ALA A CA 1
ATOM 2120 C C . ALA A 1 298 ? -8.475 -3.831 14.475 1.00 95.19 298 ALA A C 1
ATOM 2122 O O . ALA A 1 298 ? -7.960 -3.711 15.580 1.00 95.19 298 ALA A O 1
ATOM 2123 N N . ALA A 1 299 ? -9.629 -4.488 14.311 1.00 95.44 299 ALA A N 1
ATOM 2124 C CA . ALA A 1 299 ? -10.380 -5.046 15.437 1.00 95.44 299 ALA A CA 1
ATOM 2125 C C . ALA A 1 299 ? -9.578 -6.097 16.226 1.00 95.44 299 ALA A C 1
ATOM 2127 O O . ALA A 1 299 ? -9.575 -6.050 17.451 1.00 95.44 299 ALA A O 1
ATOM 2128 N N . ALA A 1 300 ? -8.854 -6.991 15.538 1.00 94.31 300 ALA A N 1
ATOM 2129 C CA . ALA A 1 300 ? -7.989 -7.973 16.199 1.00 94.31 300 ALA A CA 1
ATOM 2130 C C . ALA A 1 300 ? -6.826 -7.307 16.948 1.00 94.31 300 ALA A C 1
ATOM 2132 O O . ALA A 1 300 ? -6.484 -7.716 18.052 1.00 94.31 300 ALA A O 1
ATOM 2133 N N . HIS A 1 301 ? -6.242 -6.262 16.357 1.00 93.00 301 HIS A N 1
ATOM 2134 C CA . HIS A 1 301 ? -5.171 -5.482 16.976 1.00 93.00 301 HIS A CA 1
ATOM 2135 C C . HIS A 1 301 ? -5.661 -4.762 18.237 1.00 93.00 301 HIS A C 1
ATOM 2137 O O . HIS A 1 301 ? -5.013 -4.817 19.277 1.00 93.00 301 HIS A O 1
ATOM 2143 N N . SER A 1 302 ? -6.833 -4.134 18.137 1.00 92.88 302 SER A N 1
ATOM 2144 C CA . SER A 1 302 ? -7.499 -3.429 19.226 1.00 92.88 302 SER A CA 1
ATOM 2145 C C . SER A 1 302 ? -7.783 -4.361 20.403 1.00 92.88 302 SER A C 1
ATOM 2147 O O . SER A 1 302 ? -7.342 -4.059 21.505 1.00 92.88 302 SER A O 1
ATOM 2149 N N . ALA A 1 303 ? -8.414 -5.515 20.163 1.00 92.06 303 ALA A N 1
ATOM 2150 C CA . ALA A 1 303 ? -8.710 -6.485 21.220 1.00 92.06 303 ALA A CA 1
ATOM 2151 C C . ALA A 1 303 ? -7.442 -7.132 21.805 1.00 92.06 303 ALA A C 1
ATOM 2153 O O . ALA A 1 303 ? -7.317 -7.319 23.008 1.00 92.06 303 ALA A O 1
ATOM 2154 N N . HIS A 1 304 ? -6.445 -7.447 20.970 1.00 91.12 304 HIS A N 1
ATOM 2155 C CA . HIS A 1 304 ? -5.208 -8.059 21.459 1.00 91.12 304 HIS A CA 1
ATOM 2156 C C . HIS A 1 304 ? -4.455 -7.168 22.458 1.00 91.12 304 HIS A C 1
ATOM 2158 O O . HIS A 1 304 ? -3.854 -7.671 23.407 1.00 91.12 304 HIS A O 1
ATOM 2164 N N . PHE A 1 305 ? -4.463 -5.858 22.217 1.00 88.69 305 PHE A N 1
ATOM 2165 C CA . PHE A 1 305 ? -3.700 -4.889 22.992 1.00 88.69 305 PHE A CA 1
ATOM 2166 C C . PHE A 1 305 ? -4.527 -4.091 24.005 1.00 88.69 305 PHE A C 1
ATOM 2168 O O . PHE A 1 305 ? -3.962 -3.180 24.608 1.00 88.69 305 PHE A O 1
ATOM 2175 N N . ASP A 1 306 ? -5.820 -4.397 24.165 1.00 89.31 306 ASP A N 1
ATOM 2176 C CA . ASP A 1 306 ? -6.771 -3.578 24.934 1.00 89.31 306 ASP A CA 1
ATOM 2177 C C . ASP A 1 306 ? -6.690 -2.089 24.532 1.00 89.31 306 ASP A C 1
ATOM 2179 O O . ASP A 1 306 ? -6.558 -1.168 25.339 1.00 89.31 306 ASP A O 1
ATOM 2183 N N . ALA A 1 307 ? -6.640 -1.865 23.215 1.00 91.25 307 ALA A N 1
ATOM 2184 C CA . ALA A 1 307 ? -6.321 -0.583 22.608 1.00 91.25 307 ALA A CA 1
ATOM 2185 C C . ALA A 1 307 ? -7.553 -0.025 21.886 1.00 91.25 307 ALA A C 1
ATOM 2187 O O . ALA A 1 307 ? -7.802 -0.420 20.737 1.00 91.25 307 ALA A O 1
ATOM 2188 N N . PRO A 1 308 ? -8.334 0.892 22.489 1.00 94.25 308 PRO A N 1
ATOM 2189 C CA . PRO A 1 308 ? -9.561 1.392 21.882 1.00 94.25 308 PRO A CA 1
ATOM 2190 C C . PRO A 1 308 ? -9.298 2.045 20.522 1.00 94.25 308 PRO A C 1
ATOM 2192 O O . PRO A 1 308 ? -8.282 2.714 20.303 1.00 94.25 308 PRO A O 1
ATOM 2195 N N . ILE A 1 309 ? -10.244 1.851 19.599 1.00 96.25 309 ILE A N 1
ATOM 2196 C CA . ILE A 1 309 ? -10.211 2.464 18.270 1.00 96.25 309 ILE A CA 1
ATOM 2197 C C . ILE A 1 309 ? -10.826 3.862 18.341 1.00 96.25 309 ILE A C 1
ATOM 2199 O O . ILE A 1 309 ? -12.032 4.013 18.539 1.00 96.25 309 ILE A O 1
ATOM 2203 N N . VAL A 1 310 ? -10.013 4.881 18.076 1.00 97.06 310 VAL A N 1
ATOM 2204 C CA . VAL A 1 310 ? -10.454 6.264 17.845 1.00 97.06 310 VAL A CA 1
ATOM 2205 C C . VAL A 1 310 ? -10.184 6.676 16.401 1.00 97.06 310 VAL A C 1
ATOM 2207 O O . VAL A 1 310 ? -9.383 6.064 15.695 1.00 97.06 310 VAL A O 1
ATOM 2210 N N . LEU A 1 311 ? -10.893 7.696 15.916 1.00 96.75 311 LEU A N 1
ATOM 2211 C CA . LEU A 1 311 ? -10.959 7.987 14.483 1.00 96.75 311 LEU A CA 1
ATOM 2212 C C . LEU A 1 311 ? -10.298 9.321 14.097 1.00 96.75 311 LEU A C 1
ATOM 2214 O O . LEU A 1 311 ? -10.516 10.348 14.742 1.00 96.75 311 LEU A O 1
ATOM 2218 N N . ALA A 1 312 ? -9.552 9.308 12.994 1.00 95.25 312 ALA A N 1
ATOM 2219 C CA . ALA A 1 312 ? -8.991 10.471 12.304 1.00 95.25 312 ALA A CA 1
ATOM 2220 C C . ALA A 1 312 ? -9.817 10.850 11.059 1.00 95.25 312 ALA A C 1
ATOM 2222 O O . ALA A 1 312 ? -10.736 10.132 10.656 1.00 95.25 312 ALA A O 1
ATOM 2223 N N . SER A 1 313 ? -9.496 11.991 10.443 1.00 92.94 313 SER A N 1
ATOM 2224 C CA . SER A 1 313 ? -10.125 12.461 9.205 1.00 92.94 313 SER A CA 1
ATOM 2225 C C . SER A 1 313 ? -9.083 13.044 8.252 1.00 92.94 313 SER A C 1
ATOM 2227 O O . SER A 1 313 ? -8.790 14.241 8.304 1.00 92.94 313 SER A O 1
ATOM 2229 N N . GLY A 1 314 ? -8.572 12.222 7.340 1.00 89.75 314 GLY A N 1
ATOM 2230 C CA . GLY A 1 314 ? -7.461 12.574 6.465 1.00 89.75 314 GLY A CA 1
ATOM 2231 C C . GLY A 1 314 ? -6.227 12.935 7.289 1.00 89.75 314 GLY A C 1
ATOM 2232 O O . GLY A 1 314 ? -5.835 12.207 8.196 1.00 89.75 314 GLY A O 1
ATOM 2233 N N . ASP A 1 315 ? -5.654 14.102 7.013 1.00 89.75 315 ASP A N 1
ATOM 2234 C CA . ASP A 1 315 ? -4.459 14.603 7.703 1.00 89.75 315 ASP A CA 1
ATOM 2235 C C . ASP A 1 315 ? -4.747 15.270 9.058 1.00 89.75 315 ASP A C 1
ATOM 2237 O O . ASP A 1 315 ? -3.832 15.790 9.694 1.00 89.75 315 ASP A O 1
ATOM 2241 N N . ALA A 1 316 ? -6.007 15.290 9.505 1.00 92.50 316 ALA A N 1
ATOM 2242 C CA . ALA A 1 316 ? -6.425 16.024 10.694 1.00 92.50 316 ALA A CA 1
ATOM 2243 C C . ALA A 1 316 ? -7.021 15.123 11.782 1.00 92.50 316 ALA A C 1
ATOM 2245 O O . ALA A 1 316 ? -7.692 14.121 11.505 1.00 92.50 316 ALA A O 1
ATOM 2246 N N . LEU A 1 317 ? -6.857 15.563 13.034 1.00 94.94 317 LEU A N 1
ATOM 2247 C CA . LEU A 1 317 ? -7.569 15.010 14.179 1.00 94.94 317 LEU A CA 1
ATOM 2248 C C . LEU A 1 317 ? -8.848 15.794 14.490 1.00 94.94 317 LEU A C 1
ATOM 2250 O O . LEU A 1 317 ? -8.801 16.998 14.755 1.00 94.94 317 LEU A O 1
ATOM 2254 N N . PRO A 1 318 ? -10.006 15.120 14.502 1.00 96.81 318 PRO A N 1
ATOM 2255 C CA . PRO A 1 318 ? -11.247 15.683 15.013 1.00 96.81 318 PRO A CA 1
ATOM 2256 C C . PRO A 1 318 ? -11.148 16.026 16.506 1.00 96.81 318 PRO A C 1
ATOM 2258 O O . PRO A 1 318 ? -10.492 15.325 17.274 1.00 96.81 318 PRO A O 1
ATOM 2261 N N . ALA A 1 319 ? -11.867 17.068 16.934 1.00 97.06 319 ALA A N 1
ATOM 2262 C CA . ALA A 1 319 ? -11.842 17.541 18.321 1.00 97.06 319 ALA A CA 1
ATOM 2263 C C . ALA A 1 319 ? -12.176 16.468 19.385 1.00 97.06 319 ALA A C 1
ATOM 2265 O O . ALA A 1 319 ? -11.497 16.466 20.412 1.00 97.06 319 ALA A O 1
ATOM 2266 N N . PRO A 1 320 ? -13.150 15.550 19.180 1.00 97.25 320 PRO A N 1
ATOM 2267 C CA . PRO A 1 320 ? -13.414 14.475 20.141 1.00 97.25 320 PRO A CA 1
ATOM 2268 C C . PRO A 1 320 ? -12.200 13.560 20.336 1.00 97.25 320 PRO A C 1
ATOM 2270 O O . PRO A 1 320 ? -11.812 13.289 21.467 1.00 97.25 320 PRO A O 1
ATOM 2273 N N . THR A 1 321 ? -11.547 13.171 19.237 1.00 97.12 321 THR A N 1
ATOM 2274 C CA . THR A 1 321 ? -10.333 12.346 19.248 1.00 97.12 321 THR A CA 1
ATOM 2275 C C . THR A 1 321 ? -9.179 13.071 19.936 1.00 97.12 321 THR A C 1
ATOM 2277 O O . THR A 1 321 ? -8.577 12.520 20.846 1.00 97.12 321 THR A O 1
ATOM 2280 N N . SER A 1 322 ? -8.914 14.329 19.571 1.00 95.81 322 SER A N 1
ATOM 2281 C CA . SER A 1 322 ? -7.866 15.144 20.207 1.00 95.81 322 SER A CA 1
ATOM 2282 C C . SER A 1 322 ? -8.094 15.306 21.717 1.00 95.81 322 SER A C 1
ATOM 2284 O O . SER A 1 322 ? -7.167 15.173 22.509 1.00 95.81 322 SER A O 1
ATOM 2286 N N . THR A 1 323 ? -9.348 15.502 22.141 1.00 95.94 323 THR A N 1
ATOM 2287 C CA . THR A 1 323 ? -9.704 15.612 23.566 1.00 95.94 323 THR A CA 1
ATOM 2288 C C . THR A 1 323 ? -9.448 14.307 24.319 1.00 95.94 323 THR A C 1
ATOM 2290 O O . THR A 1 323 ? -8.883 14.348 25.408 1.00 95.94 323 THR A O 1
ATOM 2293 N N . PHE A 1 324 ? -9.837 13.166 23.741 1.00 95.69 324 PHE A N 1
ATOM 2294 C CA . PHE A 1 324 ? -9.574 11.844 24.313 1.00 95.69 324 PHE A CA 1
ATOM 2295 C C . PHE A 1 324 ? -8.067 11.591 24.472 1.00 95.69 324 PHE A C 1
ATOM 2297 O O . PHE A 1 324 ? -7.613 11.196 25.541 1.00 95.69 324 PHE A O 1
ATOM 2304 N N . LEU A 1 325 ? -7.284 11.892 23.431 1.00 93.88 325 LEU A N 1
ATOM 2305 C CA . LEU A 1 325 ? -5.830 11.714 23.425 1.00 93.88 325 LEU A CA 1
ATOM 2306 C C . LEU A 1 325 ? -5.117 12.631 24.442 1.00 93.88 325 LEU A C 1
ATOM 2308 O O . LEU A 1 325 ? -4.192 12.202 25.131 1.00 93.88 325 LEU A O 1
ATOM 2312 N N . ALA A 1 326 ? -5.572 13.880 24.568 1.00 92.25 326 ALA A N 1
ATOM 2313 C CA . ALA A 1 326 ? -5.013 14.866 25.495 1.00 92.25 326 ALA A CA 1
ATOM 2314 C C . ALA A 1 326 ? -5.382 14.621 26.970 1.00 92.25 326 ALA A C 1
ATOM 2316 O O . ALA A 1 326 ? -4.763 15.204 27.866 1.00 92.25 326 ALA A O 1
ATOM 2317 N N . ALA A 1 327 ? -6.375 13.774 27.251 1.00 90.38 327 ALA A N 1
ATOM 2318 C CA . ALA A 1 327 ? -6.676 13.303 28.598 1.00 90.38 327 ALA A CA 1
ATOM 2319 C C . ALA A 1 327 ? -5.641 12.242 29.018 1.00 90.38 327 ALA A C 1
ATOM 2321 O O . ALA A 1 327 ? -5.913 11.052 28.995 1.00 90.38 327 ALA A O 1
ATOM 2322 N N . ASN A 1 328 ? -4.420 12.688 29.332 1.00 77.50 328 ASN A N 1
ATOM 2323 C CA . ASN A 1 328 ? -3.271 11.832 29.660 1.00 77.50 328 ASN A CA 1
ATOM 2324 C C . ASN A 1 328 ? -2.516 12.308 30.917 1.00 77.50 328 ASN A C 1
ATOM 2326 O O . ASN A 1 328 ? -1.291 12.225 31.020 1.00 77.50 328 ASN A O 1
ATOM 2330 N N . THR A 1 329 ? -3.245 12.846 31.899 1.00 65.00 329 THR A N 1
ATOM 2331 C CA . THR A 1 329 ? -2.669 13.623 33.015 1.00 65.00 329 THR A CA 1
ATOM 2332 C C . THR A 1 329 ? -1.743 12.833 33.954 1.00 65.00 329 THR A C 1
ATOM 2334 O O . THR A 1 329 ? -0.976 13.444 34.705 1.00 65.00 329 THR A O 1
ATOM 2337 N N . GLY A 1 330 ? -1.776 11.497 33.897 1.00 57.75 330 GLY A N 1
ATOM 2338 C CA . GLY A 1 330 ? -0.867 10.590 34.609 1.00 57.75 330 GLY A CA 1
ATOM 2339 C C . GLY A 1 330 ? 0.412 10.211 33.848 1.00 57.75 330 GLY A C 1
ATOM 2340 O O . GLY A 1 330 ? 1.247 9.502 34.411 1.00 57.75 330 GLY A O 1
ATOM 2341 N N . GLY A 1 331 ? 0.575 10.679 32.603 1.00 58.06 331 GLY A N 1
ATOM 2342 C CA . GLY A 1 331 ? 1.444 10.035 31.618 1.00 58.06 331 GLY A CA 1
ATOM 2343 C C . GLY A 1 331 ? 0.859 8.683 31.201 1.00 58.06 331 GLY A C 1
ATOM 2344 O O . GLY A 1 331 ? 0.129 8.064 31.972 1.00 58.06 331 GLY A O 1
ATOM 2345 N N . PHE A 1 332 ? 1.163 8.220 29.989 1.00 59.75 332 PHE A N 1
ATOM 2346 C CA . PHE A 1 332 ? 0.836 6.849 29.593 1.00 59.75 332 PHE A CA 1
ATOM 2347 C C . PHE A 1 332 ? 1.268 5.883 30.693 1.00 59.75 332 PHE A C 1
ATOM 2349 O O . PHE A 1 332 ? 2.418 5.936 31.152 1.00 59.75 332 PHE A O 1
ATOM 2356 N N . ALA A 1 333 ? 0.346 5.032 31.146 1.00 43.44 333 ALA A N 1
ATOM 2357 C CA . ALA A 1 333 ? 0.706 3.938 32.021 1.00 43.44 333 ALA A CA 1
ATOM 2358 C C . ALA A 1 333 ? 1.732 3.082 31.258 1.00 43.44 333 ALA A C 1
ATOM 2360 O O . ALA A 1 333 ? 1.397 2.403 30.298 1.00 43.44 333 ALA A O 1
ATOM 2361 N N . VAL A 1 334 ? 2.986 3.171 31.719 1.00 47.06 334 VAL A N 1
ATOM 2362 C CA . VAL A 1 334 ? 4.224 2.519 31.251 1.00 47.06 334 VAL A CA 1
ATOM 2363 C C . VAL A 1 334 ? 5.062 3.354 30.255 1.00 47.06 334 VAL A C 1
ATOM 2365 O O . VAL A 1 334 ? 4.797 3.421 29.062 1.00 47.06 334 VAL A O 1
ATOM 2368 N N . PRO A 1 335 ? 6.183 3.924 30.749 1.00 47.00 335 PRO A N 1
ATOM 2369 C CA . PRO A 1 335 ? 7.476 3.337 30.395 1.00 47.00 335 PRO A CA 1
ATOM 2370 C C . PRO A 1 335 ? 8.204 2.848 31.654 1.00 47.00 335 PRO A C 1
ATOM 2372 O O . PRO A 1 335 ? 9.049 3.533 32.230 1.00 47.00 335 PRO A O 1
ATOM 2375 N N . THR A 1 336 ? 7.912 1.625 32.101 1.00 42.88 336 THR A N 1
ATOM 2376 C CA . THR A 1 336 ? 8.804 0.902 33.015 1.00 42.88 336 THR A CA 1
ATOM 2377 C C . THR A 1 336 ? 9.712 -0.010 32.201 1.00 42.88 336 THR A C 1
ATOM 2379 O O . THR A 1 336 ? 9.418 -1.180 32.000 1.00 42.88 336 THR A O 1
ATOM 2382 N N . ALA A 1 337 ? 10.841 0.543 31.761 1.00 42.47 337 ALA A N 1
ATOM 2383 C CA . ALA A 1 337 ? 12.087 -0.174 31.472 1.00 42.47 337 ALA A CA 1
ATOM 2384 C C . ALA A 1 337 ? 12.106 -1.291 30.394 1.00 42.47 337 ALA A C 1
ATOM 2386 O O . ALA A 1 337 ? 13.152 -1.920 30.243 1.00 42.47 337 ALA A O 1
ATOM 2387 N N . ALA A 1 338 ? 11.040 -1.514 29.619 1.00 43.81 338 ALA A N 1
ATOM 2388 C CA . ALA A 1 338 ? 11.074 -2.303 28.382 1.00 43.81 338 ALA A CA 1
ATOM 2389 C C . ALA A 1 338 ? 10.859 -1.347 27.197 1.00 43.81 338 ALA A C 1
ATOM 2391 O O . ALA A 1 338 ? 9.798 -0.756 27.056 1.00 43.81 338 ALA A O 1
ATOM 2392 N N . THR A 1 339 ? 11.916 -1.089 26.433 1.00 49.62 339 THR A N 1
ATOM 2393 C CA . THR A 1 339 ? 12.130 0.160 25.683 1.00 49.62 339 THR A CA 1
ATOM 2394 C C . THR A 1 339 ? 11.647 0.198 24.228 1.00 49.62 339 THR A C 1
ATOM 2396 O O . THR A 1 339 ? 12.045 1.123 23.536 1.00 49.62 339 THR A O 1
ATOM 2399 N N . ASP A 1 340 ? 10.789 -0.709 23.745 1.00 55.50 340 ASP A N 1
ATOM 2400 C CA . ASP A 1 340 ? 10.483 -0.778 22.295 1.00 55.50 340 ASP A CA 1
ATOM 2401 C C . ASP A 1 340 ? 9.013 -1.065 21.915 1.00 55.50 340 ASP A C 1
ATOM 2403 O O . ASP A 1 340 ? 8.725 -1.257 20.734 1.00 55.50 340 ASP A O 1
ATOM 2407 N N . ASP A 1 341 ? 8.070 -1.075 22.865 1.00 69.25 341 ASP A N 1
ATOM 2408 C CA . ASP A 1 341 ? 6.657 -1.322 22.543 1.00 69.25 341 ASP A CA 1
ATOM 2409 C C . ASP A 1 341 ? 5.909 -0.010 22.219 1.00 69.25 341 ASP A C 1
ATOM 2411 O O . ASP A 1 341 ? 5.899 0.908 23.044 1.00 69.25 341 ASP A O 1
ATOM 2415 N N . PRO A 1 342 ? 5.244 0.092 21.052 1.00 82.12 342 PRO A N 1
ATOM 2416 C CA . PRO A 1 342 ? 4.516 1.292 20.655 1.00 82.12 342 PRO A CA 1
ATOM 2417 C C . PRO A 1 342 ? 3.259 1.489 21.514 1.00 82.12 342 PRO A C 1
ATOM 2419 O O . PRO A 1 342 ? 2.539 0.529 21.802 1.00 82.12 342 PRO A O 1
ATOM 2422 N N . VAL A 1 343 ? 2.969 2.744 21.875 1.00 85.94 343 VAL A N 1
ATOM 2423 C CA . VAL A 1 343 ? 1.763 3.143 22.638 1.00 85.94 343 VAL A CA 1
ATOM 2424 C C . VAL A 1 343 ? 0.635 3.660 21.739 1.00 85.94 343 VAL A C 1
ATOM 2426 O O . VAL A 1 343 ? -0.509 3.806 22.163 1.00 85.94 343 VAL A O 1
ATOM 2429 N N . LEU A 1 344 ? 0.944 3.931 20.472 1.00 90.81 344 LEU A N 1
ATOM 2430 C CA . LEU A 1 344 ? -0.011 4.381 19.467 1.00 90.81 344 LEU A CA 1
ATOM 2431 C C . LEU A 1 344 ? 0.141 3.537 18.204 1.00 90.81 344 LEU A C 1
ATOM 2433 O O . LEU A 1 344 ? 1.229 3.473 17.639 1.00 90.81 344 LEU A O 1
ATOM 2437 N N . THR A 1 345 ? -0.953 2.968 17.708 1.00 93.00 345 THR A N 1
ATOM 2438 C CA . THR A 1 345 ? -1.002 2.352 16.377 1.00 93.00 345 THR A CA 1
ATOM 2439 C C . THR A 1 345 ? -1.807 3.236 15.437 1.00 93.00 345 THR A C 1
ATOM 2441 O O . THR A 1 345 ? -2.965 3.543 15.700 1.00 93.00 345 THR A O 1
ATOM 2444 N N . CYS A 1 346 ? -1.217 3.636 14.316 1.00 92.75 346 CYS A N 1
ATOM 2445 C CA . CYS A 1 346 ? -1.818 4.544 13.346 1.00 92.75 346 CYS A CA 1
ATOM 2446 C C . CYS A 1 346 ? -2.134 3.835 12.028 1.00 92.75 346 CYS A C 1
ATOM 2448 O O . CYS A 1 346 ? -1.234 3.483 11.269 1.00 92.75 346 CYS A O 1
ATOM 2450 N N . VAL A 1 347 ? -3.423 3.726 11.718 1.00 92.88 347 VAL A N 1
ATOM 2451 C CA . VAL A 1 347 ? -3.997 3.263 10.446 1.00 92.88 347 VAL A CA 1
ATOM 2452 C C . VAL A 1 347 ? -4.598 4.463 9.699 1.00 92.88 347 VAL A C 1
ATOM 2454 O O . VAL A 1 347 ? -5.773 4.496 9.329 1.00 92.88 347 VAL A O 1
ATOM 2457 N N . THR A 1 348 ? -3.795 5.514 9.563 1.00 90.31 348 THR A N 1
ATOM 2458 C CA . THR A 1 348 ? -4.191 6.855 9.105 1.00 90.31 348 THR A CA 1
ATOM 2459 C C . THR A 1 348 ? -3.013 7.520 8.372 1.00 90.31 348 THR A C 1
ATOM 2461 O O . THR A 1 348 ? -1.888 7.014 8.476 1.00 90.31 348 THR A O 1
ATOM 2464 N N . PRO A 1 349 ? -3.205 8.634 7.638 1.00 87.00 349 PRO A N 1
ATOM 2465 C CA . PRO A 1 349 ? -2.083 9.428 7.141 1.00 87.00 349 PRO A CA 1
ATOM 2466 C C . PRO A 1 349 ? -1.118 9.871 8.251 1.00 87.00 349 PRO A C 1
ATOM 2468 O O . PRO A 1 349 ? -1.519 10.110 9.395 1.00 87.00 349 PRO A O 1
ATOM 2471 N N . ILE A 1 350 ? 0.164 10.012 7.896 1.00 83.88 350 ILE A N 1
ATOM 2472 C CA . ILE A 1 350 ? 1.255 10.339 8.834 1.00 83.88 350 ILE A CA 1
ATOM 2473 C C . ILE A 1 350 ? 0.996 11.659 9.572 1.00 83.88 350 ILE A C 1
ATOM 2475 O O . ILE A 1 350 ? 1.278 11.745 10.762 1.00 83.88 350 ILE A O 1
ATOM 2479 N N . ALA A 1 351 ? 0.413 12.663 8.912 1.00 87.25 351 ALA A N 1
ATOM 2480 C CA . ALA A 1 351 ? 0.134 13.963 9.526 1.00 87.25 351 ALA A CA 1
ATOM 2481 C C . ALA A 1 351 ? -0.856 13.873 10.705 1.00 87.25 351 ALA A C 1
ATOM 2483 O O . ALA A 1 351 ? -0.620 14.454 11.770 1.00 87.25 351 ALA A O 1
ATOM 2484 N N . ALA A 1 352 ? -1.930 13.089 10.554 1.00 91.25 352 ALA A N 1
ATOM 2485 C CA . ALA A 1 352 ? -2.874 12.840 11.641 1.00 91.25 352 ALA A CA 1
ATOM 2486 C C . ALA A 1 352 ? -2.227 12.024 12.768 1.00 91.25 352 ALA A C 1
ATOM 2488 O O . ALA A 1 352 ? -2.459 12.314 13.940 1.00 91.25 352 ALA A O 1
ATOM 2489 N N . CYS A 1 353 ? -1.383 11.045 12.421 1.00 91.44 353 CYS A N 1
ATOM 2490 C CA . CYS A 1 353 ? -0.641 10.265 13.408 1.00 91.44 353 CYS A CA 1
ATOM 2491 C C . CYS A 1 353 ? 0.319 11.134 14.230 1.00 91.44 353 CYS A C 1
ATOM 2493 O O . CYS A 1 353 ? 0.342 11.033 15.450 1.00 91.44 353 CYS A O 1
ATOM 2495 N N . GLU A 1 354 ? 1.072 12.029 13.590 1.00 89.81 354 GLU A N 1
ATOM 2496 C CA . GLU A 1 354 ? 1.991 12.935 14.285 1.00 89.81 354 GLU A CA 1
ATOM 2497 C C . GLU A 1 354 ? 1.238 13.886 15.222 1.00 89.81 354 GLU A C 1
ATOM 2499 O O . GLU A 1 354 ? 1.641 14.079 16.367 1.00 89.81 354 GLU A O 1
ATOM 2504 N N . THR A 1 355 ? 0.091 14.411 14.780 1.00 92.06 355 THR A N 1
ATOM 2505 C CA . THR A 1 355 ? -0.784 15.211 15.652 1.00 92.06 355 THR A CA 1
ATOM 2506 C C . THR A 1 355 ? -1.254 14.385 16.856 1.00 92.06 355 THR A C 1
ATOM 2508 O O . THR A 1 355 ? -1.236 14.880 17.978 1.00 92.06 355 THR A O 1
ATOM 2511 N N . ALA A 1 356 ? -1.602 13.110 16.652 1.00 92.69 356 ALA A N 1
ATOM 2512 C CA . ALA A 1 356 ? -2.027 12.219 17.732 1.00 92.69 356 ALA A CA 1
ATOM 2513 C C . ALA A 1 356 ? -0.908 11.930 18.720 1.00 92.69 356 ALA A C 1
ATOM 2515 O O . ALA A 1 356 ? -1.145 11.979 19.920 1.00 92.69 356 ALA A O 1
ATOM 2516 N N . ARG A 1 357 ? 0.314 11.693 18.235 1.00 90.56 357 ARG A N 1
ATOM 2517 C CA . ARG A 1 357 ? 1.490 11.525 19.094 1.00 90.56 357 ARG A CA 1
ATOM 2518 C C . ARG A 1 357 ? 1.676 12.737 20.004 1.00 90.56 357 ARG A C 1
ATOM 2520 O O . ARG A 1 357 ? 1.841 12.571 21.209 1.00 90.56 357 ARG A O 1
ATOM 2527 N N . VAL A 1 358 ? 1.584 13.946 19.453 1.00 88.88 358 VAL A N 1
ATOM 2528 C CA . VAL A 1 358 ? 1.719 15.180 20.240 1.00 88.88 358 VAL A CA 1
ATOM 2529 C C . VAL A 1 358 ? 0.573 15.352 21.242 1.00 88.88 358 VAL A C 1
ATOM 2531 O O . VAL A 1 358 ? 0.842 15.681 22.397 1.00 88.88 358 VAL A O 1
ATOM 2534 N N . ASP A 1 359 ? -0.679 15.094 20.849 1.00 91.00 359 ASP A N 1
ATOM 2535 C CA . ASP A 1 359 ? -1.831 15.156 21.764 1.00 91.00 359 ASP A CA 1
ATOM 2536 C C . ASP A 1 359 ? -1.701 14.134 22.907 1.00 91.00 359 ASP A C 1
ATOM 2538 O O . ASP A 1 359 ? -2.037 14.441 24.047 1.00 91.00 359 ASP A O 1
ATOM 2542 N N . LEU A 1 360 ? -1.110 12.968 22.630 1.00 88.06 360 LEU A N 1
ATOM 2543 C CA . LEU A 1 360 ? -0.735 11.941 23.607 1.00 88.06 360 LEU A CA 1
ATOM 2544 C C . LEU A 1 360 ? 0.438 12.334 24.528 1.00 88.06 360 LEU A C 1
ATOM 2546 O O . LEU A 1 360 ? 0.815 11.573 25.419 1.00 88.06 360 LEU A O 1
ATOM 2550 N N . GLY A 1 361 ? 1.032 13.513 24.337 1.00 84.25 361 GLY A N 1
ATOM 2551 C CA . GLY A 1 361 ? 2.179 13.977 25.117 1.00 84.25 361 GLY A CA 1
ATOM 2552 C C . GLY A 1 361 ? 3.514 13.350 24.701 1.00 84.25 361 GLY A C 1
ATOM 2553 O O . GLY A 1 361 ? 4.510 13.521 25.410 1.00 84.25 361 GLY A O 1
ATOM 2554 N N . LEU A 1 362 ? 3.564 12.648 23.563 1.00 84.56 362 LEU A N 1
ATOM 2555 C CA . LEU A 1 362 ? 4.806 12.146 22.977 1.00 84.56 362 LEU A CA 1
ATOM 2556 C C . LEU A 1 362 ? 5.593 13.299 22.321 1.00 84.56 362 LEU A C 1
ATOM 2558 O O . LEU A 1 362 ? 5.008 14.286 21.861 1.00 84.56 362 LEU A O 1
ATOM 2562 N N . PRO A 1 363 ? 6.934 13.212 22.272 1.00 83.19 363 PRO A N 1
ATOM 2563 C CA . PRO A 1 363 ? 7.759 14.220 21.625 1.00 83.19 363 PRO A CA 1
ATOM 2564 C C . PRO A 1 363 ? 7.515 14.252 20.113 1.00 83.19 363 PRO A C 1
ATOM 2566 O O . PRO A 1 363 ? 7.518 13.217 19.445 1.00 83.19 363 PRO A O 1
ATOM 2569 N N . ALA A 1 364 ? 7.365 15.466 19.579 1.00 85.00 364 ALA A N 1
ATOM 2570 C CA . ALA A 1 364 ? 7.211 15.689 18.148 1.00 85.00 364 ALA A CA 1
ATOM 2571 C C . ALA A 1 364 ? 8.428 15.178 17.355 1.00 85.00 364 ALA A C 1
ATOM 2573 O O . ALA A 1 364 ? 9.574 15.328 17.791 1.00 85.00 364 ALA A O 1
ATOM 2574 N N . SER A 1 365 ? 8.173 14.626 16.172 1.00 85.31 365 SER A N 1
ATOM 2575 C CA . SER A 1 365 ? 9.198 14.187 15.224 1.00 85.31 365 SER A CA 1
ATOM 2576 C C . SER A 1 365 ? 10.059 15.354 14.730 1.00 85.31 365 SER A C 1
ATOM 2578 O O . SER A 1 365 ? 9.570 16.454 14.465 1.00 85.31 365 SER A O 1
ATOM 2580 N N . ALA A 1 366 ? 11.350 15.097 14.530 1.00 86.44 366 ALA A N 1
ATOM 2581 C CA . ALA A 1 366 ? 12.243 15.975 13.788 1.00 86.44 366 ALA A CA 1
ATOM 2582 C C . ALA A 1 366 ? 11.935 15.953 12.286 1.00 86.44 366 ALA A C 1
ATOM 2584 O O . ALA A 1 366 ? 11.565 14.921 11.723 1.00 86.44 366 ALA A O 1
ATOM 2585 N N . ASN A 1 367 ? 12.202 17.065 11.614 1.00 87.06 367 ASN A N 1
ATOM 2586 C CA . ASN A 1 367 ? 12.344 17.093 10.167 1.00 87.06 367 ASN A CA 1
ATOM 2587 C C . ASN A 1 367 ? 13.787 16.713 9.803 1.00 87.06 367 ASN A C 1
ATOM 2589 O O . ASN A 1 367 ? 14.729 17.345 10.279 1.00 87.06 367 ASN A O 1
ATOM 2593 N N . VAL A 1 368 ? 13.971 15.682 8.979 1.00 89.31 368 VAL A N 1
ATOM 2594 C CA . VAL A 1 368 ? 15.296 15.232 8.529 1.00 89.31 368 VAL A CA 1
ATOM 2595 C C . VAL A 1 368 ? 15.414 15.490 7.033 1.00 89.31 368 VAL A C 1
ATOM 2597 O O . VAL A 1 368 ? 14.653 14.938 6.241 1.00 89.31 368 VAL A O 1
ATOM 2600 N N . LEU A 1 369 ? 16.370 16.327 6.647 1.00 90.56 369 LEU A N 1
ATOM 2601 C CA . LEU A 1 369 ? 16.636 16.699 5.263 1.00 90.56 369 LEU A CA 1
ATOM 2602 C C . LEU A 1 369 ? 17.958 16.091 4.798 1.00 90.56 369 LEU A C 1
ATOM 2604 O O . LEU A 1 369 ? 18.961 16.165 5.505 1.00 90.56 369 LEU A O 1
ATOM 2608 N N . PHE A 1 370 ? 17.961 15.554 3.581 1.00 92.00 370 PHE A N 1
ATOM 2609 C CA . PHE A 1 370 ? 19.145 15.025 2.912 1.00 92.00 370 PHE A CA 1
ATOM 2610 C C . PHE A 1 370 ? 19.540 15.928 1.740 1.00 92.00 370 PHE A C 1
ATOM 2612 O O . PHE A 1 370 ? 18.678 16.411 1.003 1.00 92.00 370 PHE A O 1
ATOM 2619 N N . VAL A 1 371 ? 20.841 16.161 1.565 1.00 91.50 371 VAL A N 1
ATOM 2620 C CA . VAL A 1 371 ? 21.419 16.855 0.409 1.00 91.50 371 VAL A CA 1
ATOM 2621 C C . VAL A 1 371 ? 22.628 16.054 -0.098 1.00 91.50 371 VAL A C 1
ATOM 2623 O O . VAL A 1 371 ? 23.653 16.041 0.584 1.00 91.50 371 VAL A O 1
ATOM 2626 N N . PRO A 1 372 ? 22.563 15.422 -1.287 1.00 88.50 372 PRO A N 1
ATOM 2627 C CA . PRO A 1 372 ? 21.423 15.394 -2.211 1.00 88.50 372 PRO A CA 1
ATOM 2628 C C . PRO A 1 372 ? 20.150 14.805 -1.596 1.00 88.50 372 PRO A C 1
ATOM 2630 O O . PRO A 1 372 ? 20.218 14.025 -0.650 1.00 88.50 372 PRO A O 1
ATOM 2633 N N . ALA A 1 373 ? 18.995 15.223 -2.117 1.00 87.69 373 ALA A N 1
ATOM 2634 C CA . ALA A 1 373 ? 17.708 14.723 -1.651 1.00 87.69 373 ALA A CA 1
ATOM 2635 C C . ALA A 1 373 ? 17.580 13.222 -1.924 1.00 87.69 373 ALA A C 1
ATOM 2637 O O . ALA A 1 373 ? 18.183 12.689 -2.850 1.00 87.69 373 ALA A O 1
ATOM 2638 N N . SER A 1 374 ? 16.752 12.538 -1.146 1.00 84.00 374 SER A N 1
ATOM 2639 C CA . SER A 1 374 ? 16.386 11.163 -1.465 1.00 84.00 374 SER A CA 1
ATOM 2640 C C . SER A 1 374 ? 15.736 11.071 -2.860 1.00 84.00 374 SER A C 1
ATOM 2642 O O . SER A 1 374 ? 15.238 12.063 -3.395 1.00 84.00 374 SER A O 1
ATOM 2644 N N . ALA A 1 375 ? 15.748 9.883 -3.469 1.00 78.69 375 ALA A N 1
ATOM 2645 C CA . ALA A 1 375 ? 15.299 9.609 -4.844 1.00 78.69 375 ALA A CA 1
ATOM 2646 C C . ALA A 1 375 ? 16.239 10.128 -5.930 1.00 78.69 375 ALA A C 1
ATOM 2648 O O . ALA A 1 375 ? 16.016 9.840 -7.103 1.00 78.69 375 ALA A O 1
ATOM 2649 N N . THR A 1 376 ? 17.287 10.864 -5.568 1.00 77.88 376 THR A N 1
ATOM 2650 C CA . THR A 1 376 ? 18.417 11.066 -6.470 1.00 77.88 376 THR A CA 1
ATOM 2651 C C . THR A 1 376 ? 19.343 9.856 -6.386 1.00 77.88 376 THR A C 1
ATOM 2653 O O . THR A 1 376 ? 19.220 9.034 -5.483 1.00 77.88 376 THR A O 1
ATOM 2656 N N . THR A 1 377 ? 20.304 9.736 -7.289 1.00 72.12 377 THR A N 1
ATOM 2657 C CA . THR A 1 377 ? 21.385 8.749 -7.143 1.00 72.12 377 THR A CA 1
ATOM 2658 C C . THR A 1 377 ? 22.575 9.404 -6.457 1.00 72.12 377 THR A C 1
ATOM 2660 O O . THR A 1 377 ? 22.707 10.633 -6.434 1.00 72.12 377 THR A O 1
ATOM 2663 N N . LEU A 1 378 ? 23.439 8.572 -5.891 1.00 81.44 378 LEU A N 1
ATOM 2664 C CA . LEU A 1 378 ? 24.700 8.978 -5.292 1.00 81.44 378 LEU A CA 1
ATOM 2665 C C . LEU A 1 378 ? 25.857 8.370 -6.091 1.00 81.44 378 LEU A C 1
ATOM 2667 O O . LEU A 1 378 ? 25.738 7.291 -6.659 1.00 81.44 378 LEU A O 1
ATOM 2671 N N . THR A 1 379 ? 26.988 9.065 -6.153 1.00 82.31 379 THR A N 1
ATOM 2672 C CA . THR A 1 379 ? 28.230 8.510 -6.716 1.00 82.31 379 THR A CA 1
ATOM 2673 C C . THR A 1 379 ? 29.140 7.993 -5.600 1.00 82.31 379 THR A C 1
ATOM 2675 O O . THR A 1 379 ? 29.156 8.603 -4.529 1.00 82.31 379 THR A O 1
ATOM 2678 N N . PRO A 1 380 ? 29.939 6.931 -5.821 1.00 85.81 380 PRO A N 1
ATOM 2679 C CA . PRO A 1 380 ? 30.878 6.438 -4.816 1.00 85.81 380 PRO A CA 1
ATOM 2680 C C . PRO A 1 380 ? 31.825 7.529 -4.295 1.00 85.81 380 PRO A C 1
ATOM 2682 O O . PRO A 1 380 ? 32.460 8.241 -5.075 1.00 85.81 380 PRO A O 1
ATOM 2685 N N . GLY A 1 381 ? 31.944 7.653 -2.971 1.00 87.19 381 GLY A N 1
ATOM 2686 C CA . GLY A 1 381 ? 32.779 8.669 -2.321 1.00 87.19 381 GLY A CA 1
ATOM 2687 C C . GLY A 1 381 ? 32.187 10.086 -2.295 1.00 87.19 381 GLY A C 1
ATOM 2688 O O . GLY A 1 381 ? 32.869 11.022 -1.878 1.00 87.19 381 GLY A O 1
ATOM 2689 N N . GLN A 1 382 ? 30.937 10.271 -2.720 1.00 89.12 382 GLN A N 1
ATOM 2690 C CA . GLN A 1 382 ? 30.216 11.537 -2.603 1.00 89.12 382 GLN A CA 1
ATOM 2691 C C . GLN A 1 382 ? 29.873 11.875 -1.148 1.00 89.12 382 GLN A C 1
ATOM 2693 O O . GLN A 1 382 ? 29.513 10.994 -0.367 1.00 89.12 382 GLN A O 1
ATOM 2698 N N . GLU A 1 383 ? 29.922 13.164 -0.809 1.00 93.31 383 GLU A N 1
ATOM 2699 C CA . GLU A 1 383 ? 29.412 13.692 0.458 1.00 93.31 383 GLU A CA 1
ATOM 2700 C C . GLU A 1 383 ? 27.888 13.880 0.419 1.00 93.31 383 GLU A C 1
ATOM 2702 O O . GLU A 1 383 ? 27.345 14.490 -0.505 1.00 93.31 383 GLU A O 1
ATOM 2707 N N . VAL A 1 384 ? 27.211 13.397 1.460 1.00 92.38 384 VAL A N 1
ATOM 2708 C CA . VAL A 1 384 ? 25.792 13.635 1.735 1.00 92.38 384 VAL A CA 1
ATOM 2709 C C . VAL A 1 384 ? 25.693 14.440 3.023 1.00 92.38 384 VAL A C 1
ATOM 2711 O O . VAL A 1 384 ? 26.181 14.026 4.075 1.00 92.38 384 VAL A O 1
ATOM 2714 N N . THR A 1 385 ? 25.067 15.607 2.938 1.00 93.19 385 THR A N 1
ATOM 2715 C CA . THR A 1 385 ? 24.734 16.437 4.094 1.00 93.19 385 THR A CA 1
ATOM 2716 C C . THR A 1 385 ? 23.365 16.039 4.617 1.00 93.19 385 THR A C 1
ATOM 2718 O O . THR A 1 385 ? 22.407 15.938 3.856 1.00 93.19 385 THR A O 1
ATOM 2721 N N . VAL A 1 386 ? 23.271 15.839 5.923 1.00 92.81 386 VAL A N 1
ATOM 2722 C CA . VAL A 1 386 ? 22.030 15.532 6.621 1.00 92.81 386 VAL A CA 1
ATOM 2723 C C . VAL A 1 386 ? 21.784 16.625 7.651 1.00 92.81 386 VAL A C 1
ATOM 2725 O O . VAL A 1 386 ? 22.659 16.939 8.459 1.00 92.81 386 VAL A O 1
ATOM 2728 N N . THR A 1 387 ? 20.592 17.207 7.617 1.00 90.25 387 THR A N 1
ATOM 2729 C CA . THR A 1 387 ? 20.152 18.253 8.542 1.00 90.25 387 THR A CA 1
ATOM 2730 C C . THR A 1 387 ? 18.970 17.736 9.348 1.00 90.25 387 THR A C 1
ATOM 2732 O O . THR A 1 387 ? 18.002 17.239 8.780 1.00 90.25 387 THR A O 1
ATOM 2735 N N . VAL A 1 388 ? 19.050 17.853 10.673 1.00 88.38 388 VAL A N 1
ATOM 2736 C CA . VAL A 1 388 ? 17.986 17.475 11.610 1.00 88.38 388 VAL A CA 1
ATOM 2737 C C . VAL A 1 388 ? 17.442 18.753 12.238 1.00 88.38 388 VAL A C 1
ATOM 2739 O O . VAL A 1 388 ? 18.142 19.438 12.983 1.00 88.38 388 VAL A O 1
ATOM 2742 N N . GLU A 1 389 ? 16.190 19.079 11.936 1.00 84.88 389 GLU A N 1
ATOM 2743 C CA . GLU A 1 389 ? 15.493 20.256 12.450 1.00 84.88 389 GLU A CA 1
ATOM 2744 C C . GLU A 1 389 ? 14.401 19.842 13.446 1.00 84.88 389 GLU A C 1
ATOM 2746 O O . GLU A 1 389 ? 13.606 18.942 13.185 1.00 84.88 389 GLU A O 1
ATOM 2751 N N . GLY A 1 390 ? 14.309 20.530 14.585 1.00 68.94 390 GLY A N 1
ATOM 2752 C CA . GLY A 1 390 ? 13.200 20.367 15.527 1.00 68.94 390 GLY A CA 1
ATOM 2753 C C . GLY A 1 390 ? 13.344 21.228 16.781 1.00 68.94 390 GLY A C 1
ATOM 2754 O O . GLY A 1 390 ? 14.387 21.839 17.025 1.00 68.94 390 GLY A O 1
ATOM 2755 N N . GLY A 1 391 ? 12.275 21.318 17.575 1.00 59.94 391 GLY A N 1
ATOM 2756 C CA . GLY A 1 391 ? 12.255 22.108 18.809 1.00 59.94 391 GLY A CA 1
ATOM 2757 C C . GLY A 1 391 ? 13.137 21.501 19.907 1.00 59.94 391 GLY A C 1
ATOM 2758 O O . GLY A 1 391 ? 13.103 20.298 20.144 1.00 59.94 391 GLY A O 1
ATOM 2759 N N . SER A 1 392 ? 13.887 22.334 20.635 1.00 53.91 392 SER A N 1
ATOM 2760 C CA . SER A 1 392 ? 14.895 21.922 21.635 1.00 53.91 392 SER A CA 1
ATOM 2761 C C . SER A 1 392 ? 14.376 21.094 22.827 1.00 53.91 392 SER A C 1
ATOM 2763 O O . SER A 1 392 ? 15.174 20.598 23.621 1.00 53.91 392 SER A O 1
ATOM 2765 N N . THR A 1 393 ? 13.058 20.941 22.975 1.00 56.66 393 THR A N 1
ATOM 2766 C CA . THR A 1 393 ? 12.406 20.149 24.033 1.00 56.66 393 THR A CA 1
ATOM 2767 C C . THR A 1 393 ? 12.023 18.730 23.598 1.00 56.66 393 THR A C 1
ATOM 2769 O O . THR A 1 393 ? 11.694 17.913 24.455 1.00 56.66 393 THR A O 1
ATOM 2772 N N . ALA A 1 394 ? 12.060 18.423 22.296 1.00 60.66 394 ALA A N 1
ATOM 2773 C CA . ALA A 1 394 ? 11.689 17.109 21.760 1.00 60.66 394 ALA A CA 1
ATOM 2774 C C . ALA A 1 394 ? 12.826 16.073 21.846 1.00 60.66 394 ALA A C 1
ATOM 2776 O O . ALA A 1 394 ? 12.581 14.874 21.745 1.00 60.66 394 ALA A O 1
ATOM 2777 N N . PHE A 1 395 ? 14.065 16.521 22.069 1.00 70.06 395 PHE A N 1
ATOM 2778 C CA . PHE A 1 395 ? 15.261 15.687 21.956 1.00 70.06 395 PHE A CA 1
ATOM 2779 C C . PHE A 1 395 ? 15.907 15.369 23.299 1.00 70.06 395 PHE A C 1
ATOM 2781 O O . PHE A 1 395 ? 15.904 16.181 24.229 1.00 70.06 395 PHE A O 1
ATOM 2788 N N . ALA A 1 396 ? 16.543 14.201 23.377 1.00 67.88 396 ALA A N 1
ATOM 2789 C CA . ALA A 1 396 ? 17.446 13.881 24.472 1.00 67.88 396 ALA A CA 1
ATOM 2790 C C . ALA A 1 396 ? 18.727 14.731 24.332 1.00 67.88 396 ALA A C 1
ATOM 2792 O O . ALA A 1 396 ? 19.584 14.447 23.501 1.00 67.88 396 ALA A O 1
ATOM 2793 N N . GLN A 1 397 ? 18.858 15.794 25.138 1.00 61.59 397 GLN A N 1
ATOM 2794 C CA . GLN A 1 397 ? 19.875 16.856 24.976 1.00 61.59 397 GLN A CA 1
ATOM 2795 C C . GLN A 1 397 ? 21.349 16.404 25.061 1.00 61.59 397 GLN A C 1
ATOM 2797 O O . GLN A 1 397 ? 22.245 17.208 24.834 1.00 61.59 397 GLN A O 1
ATOM 2802 N N . THR A 1 398 ? 21.623 15.139 25.381 1.00 63.41 398 THR A N 1
ATOM 2803 C CA . THR A 1 398 ? 22.980 14.563 25.435 1.00 63.41 398 THR A CA 1
ATOM 2804 C C . THR A 1 398 ? 23.148 13.340 24.536 1.00 63.41 398 THR A C 1
ATOM 2806 O O . THR A 1 398 ? 24.101 12.584 24.714 1.00 63.41 398 THR A O 1
ATOM 2809 N N . ALA A 1 399 ? 22.200 13.087 23.636 1.00 71.62 399 ALA A N 1
ATOM 2810 C CA . ALA A 1 399 ? 22.189 11.895 22.806 1.00 71.62 399 ALA A CA 1
ATOM 2811 C C . ALA A 1 399 ? 22.777 12.164 21.410 1.00 71.62 399 ALA A C 1
ATOM 2813 O O . ALA A 1 399 ? 22.768 13.292 20.908 1.00 71.62 399 ALA A O 1
ATOM 2814 N N . GLU A 1 400 ? 23.328 11.117 20.803 1.00 83.69 400 GLU A N 1
ATOM 2815 C CA . GLU A 1 400 ? 23.911 11.171 19.464 1.00 83.69 400 GLU A CA 1
ATOM 2816 C C . GLU A 1 400 ? 22.881 10.732 18.422 1.00 83.69 400 GLU A C 1
ATOM 2818 O O . GLU A 1 400 ? 22.149 9.763 18.627 1.00 83.69 400 GLU A O 1
ATOM 2823 N N . VAL A 1 401 ? 22.848 11.433 17.290 1.00 88.00 401 VAL A N 1
ATOM 2824 C CA . VAL A 1 401 ? 22.175 10.949 16.084 1.00 88.00 401 VAL A CA 1
ATOM 2825 C C . VAL A 1 401 ? 23.004 9.811 15.517 1.00 88.00 401 VAL A C 1
ATOM 2827 O O . VAL A 1 401 ? 24.225 9.934 15.414 1.00 88.00 401 VAL A O 1
ATOM 2830 N N . THR A 1 402 ? 22.347 8.725 15.132 1.00 92.06 402 THR A N 1
ATOM 2831 C CA . THR A 1 402 ? 22.980 7.594 14.448 1.00 92.06 402 THR A CA 1
ATOM 2832 C C . THR A 1 402 ? 22.763 7.694 12.945 1.00 92.06 402 THR A C 1
ATOM 2834 O O . THR A 1 402 ? 21.720 8.154 12.483 1.00 92.06 402 THR A O 1
ATOM 2837 N N . LEU A 1 403 ? 23.770 7.278 12.191 1.00 92.12 403 LEU A N 1
ATOM 2838 C CA . LEU A 1 403 ? 23.804 7.240 10.737 1.00 92.12 403 LEU A CA 1
ATOM 2839 C C . LEU A 1 403 ? 24.232 5.842 10.313 1.00 92.12 403 LEU A C 1
ATOM 2841 O O . LEU A 1 403 ? 25.323 5.404 10.667 1.00 92.12 403 LEU A O 1
ATOM 2845 N N . ASP A 1 404 ? 23.389 5.149 9.566 1.00 94.00 404 ASP A N 1
ATOM 2846 C CA . ASP A 1 404 ? 23.628 3.776 9.121 1.00 94.00 404 ASP A CA 1
ATOM 2847 C C . ASP A 1 404 ? 23.049 3.564 7.712 1.00 94.00 404 ASP A C 1
ATOM 2849 O O . ASP A 1 404 ? 22.595 4.506 7.061 1.00 94.00 404 ASP A O 1
ATOM 2853 N N . GLY A 1 405 ? 23.048 2.328 7.231 1.00 91.88 405 GLY A N 1
ATOM 2854 C CA . GLY A 1 405 ? 22.465 1.923 5.964 1.00 91.88 405 GLY A CA 1
ATOM 2855 C C . GLY A 1 405 ? 23.513 1.575 4.912 1.00 91.88 405 GLY A C 1
ATOM 2856 O O . GLY A 1 405 ? 24.711 1.807 5.064 1.00 91.88 405 GLY A O 1
ATOM 2857 N N . THR A 1 406 ? 23.045 0.987 3.815 1.00 92.94 406 THR A N 1
ATOM 2858 C CA . THR A 1 406 ? 23.895 0.428 2.760 1.00 92.94 406 THR A CA 1
ATOM 2859 C C . THR A 1 406 ? 24.675 1.471 1.959 1.00 92.94 406 THR A C 1
ATOM 2861 O O . THR A 1 406 ? 25.609 1.098 1.254 1.00 92.94 406 THR A O 1
ATOM 2864 N N . CYS A 1 407 ? 24.350 2.765 2.073 1.00 91.12 407 CYS A N 1
ATOM 2865 C CA . CYS A 1 407 ? 25.140 3.818 1.431 1.00 91.12 407 CYS A CA 1
ATOM 2866 C C . CYS A 1 407 ? 26.510 4.052 2.103 1.00 91.12 407 CYS A C 1
ATOM 2868 O O . CYS A 1 407 ? 27.359 4.725 1.516 1.00 91.12 407 CYS A O 1
ATOM 2870 N N . LEU A 1 408 ? 26.730 3.557 3.327 1.00 92.44 408 LEU A N 1
ATOM 2871 C CA . LEU A 1 408 ? 27.928 3.818 4.130 1.00 92.44 408 LEU A CA 1
ATOM 2872 C C . LEU A 1 408 ? 28.771 2.550 4.308 1.00 92.44 408 LEU A C 1
ATOM 2874 O O . LEU A 1 408 ? 28.240 1.454 4.455 1.00 92.44 408 LEU A O 1
ATOM 2878 N N . ASP A 1 409 ? 30.098 2.704 4.361 1.00 89.38 409 ASP A N 1
ATOM 2879 C CA . ASP A 1 409 ? 30.995 1.578 4.662 1.00 89.38 409 ASP A CA 1
ATOM 2880 C C . ASP A 1 409 ? 30.882 1.122 6.120 1.00 89.38 409 ASP A C 1
ATOM 2882 O O . ASP A 1 409 ? 31.081 -0.055 6.411 1.00 89.38 409 ASP A O 1
ATOM 2886 N N . GLN A 1 410 ? 30.614 2.052 7.042 1.00 88.69 410 GLN A N 1
ATOM 2887 C CA . GLN A 1 410 ? 30.448 1.809 8.474 1.00 88.69 410 GLN A CA 1
ATOM 2888 C C . GLN A 1 410 ? 29.425 2.797 9.056 1.00 88.69 410 GLN A C 1
ATOM 2890 O O . GLN A 1 410 ? 29.360 3.936 8.580 1.00 88.69 410 GLN A O 1
ATOM 2895 N N . PRO A 1 411 ? 28.694 2.413 10.116 1.00 90.94 411 PRO A N 1
ATOM 2896 C CA . PRO A 1 411 ? 27.837 3.338 10.845 1.00 90.94 411 PRO A CA 1
ATOM 2897 C C . PRO A 1 411 ? 28.628 4.514 11.432 1.00 90.94 411 PRO A C 1
ATOM 2899 O O . PRO A 1 411 ? 29.795 4.378 11.812 1.00 90.94 411 PRO A O 1
ATOM 2902 N N . ALA A 1 412 ? 27.969 5.661 11.558 1.00 89.56 412 ALA A N 1
ATOM 2903 C CA . ALA A 1 412 ? 28.502 6.877 12.156 1.00 89.56 412 ALA A CA 1
ATOM 2904 C C . ALA A 1 412 ? 27.553 7.431 13.229 1.00 89.56 412 ALA A C 1
ATOM 2906 O O . ALA A 1 412 ? 26.376 7.069 13.301 1.00 89.56 412 ALA A O 1
ATOM 2907 N N . SER A 1 413 ? 28.062 8.334 14.064 1.00 88.81 413 SER A N 1
ATOM 2908 C CA . SER A 1 413 ? 27.247 9.090 15.011 1.00 88.81 413 SER A CA 1
ATOM 2909 C C . SER A 1 413 ? 27.721 10.536 15.134 1.00 88.81 413 SER A C 1
ATOM 2911 O O . SER A 1 413 ? 28.892 10.847 14.894 1.00 88.81 413 SER A O 1
ATOM 2913 N N . ALA A 1 414 ? 26.798 11.439 15.469 1.00 84.94 414 ALA A N 1
ATOM 2914 C CA . ALA A 1 414 ? 27.089 12.858 15.648 1.00 84.94 414 ALA A CA 1
ATOM 2915 C C . ALA A 1 414 ? 26.260 13.467 16.793 1.00 84.94 414 ALA A C 1
ATOM 2917 O O . ALA A 1 414 ? 25.089 13.115 16.956 1.00 84.94 414 ALA A O 1
ATOM 2918 N N . PRO A 1 415 ? 26.811 14.415 17.575 1.00 81.44 415 PRO A N 1
ATOM 2919 C CA . PRO A 1 415 ? 26.037 15.141 18.578 1.00 81.44 415 PRO A CA 1
ATOM 2920 C C . PRO A 1 415 ? 24.883 15.928 17.943 1.00 81.44 415 PRO A C 1
ATOM 2922 O O . PRO A 1 415 ? 25.099 16.690 16.997 1.00 81.44 415 PRO A O 1
ATOM 2925 N N . LEU A 1 416 ? 23.679 15.819 18.518 1.00 72.81 416 LEU A N 1
ATOM 2926 C CA . LEU A 1 416 ? 22.478 16.526 18.045 1.00 72.81 416 LEU A CA 1
ATOM 2927 C C . LEU A 1 416 ? 22.641 18.057 18.006 1.00 72.81 416 LEU A C 1
ATOM 2929 O O . LEU A 1 416 ? 22.046 18.713 17.156 1.00 72.81 416 LEU A O 1
ATOM 2933 N N . GLU A 1 417 ? 23.479 18.629 18.880 1.00 69.44 417 GLU A N 1
ATOM 2934 C CA . GLU A 1 417 ? 23.739 20.077 18.951 1.00 69.44 417 GLU A CA 1
ATOM 2935 C C . GLU A 1 417 ? 24.272 20.673 17.640 1.00 69.44 417 GLU A C 1
ATOM 2937 O O . GLU A 1 417 ? 24.139 21.875 17.411 1.00 69.44 417 GLU A O 1
ATOM 2942 N N . GLN A 1 418 ? 24.879 19.852 16.776 1.00 67.19 418 GLN A N 1
ATOM 2943 C CA . GLN A 1 418 ? 25.407 20.321 15.498 1.00 67.19 418 GLN A CA 1
ATOM 2944 C C . GLN A 1 418 ? 24.291 20.617 14.488 1.00 67.19 418 GLN A C 1
ATOM 2946 O O . GLN A 1 418 ? 24.488 21.464 13.618 1.00 67.19 418 GLN A O 1
ATOM 2951 N N . GLY A 1 419 ? 23.132 19.948 14.589 1.00 78.38 419 GLY A N 1
ATOM 2952 C CA . GLY A 1 419 ? 21.956 20.114 13.717 1.00 78.38 419 GLY A CA 1
ATOM 2953 C C . GLY A 1 419 ? 22.170 19.774 12.233 1.00 78.38 419 GLY A C 1
ATOM 2954 O O . GLY A 1 419 ? 21.215 19.563 11.495 1.00 78.38 419 GLY A O 1
ATOM 2955 N N . THR A 1 420 ? 23.412 19.718 11.760 1.00 87.75 420 THR A N 1
ATOM 2956 C CA . THR A 1 420 ? 23.806 19.360 10.399 1.00 87.75 420 THR A CA 1
ATOM 2957 C C . THR A 1 420 ? 25.133 18.623 10.443 1.00 87.75 420 THR A C 1
ATOM 2959 O O . THR A 1 420 ? 26.050 19.022 11.160 1.00 87.75 420 THR A O 1
ATOM 2962 N N . PHE A 1 421 ? 25.234 17.552 9.671 1.00 87.56 421 PHE A N 1
ATOM 2963 C CA . PHE A 1 421 ? 26.400 16.683 9.616 1.00 87.56 421 PHE A CA 1
ATOM 2964 C C . PHE A 1 421 ? 26.580 16.133 8.201 1.00 87.56 421 PHE A C 1
ATOM 2966 O O . PHE A 1 421 ? 25.649 16.120 7.398 1.00 87.56 421 PHE A O 1
ATOM 2973 N N . THR A 1 422 ? 27.795 15.696 7.885 1.00 90.50 422 THR A N 1
ATOM 2974 C CA . THR A 1 422 ? 28.163 15.223 6.548 1.00 90.50 422 THR A CA 1
ATOM 2975 C C . THR A 1 422 ? 28.732 13.817 6.652 1.00 90.50 422 THR A C 1
ATOM 2977 O O . THR A 1 422 ? 29.575 13.550 7.508 1.00 90.50 422 THR A O 1
ATOM 2980 N N . VAL A 1 423 ? 28.270 12.926 5.779 1.00 92.06 423 VAL A N 1
ATOM 2981 C CA . VAL A 1 423 ? 28.772 11.555 5.633 1.00 92.06 423 VAL A CA 1
ATOM 2982 C C . VAL A 1 423 ? 29.272 11.333 4.215 1.00 92.06 423 VAL A C 1
ATOM 2984 O O . VAL A 1 423 ? 28.779 11.950 3.274 1.00 92.06 423 VAL A O 1
ATOM 2987 N N . THR A 1 424 ? 30.251 10.451 4.055 1.00 93.00 424 THR A N 1
ATOM 2988 C CA . THR A 1 424 ? 30.786 10.070 2.745 1.00 93.00 424 THR A CA 1
ATOM 2989 C C . THR A 1 424 ? 30.258 8.692 2.372 1.00 93.00 424 THR A C 1
ATOM 2991 O O . THR A 1 424 ? 30.312 7.766 3.179 1.00 93.00 424 THR A O 1
ATOM 2994 N N . THR A 1 425 ? 29.743 8.564 1.154 1.00 90.44 425 THR A N 1
ATOM 2995 C CA . THR A 1 425 ? 29.234 7.297 0.619 1.00 90.44 425 THR A CA 1
ATOM 2996 C C . THR A 1 425 ? 30.351 6.281 0.385 1.00 90.44 425 THR A C 1
ATOM 2998 O O . THR A 1 425 ? 31.502 6.645 0.131 1.00 90.44 425 THR A O 1
ATOM 3001 N N . SER A 1 426 ? 29.997 4.997 0.454 1.00 88.00 426 SER A N 1
ATOM 3002 C CA . SER A 1 426 ? 30.909 3.876 0.215 1.00 88.00 426 SER A CA 1
ATOM 3003 C C . SER A 1 426 ? 31.604 3.980 -1.146 1.00 88.00 426 SER A C 1
ATOM 3005 O O . SER A 1 426 ? 31.003 4.366 -2.151 1.00 88.00 426 SER A O 1
ATOM 3007 N N . ALA A 1 427 ? 32.872 3.565 -1.203 1.00 83.12 427 ALA A N 1
ATOM 3008 C CA . ALA A 1 427 ? 33.589 3.390 -2.469 1.00 83.12 427 ALA A CA 1
ATOM 3009 C C . ALA A 1 427 ? 33.035 2.219 -3.311 1.00 83.12 427 ALA A C 1
ATOM 3011 O O . ALA A 1 427 ? 33.276 2.155 -4.516 1.00 83.12 427 ALA A O 1
ATOM 3012 N N . SER A 1 428 ? 32.298 1.302 -2.681 1.00 82.88 428 SER A N 1
ATOM 3013 C CA . SER A 1 428 ? 31.605 0.164 -3.291 1.00 82.88 428 SER A CA 1
ATOM 3014 C C . SER A 1 428 ? 30.095 0.288 -3.080 1.00 82.88 428 SER A C 1
ATOM 3016 O O . SER A 1 428 ? 29.471 -0.602 -2.505 1.00 82.88 428 SER A O 1
ATOM 3018 N N . LEU A 1 429 ? 29.534 1.426 -3.494 1.00 80.06 429 LEU A N 1
ATOM 3019 C CA . LEU A 1 429 ? 28.132 1.769 -3.282 1.00 80.06 429 LEU A CA 1
ATOM 3020 C C . LEU A 1 429 ? 27.195 0.729 -3.938 1.00 80.06 429 LEU A C 1
ATOM 3022 O O . LEU A 1 429 ? 27.258 0.558 -5.158 1.00 80.06 429 LEU A O 1
ATOM 3026 N N . PRO A 1 430 ? 26.364 0.008 -3.163 1.00 80.19 430 PRO A N 1
ATOM 3027 C CA . PRO A 1 430 ? 25.349 -0.877 -3.723 1.00 80.19 430 PRO A CA 1
ATOM 3028 C C . PRO A 1 430 ? 24.175 -0.053 -4.253 1.00 80.19 430 PRO A C 1
ATOM 3030 O O . PRO A 1 430 ? 23.824 0.948 -3.648 1.00 80.19 430 PRO A O 1
ATOM 3033 N N . GLU A 1 431 ? 23.528 -0.494 -5.326 1.00 75.06 431 GLU A N 1
ATOM 3034 C CA . GLU A 1 431 ? 22.344 0.172 -5.881 1.00 75.06 431 GLU A CA 1
ATOM 3035 C C . GLU A 1 431 ? 21.133 -0.785 -5.836 1.00 75.06 431 GLU A C 1
ATOM 3037 O O . GLU A 1 431 ? 21.283 -1.950 -6.218 1.00 75.06 431 GLU A O 1
ATOM 3042 N N . PRO A 1 432 ? 19.948 -0.347 -5.361 1.00 83.00 432 PRO A N 1
ATOM 3043 C CA . PRO A 1 432 ? 19.719 0.908 -4.641 1.00 83.00 432 PRO A CA 1
ATOM 3044 C C . PRO A 1 432 ? 20.440 0.923 -3.279 1.00 83.00 432 PRO A C 1
ATOM 3046 O O . PRO A 1 432 ? 20.570 -0.112 -2.616 1.00 83.00 432 PRO A O 1
ATOM 3049 N N . CYS A 1 433 ? 20.853 2.107 -2.825 1.00 87.75 433 CYS A N 1
ATOM 3050 C CA . CYS A 1 433 ? 21.422 2.303 -1.490 1.00 87.75 433 CYS A CA 1
ATOM 3051 C C . CYS A 1 433 ? 20.428 3.000 -0.551 1.00 87.75 433 CYS A C 1
ATOM 3053 O O . CYS A 1 433 ? 19.590 3.798 -0.973 1.00 87.75 433 CYS A O 1
ATOM 3055 N N . THR A 1 434 ? 20.519 2.723 0.749 1.00 92.25 434 THR A N 1
ATOM 3056 C CA . THR A 1 434 ? 19.722 3.397 1.782 1.00 92.25 434 THR A CA 1
ATOM 3057 C C . THR A 1 434 ? 20.614 4.074 2.812 1.00 92.25 434 THR A C 1
ATOM 3059 O O . THR A 1 434 ? 21.582 3.469 3.272 1.00 92.25 434 THR A O 1
ATOM 3062 N N . LEU A 1 435 ? 20.255 5.287 3.221 1.00 93.75 435 LEU A N 1
ATOM 3063 C CA . LEU A 1 435 ? 20.846 6.003 4.346 1.00 93.75 435 LEU A CA 1
ATOM 3064 C C . LEU A 1 435 ? 19.796 6.129 5.452 1.00 93.75 435 LEU A C 1
ATOM 3066 O O . LEU A 1 435 ? 18.706 6.645 5.222 1.00 93.75 435 LEU A O 1
ATOM 3070 N N . VAL A 1 436 ? 20.118 5.655 6.648 1.00 94.31 436 VAL A N 1
ATOM 3071 C CA . VAL A 1 436 ? 19.216 5.569 7.797 1.00 94.31 436 VAL A CA 1
ATOM 3072 C C . VAL A 1 436 ? 19.712 6.508 8.888 1.00 94.31 436 VAL A C 1
ATOM 3074 O O . VAL A 1 436 ? 20.873 6.452 9.281 1.00 94.31 436 VAL A O 1
ATOM 3077 N N . VAL A 1 437 ? 18.834 7.375 9.383 1.00 93.44 437 VAL A N 1
ATOM 3078 C CA . VAL A 1 437 ? 19.124 8.365 10.424 1.00 93.44 437 VAL A CA 1
ATOM 3079 C C . VAL A 1 437 ? 18.272 8.060 11.649 1.00 93.44 437 VAL A C 1
ATOM 3081 O O . VAL A 1 437 ? 17.047 8.138 11.572 1.00 93.44 437 VAL A O 1
ATOM 3084 N N . GLY A 1 438 ? 18.903 7.726 12.773 1.00 91.75 438 GLY A N 1
ATOM 3085 C CA . GLY A 1 438 ? 18.234 7.511 14.056 1.00 91.75 438 GLY A CA 1
ATOM 3086 C C . GLY A 1 438 ? 18.380 8.723 14.975 1.00 91.75 438 GLY A C 1
ATOM 3087 O O . GLY A 1 438 ? 19.488 9.039 15.406 1.00 91.75 438 GLY A O 1
ATOM 3088 N N . VAL A 1 439 ? 17.269 9.387 15.291 1.00 89.50 439 VAL A N 1
ATOM 3089 C CA . VAL A 1 439 ? 17.188 10.561 16.168 1.00 89.50 439 VAL A CA 1
ATOM 3090 C C . VAL A 1 439 ? 16.568 10.158 17.515 1.00 89.50 439 VAL A C 1
ATOM 3092 O O . VAL A 1 439 ? 15.382 9.829 17.564 1.00 89.50 439 VAL A O 1
ATOM 3095 N N . PRO A 1 440 ? 17.329 10.182 18.621 1.00 87.31 440 PRO A N 1
ATOM 3096 C CA . PRO A 1 440 ? 16.807 9.891 19.956 1.00 87.31 440 PRO A CA 1
ATOM 3097 C C . PRO A 1 440 ? 15.905 11.021 20.483 1.00 87.31 440 PRO A C 1
ATOM 3099 O O . PRO A 1 440 ? 16.296 12.194 20.525 1.00 87.31 440 PRO A O 1
ATOM 3102 N N . LEU A 1 441 ? 14.704 10.662 20.936 1.00 83.94 441 LEU A N 1
ATOM 3103 C CA . LEU A 1 441 ? 13.695 11.586 21.453 1.00 83.94 441 LEU A CA 1
ATOM 3104 C C . LEU A 1 441 ? 13.727 11.671 22.989 1.00 83.94 441 LEU A C 1
ATOM 3106 O O . LEU A 1 441 ? 14.296 10.825 23.682 1.00 83.94 441 LEU A O 1
ATOM 3110 N N . SER A 1 442 ? 13.122 12.719 23.551 1.00 80.38 442 SER A N 1
ATOM 3111 C CA . SER A 1 442 ? 13.191 13.025 24.990 1.00 80.38 442 SER A CA 1
ATOM 3112 C C . SER A 1 442 ? 12.473 12.014 25.895 1.00 80.38 442 SER A C 1
ATOM 3114 O O . SER A 1 442 ? 12.792 11.939 27.082 1.00 80.38 442 SER A O 1
ATOM 3116 N N . ASN A 1 443 ? 11.558 11.207 25.348 1.00 77.94 443 ASN A N 1
ATOM 3117 C CA . ASN A 1 443 ? 10.891 10.100 26.045 1.00 77.94 443 ASN A CA 1
ATOM 3118 C C . ASN A 1 443 ? 11.697 8.783 26.023 1.00 77.94 443 ASN A C 1
ATOM 3120 O O . ASN A 1 443 ? 11.229 7.784 26.560 1.00 77.94 443 ASN A O 1
ATOM 3124 N N . GLY A 1 444 ? 12.888 8.765 25.412 1.00 79.25 444 GLY A N 1
ATOM 3125 C CA . GLY A 1 444 ? 13.719 7.567 25.259 1.00 79.25 444 GLY A CA 1
ATOM 3126 C C . GLY A 1 444 ? 13.421 6.733 24.008 1.00 79.25 444 GLY A C 1
ATOM 3127 O O . GLY A 1 444 ? 14.174 5.805 23.727 1.00 79.25 444 GLY A O 1
ATOM 3128 N N . SER A 1 445 ? 12.380 7.073 23.240 1.00 82.31 445 SER A N 1
ATOM 3129 C CA . SER A 1 445 ? 12.120 6.468 21.929 1.00 82.31 445 SER A CA 1
ATOM 3130 C C . SER A 1 445 ? 13.099 6.982 20.866 1.00 82.31 445 SER A C 1
ATOM 3132 O O . SER A 1 445 ? 13.814 7.968 21.073 1.00 82.31 445 SER A O 1
ATOM 3134 N N . THR A 1 446 ? 13.138 6.316 19.712 1.00 86.69 446 THR A N 1
ATOM 3135 C CA . THR A 1 446 ? 13.971 6.717 18.572 1.00 86.69 446 THR A CA 1
ATOM 3136 C C . THR A 1 446 ? 13.105 6.958 17.343 1.00 86.69 446 THR A C 1
ATOM 3138 O O . THR A 1 446 ? 12.285 6.120 16.974 1.00 86.69 446 THR A O 1
ATOM 3141 N N . GLN A 1 447 ? 13.309 8.097 16.686 1.00 88.94 447 GLN A N 1
ATOM 3142 C CA . GLN A 1 447 ? 12.813 8.352 15.340 1.00 88.94 447 GLN A CA 1
ATOM 3143 C C . GLN A 1 447 ? 13.818 7.826 14.318 1.00 88.94 447 GLN A C 1
ATOM 3145 O O . GLN A 1 447 ? 14.988 8.188 14.358 1.00 88.94 447 GLN A O 1
ATOM 3150 N N . THR A 1 448 ? 13.362 7.044 13.351 1.00 90.44 448 THR A N 1
ATOM 3151 C CA . THR A 1 448 ? 14.173 6.554 12.239 1.00 90.44 448 THR A CA 1
ATOM 3152 C C . THR A 1 448 ? 13.691 7.185 10.942 1.00 90.44 448 THR A C 1
ATOM 3154 O O . THR A 1 448 ? 12.531 7.036 10.569 1.00 90.44 448 THR A O 1
ATOM 3157 N N . THR A 1 449 ? 14.583 7.875 10.234 1.00 91.00 449 THR A N 1
ATOM 3158 C CA . THR A 1 449 ? 14.333 8.365 8.875 1.00 91.00 449 THR A CA 1
ATOM 3159 C C . THR A 1 449 ? 15.218 7.616 7.892 1.00 91.00 449 THR A C 1
ATOM 3161 O O . THR A 1 449 ? 16.436 7.664 8.005 1.00 91.00 449 THR A O 1
ATOM 3164 N N . THR A 1 450 ? 14.618 6.947 6.913 1.00 91.94 450 THR A N 1
ATOM 3165 C CA . THR A 1 450 ? 15.338 6.243 5.845 1.00 91.94 450 THR A CA 1
ATOM 3166 C C . THR A 1 450 ? 15.212 7.024 4.550 1.00 91.94 450 THR A C 1
ATOM 3168 O O . THR A 1 450 ? 14.095 7.284 4.114 1.00 91.94 450 THR A O 1
ATOM 3171 N N . ALA A 1 451 ? 16.340 7.369 3.935 1.00 91.81 451 ALA A N 1
ATOM 3172 C CA . ALA A 1 451 ? 16.437 7.853 2.566 1.00 91.81 451 ALA A CA 1
ATOM 3173 C C . ALA A 1 451 ? 16.892 6.713 1.645 1.00 91.81 451 ALA A C 1
ATOM 3175 O O . ALA A 1 451 ? 17.869 6.034 1.942 1.00 91.81 451 ALA A O 1
ATOM 3176 N N . THR A 1 452 ? 16.202 6.512 0.529 1.00 89.19 452 THR A N 1
ATOM 3177 C CA . THR A 1 452 ? 16.523 5.533 -0.514 1.00 89.19 452 THR A CA 1
ATOM 3178 C C . THR A 1 452 ? 17.015 6.269 -1.753 1.00 89.19 452 THR A C 1
ATOM 3180 O O . THR A 1 452 ? 16.374 7.216 -2.215 1.00 89.19 452 THR A O 1
ATOM 3183 N N . TYR A 1 453 ? 18.141 5.823 -2.293 1.00 85.44 453 TYR A N 1
ATOM 3184 C CA . TYR A 1 453 ? 18.771 6.354 -3.494 1.00 85.44 453 TYR A CA 1
ATOM 3185 C C . TYR A 1 453 ? 18.782 5.231 -4.543 1.00 85.44 453 TYR A C 1
ATOM 3187 O O . TYR A 1 453 ? 19.410 4.198 -4.302 1.00 85.44 453 TYR A O 1
ATOM 3195 N N . PRO A 1 454 ? 18.014 5.356 -5.640 1.00 79.19 454 PRO A N 1
ATOM 3196 C CA . PRO A 1 454 ? 17.961 4.338 -6.683 1.00 79.19 454 PRO A CA 1
ATOM 3197 C C . PRO A 1 454 ? 19.181 4.397 -7.611 1.00 79.19 454 PRO A C 1
ATOM 3199 O O . PRO A 1 454 ? 19.751 5.472 -7.828 1.00 79.19 454 PRO A O 1
ATOM 3202 N N . GLY A 1 455 ? 19.498 3.264 -8.241 1.00 77.44 455 GLY A N 1
ATOM 3203 C CA . GLY A 1 455 ? 20.408 3.228 -9.384 1.00 77.44 455 GLY A CA 1
ATOM 3204 C C . GLY A 1 455 ? 19.733 3.713 -10.675 1.00 77.44 455 GLY A C 1
ATOM 3205 O O . GLY A 1 455 ? 18.513 3.869 -10.746 1.00 77.44 455 GLY A O 1
ATOM 3206 N N . GLY A 1 456 ? 20.533 3.975 -11.704 1.00 77.75 456 GLY A N 1
ATOM 3207 C CA . GLY A 1 456 ? 20.071 4.296 -13.054 1.00 77.75 456 GLY A CA 1
ATOM 3208 C C . GLY A 1 456 ? 19.802 3.052 -13.903 1.00 77.75 456 GLY A C 1
ATOM 3209 O O . GLY A 1 456 ? 20.262 1.952 -13.590 1.00 77.75 456 GLY A O 1
ATOM 3210 N N . THR A 1 457 ? 19.095 3.241 -15.016 1.00 83.62 457 THR A N 1
ATOM 3211 C CA . THR A 1 457 ? 18.821 2.177 -15.986 1.00 83.62 457 THR A CA 1
ATOM 3212 C C . THR A 1 457 ? 19.420 2.548 -17.336 1.00 83.62 457 THR A C 1
ATOM 3214 O O . THR A 1 457 ? 19.200 3.640 -17.859 1.00 83.62 457 THR A O 1
ATOM 3217 N N . MET A 1 458 ? 20.149 1.613 -17.940 1.00 88.81 458 MET A N 1
ATOM 3218 C CA . MET A 1 458 ? 20.509 1.672 -19.354 1.00 88.81 458 MET A CA 1
ATOM 3219 C C . MET A 1 458 ? 19.700 0.624 -20.102 1.00 88.81 458 MET A C 1
ATOM 3221 O O . MET A 1 458 ? 19.734 -0.549 -19.745 1.00 88.81 458 MET A O 1
ATOM 3225 N N . SER A 1 459 ? 19.017 1.013 -21.169 1.00 92.00 459 SER A N 1
ATOM 3226 C CA . SER A 1 459 ? 18.306 0.073 -22.035 1.00 92.00 459 SER A CA 1
ATOM 3227 C C . SER A 1 459 ? 18.569 0.365 -23.504 1.00 92.00 459 SER A C 1
ATOM 3229 O O . SER A 1 459 ? 19.225 1.348 -23.852 1.00 92.00 459 SER A O 1
ATOM 3231 N N . GLY A 1 460 ? 18.128 -0.523 -24.384 1.00 91.56 460 GLY A N 1
ATOM 3232 C CA . GLY A 1 460 ? 18.404 -0.361 -25.798 1.00 91.56 460 GLY A CA 1
ATOM 3233 C C . GLY A 1 460 ? 17.981 -1.530 -26.655 1.00 91.56 460 GLY A C 1
ATOM 3234 O O . GLY A 1 460 ? 17.386 -2.495 -26.174 1.00 91.56 460 GLY A O 1
ATOM 3235 N N . THR A 1 461 ? 18.331 -1.447 -27.936 1.00 92.56 461 THR A N 1
ATOM 3236 C CA . THR A 1 461 ? 18.206 -2.567 -28.875 1.00 92.56 461 THR A CA 1
ATOM 3237 C C . THR A 1 461 ? 19.522 -2.819 -29.598 1.00 92.56 461 THR A C 1
ATOM 3239 O O . THR A 1 461 ? 20.301 -1.892 -29.813 1.00 92.56 461 THR A O 1
ATOM 3242 N N . VAL A 1 462 ? 19.777 -4.070 -29.973 1.00 94.12 462 VAL A N 1
ATOM 3243 C CA . VAL A 1 462 ? 20.845 -4.439 -30.904 1.00 94.12 462 VAL A CA 1
ATOM 3244 C C . VAL A 1 462 ? 20.216 -4.818 -32.236 1.00 94.12 462 VAL A C 1
ATOM 3246 O O . VAL A 1 462 ? 19.360 -5.706 -32.294 1.00 94.12 462 VAL A O 1
ATOM 3249 N N . ARG A 1 463 ? 20.645 -4.157 -33.311 1.00 91.62 463 ARG A N 1
ATOM 3250 C CA . ARG A 1 463 ? 20.084 -4.325 -34.657 1.00 91.62 463 ARG A CA 1
ATOM 3251 C C . ARG A 1 463 ? 21.153 -4.627 -35.693 1.00 91.62 463 ARG A C 1
ATOM 3253 O O . ARG A 1 463 ? 22.323 -4.275 -35.538 1.00 91.62 463 ARG A O 1
ATOM 3260 N N . SER A 1 464 ? 20.746 -5.316 -36.751 1.00 90.88 464 SER A N 1
ATOM 3261 C CA . SER A 1 464 ? 21.623 -5.653 -37.867 1.00 90.88 464 SER A CA 1
ATOM 3262 C C . SER A 1 464 ? 21.810 -4.446 -38.782 1.00 90.88 464 SER A C 1
ATOM 3264 O O . SER A 1 464 ? 20.848 -3.944 -39.358 1.00 90.88 464 SER A O 1
ATOM 3266 N N . ALA A 1 465 ? 23.058 -4.034 -39.000 1.00 87.06 465 ALA A N 1
ATOM 3267 C CA . ALA A 1 465 ? 23.390 -2.874 -39.821 1.00 87.06 465 ALA A CA 1
ATOM 3268 C C . ALA A 1 465 ? 22.978 -3.011 -41.299 1.00 87.06 465 ALA A C 1
ATOM 3270 O O . ALA A 1 465 ? 22.955 -2.015 -42.006 1.00 87.06 465 ALA A O 1
ATOM 3271 N N . THR A 1 466 ? 22.669 -4.213 -41.801 1.00 86.19 466 THR A N 1
ATOM 3272 C CA . THR A 1 466 ? 22.297 -4.434 -43.218 1.00 86.19 466 THR A CA 1
ATOM 3273 C C . THR A 1 466 ? 20.826 -4.752 -43.447 1.00 86.19 466 THR A C 1
ATOM 3275 O O . THR A 1 466 ? 20.405 -4.868 -44.592 1.00 86.19 466 THR A O 1
ATOM 3278 N N . THR A 1 467 ? 20.052 -4.952 -42.380 1.00 85.81 467 THR A N 1
ATOM 3279 C CA . THR A 1 467 ? 18.618 -5.265 -42.490 1.00 85.81 467 THR A CA 1
ATOM 3280 C C . THR A 1 467 ? 17.726 -4.474 -41.536 1.00 85.81 467 THR A C 1
ATOM 3282 O O . THR A 1 467 ? 16.516 -4.599 -41.639 1.00 85.81 467 THR A O 1
ATOM 3285 N N . ASP A 1 468 ? 18.297 -3.751 -40.569 1.00 84.56 468 ASP A N 1
ATOM 3286 C CA . ASP A 1 468 ? 17.624 -3.148 -39.402 1.00 84.56 468 ASP A CA 1
ATOM 3287 C C . ASP A 1 468 ? 16.852 -4.136 -38.494 1.00 84.56 468 ASP A C 1
ATOM 3289 O O . ASP A 1 468 ? 16.355 -3.781 -37.425 1.00 84.56 468 ASP A O 1
ATOM 3293 N N . GLU A 1 469 ? 16.809 -5.420 -38.855 1.00 89.75 469 GLU A N 1
ATOM 3294 C CA . GLU A 1 469 ? 16.163 -6.457 -38.057 1.00 89.75 469 GLU A CA 1
ATOM 3295 C C . GLU A 1 469 ? 16.850 -6.646 -36.690 1.00 89.75 469 GLU A C 1
ATOM 3297 O O . GLU A 1 469 ? 18.084 -6.540 -36.587 1.00 89.75 469 GLU A O 1
ATOM 3302 N N . PRO A 1 470 ? 16.083 -6.972 -35.633 1.00 93.25 470 PRO A N 1
ATOM 3303 C CA . PRO A 1 470 ? 16.643 -7.219 -34.314 1.00 93.25 470 PRO A CA 1
ATOM 3304 C C . PRO A 1 470 ? 17.608 -8.407 -34.269 1.00 93.25 470 PRO A C 1
ATOM 3306 O O . PRO A 1 470 ? 17.321 -9.488 -34.789 1.00 93.25 470 PRO A O 1
ATOM 3309 N N . VAL A 1 471 ? 18.736 -8.241 -33.574 1.00 95.38 471 VAL A N 1
ATOM 3310 C CA . VAL A 1 471 ? 19.694 -9.330 -33.345 1.00 95.38 471 VAL A CA 1
ATOM 3311 C C . VAL A 1 471 ? 19.370 -10.000 -32.017 1.00 95.38 471 VAL A C 1
ATOM 3313 O O . VAL A 1 471 ? 19.643 -9.452 -30.951 1.00 95.38 471 VAL A O 1
ATOM 3316 N N . VAL A 1 472 ? 18.786 -11.196 -32.077 1.00 96.62 472 VAL A N 1
ATOM 3317 C CA . VAL A 1 472 ? 18.418 -11.996 -30.898 1.00 96.62 472 VAL A CA 1
ATOM 3318 C C . VAL A 1 472 ? 19.632 -12.750 -30.351 1.00 96.62 472 VAL A C 1
ATOM 3320 O O . VAL A 1 472 ? 20.359 -13.390 -31.111 1.00 96.62 472 VAL A O 1
ATOM 3323 N N . GLY A 1 473 ? 19.828 -12.728 -29.030 1.00 95.44 473 GLY A N 1
ATOM 3324 C CA . GLY A 1 473 ? 20.920 -13.441 -28.359 1.00 95.44 473 GLY A CA 1
ATOM 3325 C C . GLY A 1 473 ? 22.301 -12.787 -28.489 1.00 95.44 473 GLY A C 1
ATOM 3326 O O . GLY A 1 473 ? 23.304 -13.429 -28.181 1.00 95.44 473 GLY A O 1
ATOM 3327 N N . ALA A 1 474 ? 22.375 -11.524 -28.917 1.00 96.94 474 ALA A N 1
ATOM 3328 C CA . ALA A 1 474 ? 23.611 -10.751 -28.892 1.00 96.94 474 ALA A CA 1
ATOM 3329 C C . ALA A 1 474 ? 24.039 -10.491 -27.443 1.00 96.94 474 ALA A C 1
ATOM 3331 O O . ALA A 1 474 ? 23.215 -10.124 -26.609 1.00 96.94 474 ALA A O 1
ATOM 3332 N N . THR A 1 475 ? 25.326 -10.653 -27.140 1.00 97.62 475 THR A N 1
ATOM 3333 C CA . THR A 1 475 ? 25.900 -10.294 -25.839 1.00 97.62 475 THR A CA 1
ATOM 3334 C C . THR A 1 475 ? 26.239 -8.811 -25.825 1.00 97.62 475 THR A C 1
ATOM 3336 O O . THR A 1 475 ? 27.044 -8.357 -26.639 1.00 97.62 475 THR A O 1
ATOM 3339 N N . VAL A 1 476 ? 25.660 -8.075 -24.879 1.00 97.25 476 VAL A N 1
ATOM 3340 C CA . VAL A 1 476 ? 25.952 -6.665 -24.605 1.00 97.25 476 VAL A CA 1
ATOM 3341 C C . VAL A 1 476 ? 26.788 -6.582 -23.332 1.00 97.25 476 VAL A C 1
ATOM 3343 O O . VAL A 1 476 ? 26.425 -7.175 -22.317 1.00 97.25 476 VAL A O 1
ATOM 3346 N N . ALA A 1 477 ? 27.910 -5.866 -23.375 1.00 95.69 477 ALA A N 1
ATOM 3347 C CA . ALA A 1 477 ? 28.863 -5.744 -22.276 1.00 95.69 477 ALA A CA 1
ATOM 3348 C C . ALA A 1 477 ? 29.166 -4.278 -21.953 1.00 95.69 477 ALA A C 1
ATOM 3350 O O . ALA A 1 477 ? 29.345 -3.471 -22.865 1.00 95.69 477 ALA A O 1
ATOM 3351 N N . LEU A 1 478 ? 29.262 -3.954 -20.662 1.00 93.38 478 LEU A N 1
ATOM 3352 C CA . LEU A 1 478 ? 29.671 -2.642 -20.158 1.00 93.38 478 LEU A CA 1
ATOM 3353 C C . LEU A 1 478 ? 31.142 -2.641 -19.722 1.00 93.38 478 LEU A C 1
ATOM 3355 O O . LEU A 1 478 ? 31.679 -3.663 -19.292 1.00 93.38 478 LEU A O 1
ATOM 3359 N N . SER A 1 479 ? 31.774 -1.466 -19.715 1.00 91.62 479 SER A N 1
ATOM 3360 C CA . SER A 1 479 ? 33.124 -1.247 -19.167 1.00 91.62 479 SER A CA 1
ATOM 3361 C C . SER A 1 479 ? 33.252 -1.588 -17.678 1.00 91.62 479 SER A C 1
ATOM 3363 O O . SER A 1 479 ? 34.360 -1.840 -17.207 1.00 91.62 479 SER A O 1
ATOM 3365 N N . SER A 1 480 ? 32.136 -1.644 -16.943 1.00 83.38 480 SER A N 1
ATOM 3366 C CA . SER A 1 480 ? 32.073 -2.132 -15.558 1.00 83.38 480 SER A CA 1
ATOM 3367 C C . SER A 1 480 ? 32.254 -3.652 -15.434 1.00 83.38 480 SER A C 1
ATOM 3369 O O . SER A 1 480 ? 32.448 -4.158 -14.331 1.00 83.38 480 SER A O 1
ATOM 3371 N N . GLY A 1 481 ? 32.188 -4.389 -16.547 1.00 87.12 481 GLY A N 1
ATOM 3372 C CA . GLY A 1 481 ? 32.203 -5.851 -16.592 1.00 87.12 481 GLY A CA 1
ATOM 3373 C C . GLY A 1 481 ? 30.815 -6.496 -16.541 1.00 87.12 481 GLY A C 1
ATOM 3374 O O . GLY A 1 481 ? 30.717 -7.714 -16.681 1.00 87.12 481 GLY A O 1
ATOM 3375 N N . ALA A 1 482 ? 29.743 -5.712 -16.372 1.00 88.00 482 ALA A N 1
ATOM 3376 C CA . ALA A 1 482 ? 28.376 -6.216 -16.468 1.00 88.00 482 ALA A CA 1
ATOM 3377 C C . ALA A 1 482 ? 28.066 -6.682 -17.900 1.00 88.00 482 ALA A C 1
ATOM 3379 O O . ALA A 1 482 ? 28.478 -6.043 -18.869 1.00 88.00 482 ALA A O 1
ATOM 3380 N N . THR A 1 483 ? 27.324 -7.784 -18.035 1.00 95.19 483 THR A N 1
ATOM 3381 C CA . THR A 1 483 ? 26.904 -8.320 -19.339 1.00 95.19 483 THR A CA 1
ATOM 3382 C C . THR A 1 483 ? 25.443 -8.757 -19.313 1.00 95.19 483 THR A C 1
ATOM 3384 O O . THR A 1 483 ? 24.937 -9.163 -18.268 1.00 95.19 483 THR A O 1
ATOM 3387 N N . THR A 1 484 ? 24.772 -8.672 -20.458 1.00 96.69 484 THR A N 1
ATOM 3388 C CA . THR A 1 484 ? 23.412 -9.181 -20.680 1.00 96.69 484 THR A CA 1
ATOM 3389 C C . THR A 1 484 ? 23.281 -9.702 -22.113 1.00 96.69 484 THR A C 1
ATOM 3391 O O . THR A 1 484 ? 24.188 -9.520 -22.928 1.00 96.69 484 THR A O 1
ATOM 3394 N N . THR A 1 485 ? 22.169 -10.358 -22.435 1.00 96.56 485 THR A N 1
ATOM 3395 C CA . THR A 1 485 ? 21.879 -10.853 -23.787 1.00 96.56 485 THR A CA 1
ATOM 3396 C C . THR A 1 485 ? 20.558 -10.311 -24.300 1.00 96.56 485 THR A C 1
ATOM 3398 O O . THR A 1 485 ? 19.611 -10.194 -23.524 1.00 96.56 485 THR A O 1
ATOM 3401 N N . THR A 1 486 ? 20.468 -10.037 -25.598 1.00 97.12 486 THR A N 1
ATOM 3402 C CA . THR A 1 486 ? 19.258 -9.464 -26.191 1.00 97.12 486 THR A CA 1
ATOM 3403 C C . THR A 1 486 ? 18.094 -10.445 -26.313 1.00 97.12 486 THR A C 1
ATOM 3405 O O . THR A 1 486 ? 18.282 -11.637 -26.580 1.00 97.12 486 THR A O 1
ATOM 3408 N N . GLY A 1 487 ? 16.877 -9.919 -26.155 1.00 94.25 487 GLY A N 1
ATOM 3409 C CA . GLY A 1 487 ? 15.617 -10.642 -26.324 1.00 94.25 487 GLY A CA 1
ATOM 3410 C C . GLY A 1 487 ? 15.119 -10.734 -27.778 1.00 94.25 487 GLY A C 1
ATOM 3411 O O . GLY A 1 487 ? 15.858 -10.425 -28.718 1.00 94.25 487 GLY A O 1
ATOM 3412 N N . PRO A 1 488 ? 13.875 -11.210 -28.000 1.00 93.69 488 PRO A N 1
ATOM 3413 C CA . PRO A 1 488 ? 13.312 -11.447 -29.335 1.00 93.69 488 PRO A CA 1
ATOM 3414 C C . PRO A 1 488 ? 13.141 -10.200 -30.212 1.00 93.69 488 PRO A C 1
ATOM 3416 O O . PRO A 1 488 ? 13.106 -10.330 -31.432 1.00 93.69 488 PRO A O 1
ATOM 3419 N N . ALA A 1 489 ? 13.021 -9.016 -29.613 1.00 91.88 489 ALA A N 1
ATOM 3420 C CA . ALA A 1 489 ? 13.001 -7.729 -30.303 1.00 91.88 489 ALA A CA 1
ATOM 3421 C C . ALA A 1 489 ? 14.384 -7.048 -30.280 1.00 91.88 489 ALA A C 1
ATOM 3423 O O . ALA A 1 489 ? 14.489 -5.853 -30.559 1.00 91.88 489 ALA A O 1
ATOM 3424 N N . GLY A 1 490 ? 15.454 -7.801 -29.982 1.00 94.12 490 GLY A N 1
ATOM 3425 C CA . GLY A 1 490 ? 16.825 -7.293 -29.891 1.00 94.12 490 GLY A CA 1
ATOM 3426 C C . GLY A 1 490 ? 17.062 -6.433 -28.651 1.00 94.12 490 GLY A C 1
ATOM 3427 O O . GLY A 1 490 ? 18.100 -5.789 -28.548 1.00 94.12 490 GLY A O 1
ATOM 3428 N N . GLU A 1 491 ? 16.116 -6.399 -27.721 1.00 95.75 491 GLU A N 1
ATOM 3429 C CA . GLU A 1 491 ? 16.110 -5.529 -26.556 1.00 95.75 491 GLU A CA 1
ATOM 3430 C C . GLU A 1 491 ? 17.083 -5.993 -25.474 1.00 95.75 491 GLU A C 1
ATOM 3432 O O . GLU A 1 491 ? 17.218 -7.190 -25.221 1.00 95.75 491 GLU A O 1
ATOM 3437 N N . TYR A 1 492 ? 17.731 -5.043 -24.805 1.00 95.56 492 TYR A N 1
ATOM 3438 C CA . TYR A 1 492 ? 18.550 -5.291 -23.623 1.00 95.56 492 TYR A CA 1
ATOM 3439 C C . TYR A 1 492 ? 18.311 -4.224 -22.554 1.00 95.56 492 TYR A C 1
ATOM 3441 O O . TYR A 1 492 ? 17.886 -3.105 -22.850 1.00 95.56 492 TYR A O 1
ATOM 3449 N N . ALA A 1 493 ? 18.626 -4.568 -21.306 1.00 92.94 493 ALA A N 1
ATOM 3450 C CA . ALA A 1 493 ? 18.621 -3.630 -20.194 1.00 92.94 493 ALA A CA 1
ATOM 3451 C C . ALA A 1 493 ? 19.672 -3.994 -19.138 1.00 92.94 493 ALA A C 1
ATOM 3453 O O . ALA A 1 493 ? 19.956 -5.170 -18.896 1.00 92.94 493 ALA A O 1
ATOM 3454 N N . PHE A 1 494 ? 20.203 -2.958 -18.500 1.00 89.44 494 PHE A N 1
ATOM 3455 C CA . PHE A 1 494 ? 20.967 -2.978 -17.264 1.00 89.44 494 PHE A CA 1
ATOM 3456 C C . PHE A 1 494 ? 20.237 -2.077 -16.271 1.00 89.44 494 PHE A C 1
ATOM 3458 O O . PHE A 1 494 ? 20.077 -0.885 -16.531 1.00 89.44 494 PHE A O 1
ATOM 3465 N N . THR A 1 495 ? 19.785 -2.644 -15.160 1.00 84.81 495 THR A N 1
ATOM 3466 C CA . THR A 1 495 ? 19.170 -1.894 -14.061 1.00 84.81 495 THR A CA 1
ATOM 3467 C C . THR A 1 495 ? 20.187 -1.671 -12.951 1.00 84.81 495 THR A C 1
ATOM 3469 O O . THR A 1 495 ? 21.234 -2.324 -12.923 1.00 84.81 495 THR A O 1
ATOM 3472 N N . ASP A 1 496 ? 19.868 -0.751 -12.042 1.00 76.00 496 ASP A N 1
ATOM 3473 C CA . ASP A 1 496 ? 20.630 -0.519 -10.812 1.00 76.00 496 ASP A CA 1
ATOM 3474 C C . ASP A 1 496 ? 22.101 -0.147 -11.079 1.00 76.00 496 ASP A C 1
ATOM 3476 O O . ASP A 1 496 ? 23.024 -0.559 -10.376 1.00 76.00 496 ASP A O 1
ATOM 3480 N N . LEU A 1 497 ? 22.338 0.628 -12.141 1.00 77.81 497 LEU A N 1
ATOM 3481 C CA . LEU A 1 497 ? 23.664 1.118 -12.495 1.00 77.81 497 LEU A CA 1
ATOM 3482 C C . LEU A 1 497 ? 24.009 2.374 -11.685 1.00 77.81 497 LEU A C 1
ATOM 3484 O O . LEU A 1 497 ? 23.227 3.327 -11.687 1.00 77.81 497 LEU A O 1
ATOM 3488 N N . PRO A 1 498 ? 25.204 2.456 -11.074 1.00 74.38 498 PRO A N 1
ATOM 3489 C CA . PRO A 1 498 ? 25.700 3.716 -10.534 1.00 74.38 498 PRO A CA 1
ATOM 3490 C C . PRO A 1 498 ? 25.699 4.819 -11.600 1.00 74.38 498 PRO A C 1
ATOM 3492 O O . PRO A 1 498 ? 26.037 4.566 -12.761 1.00 74.38 498 PRO A O 1
ATOM 3495 N N . GLY A 1 499 ? 25.363 6.050 -11.213 1.00 74.00 499 GLY A N 1
ATOM 3496 C CA . GLY A 1 499 ? 25.438 7.195 -12.122 1.00 74.00 499 GLY A CA 1
ATOM 3497 C C . GLY A 1 499 ? 26.863 7.383 -12.651 1.00 74.00 499 GLY A C 1
ATOM 3498 O O . GLY A 1 499 ? 27.827 7.367 -11.881 1.00 74.00 499 GLY A O 1
ATOM 3499 N N . GLY A 1 500 ? 27.015 7.544 -13.966 1.00 77.62 500 GLY A N 1
ATOM 3500 C CA . GLY A 1 500 ? 28.336 7.655 -14.580 1.00 77.62 500 GLY A CA 1
ATOM 3501 C C . GLY A 1 500 ? 28.371 7.362 -16.075 1.00 77.62 500 GLY A C 1
ATOM 3502 O O . GLY A 1 500 ? 27.355 7.103 -16.715 1.00 77.62 500 GLY A O 1
ATOM 3503 N N . SER A 1 501 ? 29.577 7.416 -16.639 1.00 83.81 501 SER A N 1
ATOM 3504 C CA . SER A 1 501 ? 29.819 7.121 -18.051 1.00 83.81 501 SER A CA 1
ATOM 3505 C C . SER A 1 501 ? 30.283 5.677 -18.228 1.00 83.81 501 SER A C 1
ATOM 3507 O O . SER A 1 501 ? 31.252 5.242 -17.603 1.00 83.81 501 SER A O 1
ATOM 3509 N N . TYR A 1 502 ? 29.596 4.949 -19.100 1.00 87.56 502 TYR A N 1
ATOM 3510 C CA . TYR A 1 502 ? 29.856 3.556 -19.431 1.00 87.56 502 TYR A CA 1
ATOM 3511 C C . TYR A 1 502 ? 30.240 3.437 -20.899 1.00 87.56 502 TYR A C 1
ATOM 3513 O O . TYR A 1 502 ? 29.651 4.088 -21.759 1.00 87.56 502 TYR A O 1
ATOM 3521 N N . THR A 1 503 ? 31.190 2.559 -21.206 1.00 90.56 503 THR A N 1
ATOM 3522 C CA . THR A 1 503 ? 31.384 2.092 -22.582 1.00 90.56 503 THR A CA 1
ATOM 3523 C C . THR A 1 503 ? 30.591 0.807 -22.754 1.00 90.56 503 THR A C 1
ATOM 3525 O O . THR A 1 503 ? 30.790 -0.126 -21.980 1.00 90.56 503 THR A O 1
ATOM 3528 N N . VAL A 1 504 ? 29.707 0.755 -23.745 1.00 93.88 504 VAL A N 1
ATOM 3529 C CA . VAL A 1 504 ? 28.894 -0.411 -24.090 1.00 93.88 504 VAL A CA 1
ATOM 3530 C C . VAL A 1 504 ? 29.363 -1.010 -25.416 1.00 93.88 504 VAL A C 1
ATOM 3532 O O . VAL A 1 504 ? 29.774 -0.297 -26.329 1.00 93.88 504 VAL A O 1
ATOM 3535 N N . THR A 1 505 ? 29.358 -2.334 -25.531 1.00 92.88 505 THR A N 1
ATOM 3536 C CA . THR A 1 505 ? 29.730 -3.053 -26.760 1.00 92.88 505 THR A CA 1
ATOM 3537 C C . THR A 1 505 ? 28.816 -4.255 -26.954 1.00 92.88 505 THR A C 1
ATOM 3539 O O . THR A 1 505 ? 28.509 -4.949 -25.987 1.00 92.88 505 THR A O 1
ATOM 3542 N N . ALA A 1 506 ? 28.402 -4.521 -28.195 1.00 95.12 506 ALA A N 1
ATOM 3543 C CA . ALA A 1 506 ? 27.614 -5.698 -28.561 1.00 95.12 506 ALA A CA 1
ATOM 3544 C C . ALA A 1 506 ? 28.442 -6.695 -29.391 1.00 95.12 506 ALA A C 1
ATOM 3546 O O . ALA A 1 506 ? 29.304 -6.307 -30.180 1.00 95.12 506 ALA A O 1
ATOM 3547 N N . THR A 1 507 ? 28.162 -7.988 -29.233 1.00 95.06 507 THR A N 1
ATOM 3548 C CA . THR A 1 507 ? 28.757 -9.084 -30.017 1.00 95.06 507 THR A CA 1
ATOM 3549 C C . THR A 1 507 ? 27.716 -10.171 -30.282 1.00 95.06 507 THR A C 1
ATOM 3551 O O . THR A 1 507 ? 26.866 -10.428 -29.432 1.00 95.06 507 THR A O 1
ATOM 3554 N N . ALA A 1 508 ? 27.764 -10.816 -31.447 1.00 96.12 508 ALA A N 1
ATOM 3555 C CA . ALA A 1 508 ? 26.895 -11.941 -31.792 1.00 96.12 508 ALA A CA 1
ATOM 3556 C C . ALA A 1 508 ? 27.580 -12.844 -32.828 1.00 96.12 508 ALA A C 1
ATOM 3558 O O . ALA A 1 508 ? 28.381 -12.364 -33.630 1.00 96.12 508 ALA A O 1
ATOM 3559 N N . ASP A 1 509 ? 27.249 -14.136 -32.836 1.00 93.56 509 ASP A N 1
ATOM 3560 C CA . ASP A 1 509 ? 27.760 -15.076 -33.839 1.00 93.56 509 ASP A CA 1
ATOM 3561 C C . ASP A 1 509 ? 27.307 -14.672 -35.253 1.00 93.56 509 ASP A C 1
ATOM 3563 O O . ASP A 1 509 ? 26.134 -14.363 -35.475 1.00 93.56 509 ASP A O 1
ATOM 3567 N N . GLY A 1 510 ? 28.224 -14.700 -36.225 1.00 91.75 510 GLY A N 1
ATOM 3568 C CA . GLY A 1 510 ? 27.951 -14.281 -37.605 1.00 91.75 510 GLY A CA 1
ATOM 3569 C C . GLY A 1 510 ? 27.983 -12.765 -37.826 1.00 91.75 510 GLY A C 1
ATOM 3570 O O . GLY A 1 510 ? 27.688 -12.308 -38.932 1.00 91.75 510 GLY A O 1
ATOM 3571 N N . TYR A 1 511 ? 28.371 -11.993 -36.808 1.00 93.25 511 TYR A N 1
ATOM 3572 C CA . TYR A 1 511 ? 28.593 -10.552 -36.881 1.00 93.25 511 TYR A CA 1
ATOM 3573 C C . TYR A 1 511 ? 30.029 -10.211 -36.476 1.00 93.25 511 TYR A C 1
ATOM 3575 O O . TYR A 1 511 ? 30.621 -10.858 -35.612 1.00 93.25 511 TYR A O 1
ATOM 3583 N N . VAL A 1 512 ? 30.591 -9.153 -37.064 1.00 90.88 512 VAL A N 1
ATOM 3584 C CA . VAL A 1 512 ? 31.817 -8.555 -36.519 1.00 90.88 512 VAL A CA 1
ATOM 3585 C C . VAL A 1 512 ? 31.491 -7.835 -35.202 1.00 90.88 512 VAL A C 1
ATOM 3587 O O . VAL A 1 512 ? 30.372 -7.332 -35.056 1.00 90.88 512 VAL A O 1
ATOM 3590 N N . PRO A 1 513 ? 32.428 -7.763 -34.233 1.00 87.94 513 PRO A N 1
ATOM 3591 C CA . PRO A 1 513 ? 32.204 -7.029 -32.991 1.00 87.94 513 PRO A CA 1
ATOM 3592 C C . PRO A 1 513 ? 31.750 -5.591 -33.258 1.00 87.94 513 PRO A C 1
ATOM 3594 O O . PRO A 1 513 ? 32.348 -4.892 -34.082 1.00 87.94 513 PRO A O 1
ATOM 3597 N N . GLY A 1 514 ? 30.693 -5.165 -32.562 1.00 85.81 514 GLY A N 1
ATOM 3598 C CA . GLY A 1 514 ? 30.170 -3.808 -32.668 1.00 85.81 514 GLY A CA 1
ATOM 3599 C C . GLY A 1 514 ? 31.173 -2.774 -32.164 1.00 85.81 514 GLY A C 1
ATOM 3600 O O . GLY A 1 514 ? 32.084 -3.082 -31.390 1.00 85.81 514 GLY A O 1
ATOM 3601 N N . ALA A 1 515 ? 30.998 -1.530 -32.594 1.00 84.12 515 ALA A N 1
ATOM 3602 C CA . ALA A 1 515 ? 31.810 -0.430 -32.098 1.00 84.12 515 ALA A CA 1
ATOM 3603 C C . ALA A 1 515 ? 31.521 -0.150 -30.607 1.00 84.12 515 ALA A C 1
ATOM 3605 O O . ALA A 1 515 ? 30.366 -0.248 -30.182 1.00 84.12 515 ALA A O 1
ATOM 3606 N N . PRO A 1 516 ? 32.535 0.209 -29.799 1.00 87.56 516 PRO A N 1
ATOM 3607 C CA . PRO A 1 516 ? 32.307 0.663 -28.434 1.00 87.56 516 PRO A CA 1
ATOM 3608 C C . PRO A 1 516 ? 31.595 2.023 -28.413 1.00 87.56 516 PRO A C 1
ATOM 3610 O O . PRO A 1 516 ? 32.137 3.010 -28.905 1.00 87.56 516 PRO A O 1
ATOM 3613 N N . THR A 1 517 ? 30.425 2.099 -27.782 1.00 85.75 517 THR A N 1
ATOM 3614 C CA . THR A 1 517 ? 29.639 3.338 -27.644 1.00 85.75 517 THR A CA 1
ATOM 3615 C C . THR A 1 517 ? 29.746 3.861 -26.217 1.00 85.75 517 THR A C 1
ATOM 3617 O O . THR A 1 517 ? 29.643 3.093 -25.265 1.00 85.75 517 THR A O 1
ATOM 3620 N N . THR A 1 518 ? 29.966 5.164 -26.031 1.00 86.62 518 THR A N 1
ATOM 3621 C CA . THR A 1 518 ? 29.981 5.771 -24.688 1.00 86.62 518 THR A CA 1
ATOM 3622 C C . THR A 1 518 ? 28.598 6.306 -24.343 1.00 86.62 518 THR A C 1
ATOM 3624 O O . THR A 1 518 ? 28.045 7.108 -25.088 1.00 86.62 518 THR A O 1
ATOM 3627 N N . VAL A 1 519 ? 28.057 5.879 -23.206 1.00 83.81 519 VAL A N 1
ATOM 3628 C CA . VAL A 1 519 ? 26.717 6.222 -22.728 1.00 83.81 519 VAL A CA 1
ATOM 3629 C C . VAL A 1 519 ? 26.831 6.787 -21.321 1.00 83.81 519 VAL A C 1
ATOM 3631 O O . VAL A 1 519 ? 27.413 6.155 -20.438 1.00 83.81 519 VAL A O 1
ATOM 3634 N N . SER A 1 520 ? 26.270 7.970 -21.101 1.00 81.88 520 SER A N 1
ATOM 3635 C CA . SER A 1 520 ? 26.101 8.522 -19.757 1.00 81.88 520 SER A CA 1
ATOM 3636 C C . SER A 1 520 ? 24.779 8.027 -19.185 1.00 81.88 520 SER A C 1
ATOM 3638 O O . SER A 1 520 ? 23.713 8.301 -19.737 1.00 81.88 520 SER A O 1
ATOM 3640 N N . VAL A 1 521 ? 24.853 7.263 -18.100 1.00 77.62 521 VAL A N 1
ATOM 3641 C CA . VAL A 1 521 ? 23.672 6.849 -17.343 1.00 77.62 521 VAL A CA 1
ATOM 3642 C C . VAL A 1 521 ? 23.418 7.912 -16.297 1.00 77.62 521 VAL A C 1
ATOM 3644 O O . VAL A 1 521 ? 24.230 8.100 -15.384 1.00 77.62 521 VAL A O 1
ATOM 3647 N N . GLU A 1 522 ? 22.300 8.610 -16.467 1.00 67.31 522 GLU A N 1
ATOM 3648 C CA . GLU A 1 522 ? 21.851 9.594 -15.499 1.00 67.31 522 GLU A CA 1
ATOM 3649 C C . GLU A 1 522 ? 20.962 8.930 -14.430 1.00 67.31 522 GLU A C 1
ATOM 3651 O O . GLU A 1 522 ? 20.124 8.076 -14.735 1.00 67.31 522 GLU A O 1
ATOM 3656 N N . PRO A 1 523 ? 21.131 9.327 -13.164 1.00 57.97 523 PRO A N 1
ATOM 3657 C CA . PRO A 1 523 ? 20.298 8.936 -12.028 1.00 57.97 523 PRO A CA 1
ATOM 3658 C C . PRO A 1 523 ? 18.783 8.947 -12.280 1.00 57.97 523 PRO A C 1
ATOM 3660 O O . PRO A 1 523 ? 18.246 9.973 -12.698 1.00 57.97 523 PRO A O 1
ATOM 3663 N N . ALA A 1 524 ? 18.079 7.852 -11.960 1.00 56.00 524 ALA A N 1
ATOM 3664 C CA . ALA A 1 524 ? 16.614 7.734 -12.077 1.00 56.00 524 ALA A CA 1
ATOM 3665 C C . ALA A 1 524 ? 16.034 8.082 -13.471 1.00 56.00 524 ALA A C 1
ATOM 3667 O O . ALA A 1 524 ? 14.843 8.381 -13.595 1.00 56.00 524 ALA A O 1
ATOM 3668 N N . GLN A 1 525 ? 16.869 8.046 -14.514 1.00 64.00 525 GLN A N 1
ATOM 3669 C CA . GLN A 1 525 ? 16.461 8.155 -15.907 1.00 64.00 525 GLN A CA 1
ATOM 3670 C C . GLN A 1 525 ? 16.756 6.855 -16.645 1.00 64.00 525 GLN A C 1
ATOM 3672 O O . GLN A 1 525 ? 17.742 6.167 -16.373 1.00 64.00 525 GLN A O 1
ATOM 3677 N N . ASP A 1 526 ? 15.896 6.554 -17.611 1.00 71.12 526 ASP A N 1
ATOM 3678 C CA . ASP A 1 526 ? 16.152 5.503 -18.579 1.00 71.12 526 ASP A CA 1
ATOM 3679 C C . ASP A 1 526 ? 16.976 6.104 -19.719 1.00 71.12 526 ASP A C 1
ATOM 3681 O O . ASP A 1 526 ? 16.452 6.840 -20.560 1.00 71.12 526 ASP A O 1
ATOM 3685 N N . THR A 1 527 ? 18.272 5.795 -19.761 1.00 77.38 527 THR A N 1
ATOM 3686 C CA . THR A 1 527 ? 19.086 6.116 -20.936 1.00 77.38 527 THR A CA 1
ATOM 3687 C C . THR A 1 527 ? 18.920 4.997 -21.960 1.00 77.38 527 THR A C 1
ATOM 3689 O O . THR A 1 527 ? 19.351 3.864 -21.727 1.00 77.38 527 THR A O 1
ATOM 3692 N N . ALA A 1 528 ? 18.305 5.311 -23.100 1.00 82.38 528 ALA A N 1
ATOM 3693 C CA . ALA A 1 528 ? 18.163 4.389 -24.221 1.00 82.38 528 ALA A CA 1
ATOM 3694 C C . ALA A 1 528 ? 19.296 4.583 -25.242 1.00 82.38 528 ALA A C 1
ATOM 3696 O O . ALA A 1 528 ? 19.617 5.714 -25.604 1.00 82.38 528 ALA A O 1
ATOM 3697 N N . THR A 1 529 ? 19.890 3.498 -25.740 1.00 84.94 529 THR A N 1
ATOM 3698 C CA . THR A 1 529 ? 20.836 3.560 -26.865 1.00 84.94 529 THR A CA 1
ATOM 3699 C C . THR A 1 529 ? 20.680 2.353 -27.789 1.00 84.94 529 THR A C 1
ATOM 3701 O O . THR A 1 529 ? 20.428 1.239 -27.335 1.00 84.94 529 THR A O 1
ATOM 3704 N N . THR A 1 530 ? 20.810 2.556 -29.098 1.00 87.50 530 THR A N 1
ATOM 3705 C CA . THR A 1 530 ? 20.760 1.469 -30.085 1.00 87.50 530 THR A CA 1
ATOM 3706 C C . THR A 1 530 ? 22.173 1.114 -30.521 1.00 87.50 530 THR A C 1
ATOM 3708 O O . THR A 1 530 ? 22.968 1.989 -30.853 1.00 87.50 530 THR A O 1
ATOM 3711 N N . LEU A 1 531 ? 22.485 -0.181 -30.537 1.00 89.81 531 LEU A N 1
ATOM 3712 C CA . LEU A 1 531 ? 23.773 -0.708 -30.975 1.00 89.81 531 LEU A CA 1
ATOM 3713 C C . LEU A 1 531 ? 23.604 -1.432 -32.306 1.00 89.81 531 LEU A C 1
ATOM 3715 O O . LEU A 1 531 ? 22.674 -2.218 -32.490 1.00 89.81 531 LEU A O 1
ATOM 3719 N N . LEU A 1 532 ? 24.534 -1.202 -33.225 1.00 88.94 532 LEU A N 1
ATOM 3720 C CA . LEU A 1 532 ? 24.496 -1.795 -34.555 1.00 88.94 532 LEU A CA 1
ATOM 3721 C C . LEU A 1 532 ? 25.573 -2.866 -34.698 1.00 88.94 532 LEU A C 1
ATOM 3723 O O . LEU A 1 532 ? 26.733 -2.658 -34.336 1.00 88.94 532 LEU A O 1
ATOM 3727 N N . LEU A 1 533 ? 25.188 -4.014 -35.254 1.00 91.38 533 LEU A N 1
ATOM 3728 C CA . LEU A 1 533 ? 26.103 -5.096 -35.601 1.00 91.38 533 LEU A CA 1
ATOM 3729 C C . LEU A 1 533 ? 26.141 -5.304 -37.108 1.00 91.38 533 LEU A C 1
ATOM 3731 O O . LEU A 1 533 ? 25.119 -5.518 -37.757 1.00 91.38 533 LEU A O 1
ATOM 3735 N N . SER A 1 534 ? 27.346 -5.295 -37.668 1.00 90.00 534 SER A N 1
ATOM 3736 C CA . SER A 1 534 ? 27.575 -5.634 -39.069 1.00 90.00 534 SER A CA 1
ATOM 3737 C C . SER A 1 534 ? 27.742 -7.151 -39.214 1.00 90.00 534 SER A C 1
ATOM 3739 O O . SER A 1 534 ? 28.610 -7.710 -38.543 1.00 90.00 534 SER A O 1
ATOM 3741 N N . PRO A 1 535 ? 26.986 -7.836 -40.094 1.00 90.44 535 PRO A N 1
ATOM 3742 C CA . PRO A 1 535 ? 27.270 -9.229 -40.437 1.00 90.44 535 PRO A CA 1
ATOM 3743 C C . PRO A 1 535 ? 28.721 -9.431 -40.882 1.00 90.44 535 PRO A C 1
ATOM 3745 O O . PRO A 1 535 ? 29.323 -8.511 -41.448 1.00 90.44 535 PRO A O 1
ATOM 3748 N N . GLU A 1 536 ? 29.259 -10.629 -40.660 1.00 90.19 536 GLU A N 1
ATOM 3749 C CA . GLU A 1 536 ? 30.612 -11.000 -41.082 1.00 90.19 536 GLU A CA 1
ATOM 3750 C C . GLU A 1 536 ? 30.864 -10.654 -42.554 1.00 90.19 536 GLU A C 1
ATOM 3752 O O . GLU A 1 536 ? 30.058 -10.928 -43.448 1.00 90.19 536 GLU A O 1
ATOM 3757 N N . LEU A 1 537 ? 32.014 -10.030 -42.799 1.00 87.12 537 LEU A N 1
ATOM 3758 C CA . LEU A 1 537 ? 32.435 -9.593 -44.121 1.00 87.12 537 LEU A CA 1
ATOM 3759 C C . LEU A 1 537 ? 33.428 -10.590 -44.715 1.00 87.12 537 LEU A C 1
ATOM 3761 O O . LEU A 1 537 ? 34.312 -11.105 -44.026 1.00 87.12 537 LEU A O 1
ATOM 3765 N N . ALA A 1 538 ? 33.322 -10.823 -46.024 1.00 87.38 538 ALA A N 1
ATOM 3766 C CA . ALA A 1 538 ? 34.361 -11.531 -46.756 1.00 87.38 538 ALA A CA 1
ATOM 3767 C C . ALA A 1 538 ? 35.680 -10.739 -46.707 1.00 87.38 538 ALA A C 1
ATOM 3769 O O . ALA A 1 538 ? 35.696 -9.508 -46.646 1.00 87.38 538 ALA A O 1
ATOM 3770 N N . ALA A 1 539 ? 36.809 -11.449 -46.751 1.00 84.38 539 ALA A N 1
ATOM 3771 C CA . ALA A 1 539 ? 38.122 -10.814 -46.740 1.00 84.38 539 ALA A CA 1
ATOM 3772 C C . ALA A 1 539 ? 38.272 -9.845 -47.928 1.00 84.38 539 ALA A C 1
ATOM 3774 O O . ALA A 1 539 ? 38.109 -10.240 -49.082 1.00 84.38 539 ALA A O 1
ATOM 3775 N N . GLY A 1 540 ? 38.617 -8.588 -47.635 1.00 83.38 540 GLY A N 1
ATOM 3776 C CA . GLY A 1 540 ? 38.748 -7.521 -48.633 1.00 83.38 540 GLY A CA 1
ATOM 3777 C C . GLY A 1 540 ? 37.453 -6.763 -48.951 1.00 83.38 540 GLY A C 1
ATOM 3778 O O . GLY A 1 540 ? 37.509 -5.807 -49.723 1.00 83.38 540 GLY A O 1
ATOM 3779 N N . SER A 1 541 ? 36.317 -7.148 -48.360 1.00 90.56 541 SER A N 1
ATOM 3780 C CA . SER A 1 541 ? 35.089 -6.347 -48.379 1.00 90.56 541 SER A CA 1
ATOM 3781 C C . SER A 1 541 ? 35.114 -5.282 -47.281 1.00 90.56 541 SER A C 1
ATOM 3783 O O . SER A 1 541 ? 35.752 -5.458 -46.242 1.00 90.56 541 SER A O 1
ATOM 3785 N N . LEU A 1 542 ? 34.389 -4.188 -47.509 1.00 92.19 542 LEU A N 1
ATOM 3786 C CA . LEU A 1 542 ? 34.209 -3.108 -46.540 1.00 92.19 542 LEU A CA 1
ATOM 3787 C C . LEU A 1 542 ? 32.728 -2.799 -46.370 1.00 92.19 542 LEU A C 1
ATOM 3789 O O . LEU A 1 542 ? 31.964 -2.873 -47.334 1.00 92.19 542 LEU A O 1
ATOM 3793 N N . ARG A 1 543 ? 32.342 -2.398 -45.162 1.00 92.94 543 ARG A N 1
ATOM 3794 C CA . ARG A 1 543 ? 31.011 -1.869 -44.871 1.00 92.94 543 ARG A CA 1
ATOM 3795 C C . ARG A 1 543 ? 31.112 -0.500 -44.237 1.00 92.94 543 ARG A C 1
ATOM 3797 O O . ARG A 1 543 ? 31.904 -0.304 -43.325 1.00 92.94 543 ARG A O 1
ATOM 3804 N N . ILE A 1 544 ? 30.303 0.423 -44.723 1.00 94.31 544 ILE A N 1
ATOM 3805 C CA . ILE A 1 544 ? 30.193 1.788 -44.230 1.00 94.31 544 ILE A CA 1
ATOM 3806 C C . ILE A 1 544 ? 28.793 1.910 -43.642 1.00 94.31 544 ILE A C 1
ATOM 3808 O O . ILE A 1 544 ? 27.827 1.661 -44.354 1.00 94.31 544 ILE A O 1
ATOM 3812 N N . VAL A 1 545 ? 28.699 2.230 -42.356 1.00 91.75 545 VAL A N 1
ATOM 3813 C CA . VAL A 1 545 ? 27.445 2.362 -41.609 1.00 91.75 545 VAL A CA 1
ATOM 3814 C C . VAL A 1 545 ? 27.338 3.802 -41.131 1.00 91.75 545 VAL A C 1
ATOM 3816 O O . VAL A 1 545 ? 28.230 4.289 -40.434 1.00 91.75 545 VAL A O 1
ATOM 3819 N N . LEU A 1 546 ? 26.271 4.481 -41.528 1.00 90.88 546 LEU A N 1
ATOM 3820 C CA . LEU A 1 546 ? 25.900 5.819 -41.091 1.00 90.88 546 LEU A CA 1
ATOM 3821 C C . LEU A 1 546 ? 24.733 5.713 -40.106 1.00 90.88 546 LEU A C 1
ATOM 3823 O O . LEU A 1 546 ? 23.704 5.129 -40.429 1.00 90.88 546 LEU A O 1
ATOM 3827 N N . SER A 1 547 ? 24.883 6.320 -38.933 1.00 87.50 547 SER A N 1
ATOM 3828 C CA . SER A 1 547 ? 23.822 6.479 -37.929 1.00 87.50 547 SER A CA 1
ATOM 3829 C C . SER A 1 547 ? 23.794 7.916 -37.415 1.00 87.50 547 SER A C 1
ATOM 3831 O O . SER A 1 547 ? 24.846 8.560 -37.372 1.00 87.50 547 SER A O 1
ATOM 3833 N N . TRP A 1 548 ? 22.632 8.418 -37.005 1.00 85.81 548 TRP A N 1
ATOM 3834 C CA . TRP A 1 548 ? 22.470 9.770 -36.460 1.00 85.81 548 TRP A CA 1
ATOM 3835 C C . TRP A 1 548 ? 21.342 9.821 -35.418 1.00 85.81 548 TRP A C 1
ATOM 3837 O O . TRP A 1 548 ? 20.699 8.811 -35.155 1.00 85.81 548 TRP A O 1
ATOM 3847 N N . ASP A 1 549 ? 21.154 10.973 -34.776 1.00 77.81 549 ASP A N 1
ATOM 3848 C CA . ASP A 1 549 ? 20.074 11.191 -33.804 1.00 77.81 549 ASP A CA 1
ATOM 3849 C C . ASP A 1 549 ? 18.747 11.555 -34.493 1.00 77.81 549 ASP A C 1
ATOM 3851 O O . ASP A 1 549 ? 18.684 11.726 -35.706 1.00 77.81 549 ASP A O 1
ATOM 3855 N N . ASP A 1 550 ? 17.688 11.779 -33.708 1.00 68.69 550 ASP A N 1
ATOM 3856 C CA . ASP A 1 550 ? 16.324 12.040 -34.185 1.00 68.69 550 ASP A CA 1
ATOM 3857 C C . ASP A 1 550 ? 16.150 13.212 -35.193 1.00 68.69 550 ASP A C 1
ATOM 3859 O O . ASP A 1 550 ? 15.073 13.433 -35.758 1.00 68.69 550 ASP A O 1
ATOM 3863 N N . ASN A 1 551 ? 17.182 14.033 -35.393 1.00 65.06 551 ASN A N 1
ATOM 3864 C CA . ASN A 1 551 ? 17.147 15.234 -36.217 1.00 65.06 551 ASN A CA 1
ATOM 3865 C C . ASN A 1 551 ? 18.537 15.520 -36.805 1.00 65.06 551 ASN A C 1
ATOM 3867 O O . ASN A 1 551 ? 19.479 15.626 -36.027 1.00 65.06 551 ASN A O 1
ATOM 3871 N N . PRO A 1 552 ? 18.712 15.732 -38.125 1.00 69.81 552 PRO A N 1
ATOM 3872 C CA . PRO A 1 552 ? 17.704 15.827 -39.178 1.00 69.81 552 PRO A CA 1
ATOM 3873 C C . PRO A 1 552 ? 17.014 14.493 -39.462 1.00 69.81 552 PRO A C 1
ATOM 3875 O O . PRO A 1 552 ? 17.554 13.431 -39.199 1.00 69.81 552 PRO A O 1
ATOM 3878 N N . ALA A 1 553 ? 15.807 14.571 -40.017 1.00 72.62 553 ALA A N 1
ATOM 3879 C CA . ALA A 1 553 ? 14.956 13.405 -40.243 1.00 72.62 553 ALA A CA 1
ATOM 3880 C C . ALA A 1 553 ? 15.472 12.445 -41.330 1.00 72.62 553 ALA A C 1
ATOM 3882 O O . ALA A 1 553 ? 14.892 11.378 -41.486 1.00 72.62 553 ALA A O 1
ATOM 3883 N N . ASP A 1 554 ? 16.466 12.861 -42.124 1.00 81.94 554 ASP A N 1
ATOM 3884 C CA . ASP A 1 554 ? 16.909 12.124 -43.307 1.00 81.94 554 ASP A CA 1
ATOM 3885 C C . ASP A 1 554 ? 18.330 12.542 -43.734 1.00 81.94 554 ASP A C 1
ATOM 3887 O O . ASP A 1 554 ? 18.569 13.708 -44.101 1.00 81.94 554 ASP A O 1
ATOM 3891 N N . LEU A 1 555 ? 19.275 11.604 -43.650 1.00 88.56 555 LEU A N 1
ATOM 3892 C CA . LEU A 1 555 ? 20.656 11.753 -44.101 1.00 88.56 555 LEU A CA 1
ATOM 3893 C C . LEU A 1 555 ? 20.982 10.659 -45.116 1.00 88.56 555 LEU A C 1
ATOM 3895 O O . LEU A 1 555 ? 21.061 9.505 -44.727 1.00 88.56 555 LEU A O 1
ATOM 3899 N N . ASP A 1 556 ? 21.293 11.055 -46.352 1.00 89.12 556 ASP A N 1
ATOM 3900 C CA . ASP A 1 556 ? 21.606 10.137 -47.449 1.00 89.12 556 ASP A CA 1
ATOM 3901 C C . ASP A 1 556 ? 23.108 9.823 -47.540 1.00 89.12 556 ASP A C 1
ATOM 3903 O O . ASP A 1 556 ? 23.975 10.709 -47.514 1.00 89.12 556 ASP A O 1
ATOM 3907 N N . SER A 1 557 ? 23.413 8.565 -47.819 1.00 93.00 557 SER A N 1
ATOM 3908 C CA . SER A 1 557 ? 24.741 8.026 -48.064 1.00 93.00 557 SER A CA 1
ATOM 3909 C C . SER A 1 557 ? 25.081 8.081 -49.547 1.00 93.00 557 SER A C 1
ATOM 3911 O O . SER A 1 557 ? 24.373 7.554 -50.409 1.00 93.00 557 SER A O 1
ATOM 3913 N N . HIS A 1 558 ? 26.231 8.674 -49.858 1.00 94.38 558 HIS A N 1
ATOM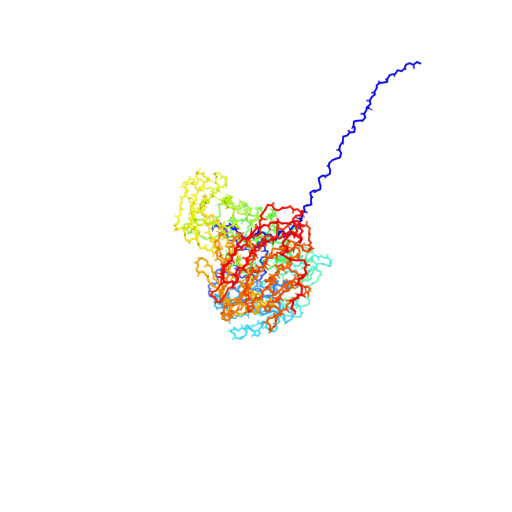 3914 C CA . HIS A 1 558 ? 26.733 8.799 -51.219 1.00 94.38 558 HIS A CA 1
ATOM 3915 C C . HIS A 1 558 ? 28.142 8.222 -51.332 1.00 94.38 558 HIS A C 1
ATOM 3917 O O . HIS A 1 558 ? 29.092 8.723 -50.728 1.00 94.38 558 HIS A O 1
ATOM 3923 N N . LEU A 1 559 ? 28.295 7.203 -52.175 1.00 95.12 559 LEU A N 1
ATOM 3924 C CA . LEU A 1 559 ? 29.588 6.614 -52.509 1.00 95.12 559 LEU A CA 1
ATOM 3925 C C . LEU A 1 559 ? 29.871 6.784 -54.003 1.00 95.12 559 LEU A C 1
ATOM 3927 O O . LEU A 1 559 ? 29.159 6.247 -54.847 1.00 95.12 559 LEU A O 1
ATOM 3931 N N . TRP A 1 560 ? 30.955 7.476 -54.339 1.00 94.38 560 TRP A N 1
ATOM 3932 C CA . TRP A 1 560 ? 31.503 7.488 -55.696 1.00 94.38 560 TRP A CA 1
ATOM 3933 C C . TRP A 1 560 ? 32.615 6.453 -55.811 1.00 94.38 560 TRP A C 1
ATOM 3935 O O . TRP A 1 560 ? 33.552 6.448 -55.009 1.00 94.38 560 TRP A O 1
ATOM 3945 N N . THR A 1 561 ? 32.531 5.592 -56.821 1.00 92.56 561 THR A N 1
ATOM 3946 C CA . THR A 1 561 ? 33.569 4.604 -57.145 1.00 92.56 561 THR A CA 1
ATOM 3947 C C . THR A 1 561 ? 34.692 5.224 -57.985 1.00 92.56 561 THR A C 1
ATOM 3949 O O . THR A 1 561 ? 34.549 6.354 -58.464 1.00 92.56 561 THR A O 1
ATOM 3952 N N . PRO A 1 562 ? 35.830 4.533 -58.178 1.00 90.56 562 PRO A N 1
ATOM 3953 C CA . PRO A 1 562 ? 36.966 5.078 -58.915 1.00 90.56 562 PRO A CA 1
ATOM 3954 C C . PRO A 1 562 ? 36.637 5.542 -60.338 1.00 90.56 562 PRO A C 1
ATOM 3956 O O . PRO A 1 562 ? 35.875 4.895 -61.046 1.00 90.56 562 PRO A O 1
ATOM 3959 N N . GLU A 1 563 ? 37.307 6.597 -60.817 1.00 82.56 563 GLU A N 1
ATOM 3960 C CA . GLU A 1 563 ? 37.149 7.142 -62.185 1.00 82.56 563 GLU A CA 1
ATOM 3961 C C . GLU A 1 563 ? 37.385 6.123 -63.314 1.00 82.56 563 GLU A C 1
ATOM 3963 O O . GLU A 1 563 ? 36.940 6.324 -64.443 1.00 82.56 563 GLU A O 1
ATOM 3968 N N . SER A 1 564 ? 38.105 5.034 -63.030 1.00 81.94 564 SER A N 1
ATOM 3969 C CA . SER A 1 564 ? 38.316 3.930 -63.970 1.00 81.94 564 SER A CA 1
ATOM 3970 C C . SER A 1 564 ? 37.037 3.126 -64.244 1.00 81.94 564 SER A C 1
ATOM 3972 O O . SER A 1 564 ? 36.939 2.495 -65.297 1.00 81.94 564 SER A O 1
ATOM 3974 N N . GLN A 1 565 ? 36.077 3.153 -63.316 1.00 83.88 565 GLN A N 1
ATOM 3975 C CA . GLN A 1 565 ? 34.742 2.556 -63.391 1.00 83.88 565 GLN A CA 1
ATOM 3976 C C . GLN A 1 565 ? 33.766 3.460 -62.618 1.00 83.88 565 GLN A C 1
ATOM 3978 O O . GLN A 1 565 ? 33.391 3.123 -61.491 1.00 83.88 565 GLN A O 1
ATOM 3983 N N . PRO A 1 566 ? 33.424 4.646 -63.157 1.00 88.56 566 PRO A N 1
ATOM 3984 C CA . PRO A 1 566 ? 32.677 5.638 -62.403 1.00 88.56 566 PRO A CA 1
ATOM 3985 C C . PRO A 1 566 ? 31.233 5.163 -62.212 1.00 88.56 566 PRO A C 1
ATOM 3987 O O . PRO A 1 566 ? 30.532 4.857 -63.182 1.00 88.56 566 PRO A O 1
ATOM 3990 N N . TYR A 1 567 ? 30.830 5.098 -60.946 1.00 91.81 567 TYR A N 1
ATOM 3991 C CA . TYR A 1 567 ? 29.500 4.778 -60.442 1.00 91.81 567 TYR A CA 1
ATOM 3992 C C . TYR A 1 567 ? 29.222 5.639 -59.203 1.00 91.81 567 TYR A C 1
ATOM 3994 O O . TYR A 1 567 ? 30.070 5.746 -58.316 1.00 91.81 567 TYR A O 1
ATOM 4002 N N . HIS A 1 568 ? 28.037 6.240 -59.106 1.00 93.25 568 HIS A N 1
ATOM 4003 C CA . HIS A 1 568 ? 27.580 6.916 -57.887 1.00 93.25 568 HIS A CA 1
ATOM 4004 C C . HIS A 1 568 ? 26.492 6.078 -57.243 1.00 93.25 568 HIS A C 1
ATOM 4006 O O . HIS A 1 568 ? 25.410 5.945 -57.797 1.00 93.25 568 HIS A O 1
ATOM 4012 N N . VAL A 1 569 ? 26.805 5.480 -56.101 1.00 92.81 569 VAL A N 1
ATOM 4013 C CA . VAL A 1 569 ? 25.871 4.716 -55.279 1.00 92.81 569 VAL A CA 1
ATOM 4014 C C . VAL A 1 569 ? 25.187 5.676 -54.309 1.00 92.81 569 VAL A C 1
ATOM 4016 O O . VAL A 1 569 ? 25.868 6.330 -53.520 1.00 92.81 569 VAL A O 1
ATOM 4019 N N . TYR A 1 570 ? 23.862 5.768 -54.402 1.00 91.00 570 TYR A N 1
ATOM 4020 C CA . TYR A 1 570 ? 22.972 6.474 -53.468 1.00 91.00 570 TYR A CA 1
ATOM 4021 C C . TYR A 1 570 ? 21.532 5.949 -53.629 1.00 91.00 570 TYR A C 1
ATOM 4023 O O . TYR A 1 570 ? 21.303 5.060 -54.458 1.00 91.00 570 TYR A O 1
ATOM 4031 N N . TYR A 1 571 ? 20.560 6.516 -52.900 1.00 84.38 571 TYR A N 1
ATOM 4032 C CA . TYR A 1 571 ? 19.131 6.142 -52.913 1.00 84.38 571 TYR A CA 1
ATOM 4033 C C . TYR A 1 571 ? 18.562 5.815 -54.316 1.00 84.38 571 TYR A C 1
ATOM 4035 O O . TYR A 1 571 ? 17.799 4.857 -54.486 1.00 84.38 571 TYR A O 1
ATOM 4043 N N . GLY A 1 572 ? 18.937 6.584 -55.349 1.00 85.25 572 GLY A N 1
ATOM 4044 C CA . GLY A 1 572 ? 18.487 6.364 -56.725 1.00 85.25 572 GLY A CA 1
ATOM 4045 C C . GLY A 1 572 ? 19.124 5.110 -57.357 1.00 85.25 572 GLY A C 1
ATOM 4046 O O . GLY A 1 572 ? 18.508 4.040 -57.390 1.00 85.25 572 GLY A O 1
ATOM 4047 N N . PRO A 1 573 ? 20.339 5.215 -57.925 1.00 88.38 573 PRO A N 1
ATOM 4048 C CA . PRO A 1 573 ? 21.153 4.090 -58.368 1.00 88.38 573 PRO A CA 1
ATOM 4049 C C . PRO A 1 573 ? 21.849 3.409 -57.175 1.00 88.38 573 PRO A C 1
ATOM 4051 O O . PRO A 1 573 ? 23.027 3.636 -56.914 1.00 88.38 573 PRO A O 1
ATOM 4054 N N . ARG A 1 574 ? 21.150 2.485 -56.506 1.00 89.62 574 ARG A N 1
ATOM 4055 C CA . ARG A 1 574 ? 21.672 1.774 -55.320 1.00 89.62 574 ARG A CA 1
ATOM 4056 C C . ARG A 1 574 ? 22.870 0.850 -55.563 1.00 89.62 574 ARG A C 1
ATOM 4058 O O . ARG A 1 574 ? 23.427 0.349 -54.602 1.00 89.62 574 ARG A O 1
ATOM 4065 N N . GLY A 1 575 ? 23.285 0.621 -56.808 1.00 91.00 575 GLY A N 1
ATOM 4066 C CA . GLY A 1 575 ? 24.429 -0.236 -57.133 1.00 91.00 575 GLY A CA 1
ATOM 4067 C C . GLY A 1 575 ? 24.111 -1.736 -57.080 1.00 91.00 575 GLY A C 1
ATOM 4068 O O . GLY A 1 575 ? 22.953 -2.147 -57.150 1.00 91.00 575 GLY A O 1
ATOM 4069 N N . SER A 1 576 ? 25.153 -2.564 -57.037 1.00 89.62 576 SER A N 1
ATOM 4070 C CA . SER A 1 576 ? 25.061 -4.028 -57.015 1.00 89.62 576 SER A CA 1
ATOM 4071 C C . SER A 1 576 ? 26.305 -4.619 -56.359 1.00 89.62 576 SER A C 1
ATOM 4073 O O . SER A 1 576 ? 27.415 -4.155 -56.615 1.00 89.62 576 SER A O 1
ATOM 4075 N N . LEU A 1 577 ? 26.123 -5.662 -55.544 1.00 90.81 577 LEU A N 1
ATOM 4076 C CA . LEU A 1 577 ? 27.230 -6.427 -54.960 1.00 90.81 577 LEU A CA 1
ATOM 4077 C C . LEU A 1 577 ? 27.737 -7.550 -55.880 1.00 90.81 577 LEU A C 1
ATOM 4079 O O . LEU A 1 577 ? 28.871 -7.994 -55.710 1.00 90.81 577 LEU A O 1
ATOM 4083 N N . ASP A 1 578 ? 26.929 -7.983 -56.853 1.00 89.06 578 ASP A N 1
ATOM 4084 C CA . ASP A 1 578 ? 27.211 -9.136 -57.725 1.00 89.06 578 ASP A CA 1
ATOM 4085 C C . ASP A 1 578 ? 27.776 -8.739 -59.099 1.00 89.06 578 ASP A C 1
ATOM 4087 O O . ASP A 1 578 ? 28.352 -9.560 -59.819 1.00 89.06 578 ASP A O 1
ATOM 4091 N N . ALA A 1 579 ? 27.597 -7.479 -59.489 1.00 89.00 579 ALA A N 1
ATOM 4092 C CA . ALA A 1 579 ? 28.069 -6.912 -60.745 1.00 89.00 579 ALA A CA 1
ATOM 4093 C C . ALA A 1 579 ? 28.588 -5.487 -60.517 1.00 89.00 579 ALA A C 1
ATOM 4095 O O . ALA A 1 579 ? 28.353 -4.913 -59.457 1.00 89.00 579 ALA A O 1
ATOM 4096 N N . CYS A 1 580 ? 29.269 -4.909 -61.516 1.00 85.38 580 CYS A N 1
ATOM 4097 C CA . CYS A 1 580 ? 29.711 -3.507 -61.479 1.00 85.38 580 CYS A CA 1
ATOM 4098 C C . CYS A 1 580 ? 28.560 -2.619 -60.964 1.00 85.38 580 CYS A C 1
ATOM 4100 O O . CYS A 1 580 ? 27.467 -2.682 -61.538 1.00 85.38 580 CYS A O 1
ATOM 4102 N N . PRO A 1 581 ? 28.767 -1.854 -59.877 1.00 91.44 581 PRO A N 1
ATOM 4103 C CA . PRO A 1 581 ? 30.065 -1.411 -59.343 1.00 91.44 581 PRO A CA 1
ATOM 4104 C C . PRO A 1 581 ? 30.705 -2.256 -58.218 1.00 91.44 581 PRO A C 1
ATOM 4106 O O . PRO A 1 581 ? 31.715 -1.822 -57.664 1.00 91.44 581 PRO A O 1
ATOM 4109 N N . PHE A 1 582 ? 30.154 -3.424 -57.859 1.00 92.06 582 PHE A N 1
ATOM 4110 C CA . PHE A 1 582 ? 30.553 -4.219 -56.676 1.00 92.06 582 PHE A CA 1
ATOM 4111 C C . PHE A 1 582 ? 30.462 -3.438 -55.356 1.00 92.06 582 PHE A C 1
ATOM 4113 O O . PHE A 1 582 ? 31.192 -3.684 -54.392 1.00 92.06 582 PHE A O 1
ATOM 4120 N N . ALA A 1 583 ? 29.559 -2.466 -55.340 1.00 92.44 583 ALA A N 1
ATOM 4121 C CA . ALA A 1 583 ? 29.204 -1.655 -54.199 1.00 92.44 583 ALA A CA 1
ATOM 4122 C C . ALA A 1 583 ? 27.700 -1.398 -54.251 1.00 92.44 583 ALA A C 1
ATOM 4124 O O . ALA A 1 583 ? 27.152 -1.145 -55.330 1.00 92.44 583 ALA A O 1
ATOM 4125 N N . ALA A 1 584 ? 27.030 -1.481 -53.110 1.00 91.38 584 ALA A N 1
ATOM 4126 C CA . ALA A 1 584 ? 25.603 -1.231 -53.036 1.00 91.38 584 ALA A CA 1
ATOM 4127 C C . ALA A 1 584 ? 25.213 -0.524 -51.742 1.00 91.38 584 ALA A C 1
ATOM 4129 O O . ALA A 1 584 ? 25.831 -0.748 -50.705 1.00 91.38 584 ALA A O 1
ATOM 4130 N N . LEU A 1 585 ? 24.179 0.310 -51.831 1.00 89.69 585 LEU A N 1
ATOM 4131 C CA . LEU A 1 585 ? 23.430 0.803 -50.683 1.00 89.69 585 LEU A CA 1
ATOM 4132 C C . LEU A 1 585 ? 22.503 -0.333 -50.225 1.00 89.69 585 LEU A C 1
ATOM 4134 O O . LEU A 1 585 ? 21.516 -0.632 -50.902 1.00 89.69 585 LEU A O 1
ATOM 4138 N N . ASP A 1 586 ? 22.884 -1.012 -49.142 1.00 80.44 586 ASP A N 1
ATOM 4139 C CA . ASP A 1 586 ? 22.192 -2.180 -48.585 1.00 80.44 586 ASP A CA 1
ATOM 4140 C C . ASP A 1 586 ? 20.905 -1.785 -47.853 1.00 80.44 586 ASP A C 1
ATOM 4142 O O . ASP A 1 586 ? 19.880 -2.447 -48.014 1.00 80.44 586 ASP A O 1
ATOM 4146 N N . ILE A 1 587 ? 20.961 -0.694 -47.081 1.00 73.94 587 ILE A N 1
ATOM 4147 C CA . ILE A 1 587 ? 19.809 -0.051 -46.439 1.00 73.94 587 ILE A CA 1
ATOM 4148 C C . ILE A 1 587 ? 19.800 1.423 -46.820 1.00 73.94 587 ILE A C 1
ATOM 4150 O O . ILE A 1 587 ? 20.838 2.081 -46.782 1.00 73.94 587 ILE A O 1
ATOM 4154 N N . ASP A 1 588 ? 18.605 1.898 -47.147 1.00 73.00 588 ASP A N 1
ATOM 4155 C CA . ASP A 1 588 ? 18.253 3.285 -47.418 1.00 73.00 588 ASP A CA 1
ATOM 4156 C C . ASP A 1 588 ? 17.113 3.648 -46.453 1.00 73.00 588 ASP A C 1
ATOM 4158 O O . ASP A 1 588 ? 15.976 3.201 -46.656 1.00 73.00 588 ASP A O 1
ATOM 4162 N N . ASP A 1 589 ? 17.428 4.334 -45.352 1.00 61.06 589 ASP A N 1
ATOM 4163 C CA . ASP A 1 589 ? 16.453 4.659 -44.307 1.00 61.06 589 ASP A CA 1
ATOM 4164 C C . ASP A 1 589 ? 15.817 6.025 -44.574 1.00 61.06 589 ASP A C 1
ATOM 4166 O O . ASP A 1 589 ? 16.294 7.065 -44.139 1.00 61.06 589 ASP A O 1
ATOM 4170 N N . VAL A 1 590 ? 14.683 5.994 -45.270 1.00 61.00 590 VAL A N 1
ATOM 4171 C CA . VAL A 1 590 ? 13.926 7.193 -45.664 1.00 61.00 590 VAL A CA 1
ATOM 4172 C C . VAL A 1 590 ? 12.971 7.708 -44.574 1.00 61.00 590 VAL A C 1
ATOM 4174 O O . VAL A 1 590 ? 12.210 8.653 -44.810 1.00 61.00 590 VAL A O 1
ATOM 4177 N N . SER A 1 591 ? 12.901 7.039 -43.417 1.00 53.47 591 SER A N 1
ATOM 4178 C CA . SER A 1 591 ? 12.015 7.417 -42.311 1.00 53.47 591 SER A CA 1
ATOM 4179 C C . SER A 1 591 ? 12.519 6.856 -40.976 1.00 53.47 591 SER A C 1
ATOM 4181 O O . SER A 1 591 ? 11.861 5.998 -40.379 1.00 53.47 591 SER A O 1
ATOM 4183 N N . GLY A 1 592 ? 13.662 7.355 -40.509 1.00 60.25 592 GLY A N 1
ATOM 4184 C CA . GLY A 1 592 ? 14.315 6.902 -39.282 1.00 60.25 592 GLY A CA 1
ATOM 4185 C C . GLY A 1 592 ? 15.633 7.635 -39.017 1.00 60.25 592 GLY A C 1
ATOM 4186 O O . GLY A 1 592 ? 15.840 8.739 -39.522 1.00 60.25 592 GLY A O 1
ATOM 4187 N N . PHE A 1 593 ? 16.493 7.050 -38.178 1.00 67.88 593 PHE A N 1
ATOM 4188 C CA . PHE A 1 593 ? 17.751 7.659 -37.702 1.00 67.88 593 PHE A CA 1
ATOM 4189 C C . PHE A 1 593 ? 18.973 6.789 -38.049 1.00 67.88 593 PHE A C 1
ATOM 4191 O O . PHE A 1 593 ? 20.013 6.795 -37.380 1.00 67.88 593 PHE A O 1
ATOM 4198 N N . GLY A 1 594 ? 18.821 6.012 -39.125 1.00 67.25 594 GLY A N 1
ATOM 4199 C CA . GLY A 1 594 ? 19.767 5.012 -39.575 1.00 67.25 594 GLY A CA 1
ATOM 4200 C C . GLY A 1 594 ? 19.511 3.624 -38.960 1.00 67.25 594 GLY A C 1
ATOM 4201 O O . GLY A 1 594 ? 18.670 3.459 -38.075 1.00 67.25 594 GLY A O 1
ATOM 4202 N N . PRO A 1 595 ? 20.274 2.610 -39.400 1.00 80.06 595 PRO A N 1
ATOM 4203 C CA . PRO A 1 595 ? 21.454 2.779 -40.232 1.00 80.06 595 PRO A CA 1
ATOM 4204 C C . PRO A 1 595 ? 21.154 2.943 -41.718 1.00 80.06 595 PRO A C 1
ATOM 4206 O O . PRO A 1 595 ? 20.387 2.177 -42.295 1.00 80.06 595 PRO A O 1
ATOM 4209 N N . GLU A 1 596 ? 21.887 3.848 -42.358 1.00 86.44 596 GLU A N 1
ATOM 4210 C CA . GLU A 1 596 ? 22.162 3.720 -43.783 1.00 86.44 596 GLU A CA 1
ATOM 4211 C C . GLU A 1 596 ? 23.490 3.012 -43.996 1.00 86.44 596 GLU A C 1
ATOM 4213 O O . GLU A 1 596 ? 24.507 3.355 -43.387 1.00 86.44 596 GLU A O 1
ATOM 4218 N N . THR A 1 597 ? 23.493 2.017 -44.878 1.00 90.38 597 THR A N 1
ATOM 4219 C CA . THR A 1 597 ? 24.634 1.111 -44.995 1.00 90.38 597 THR A CA 1
ATOM 4220 C C . THR A 1 597 ? 25.033 0.906 -46.438 1.00 90.38 597 THR A C 1
ATOM 4222 O O . THR A 1 597 ? 24.221 0.497 -47.264 1.00 90.38 597 THR A O 1
ATOM 4225 N N . VAL A 1 598 ? 26.314 1.127 -46.728 1.00 93.12 598 VAL A N 1
ATOM 4226 C CA . VAL A 1 598 ? 26.932 0.832 -48.021 1.00 93.12 598 VAL A CA 1
ATOM 4227 C C . VAL A 1 598 ? 27.959 -0.285 -47.861 1.00 93.12 598 VAL A C 1
ATOM 4229 O O . VAL A 1 598 ? 28.943 -0.137 -47.134 1.00 93.12 598 VAL A O 1
ATOM 4232 N N . THR A 1 599 ? 27.786 -1.388 -48.587 1.00 94.00 599 THR A N 1
ATOM 4233 C CA . THR A 1 599 ? 28.775 -2.470 -48.677 1.00 94.00 599 THR A CA 1
ATOM 4234 C C . THR A 1 599 ? 29.541 -2.369 -49.990 1.00 94.00 599 THR A C 1
ATOM 4236 O O . THR A 1 599 ? 28.956 -2.243 -51.063 1.00 94.00 599 THR A O 1
ATOM 4239 N N . ILE A 1 600 ? 30.866 -2.487 -49.914 1.00 93.94 600 ILE A N 1
ATOM 4240 C CA . ILE A 1 600 ? 31.760 -2.719 -51.051 1.00 93.94 600 ILE A CA 1
ATOM 4241 C C . ILE A 1 600 ? 32.160 -4.196 -50.995 1.00 93.94 600 ILE A C 1
ATOM 4243 O O . ILE A 1 600 ? 32.978 -4.590 -50.161 1.00 93.94 600 ILE A O 1
ATOM 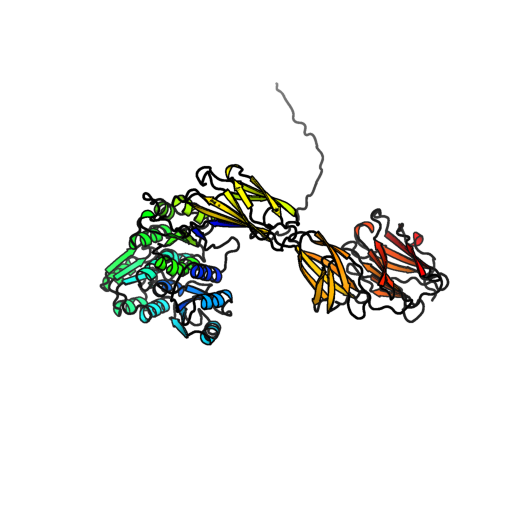4247 N N . SER A 1 601 ? 31.570 -5.029 -51.859 1.00 90.56 601 SER A N 1
ATOM 4248 C CA . SER A 1 601 ? 31.848 -6.472 -51.894 1.00 90.56 601 SER A CA 1
ATOM 4249 C C . SER A 1 601 ? 33.224 -6.762 -52.488 1.00 90.56 601 SER A C 1
ATOM 4251 O O . SER A 1 601 ? 33.936 -7.641 -52.000 1.00 90.56 601 SER A O 1
ATOM 4253 N N . GLN A 1 602 ? 33.624 -5.987 -53.499 1.00 88.12 602 GLN A N 1
ATOM 4254 C CA . GLN A 1 602 ? 34.919 -6.098 -54.158 1.00 88.12 602 GLN A CA 1
ATOM 4255 C C . GLN A 1 602 ? 35.439 -4.713 -54.559 1.00 88.12 602 GLN A C 1
ATOM 4257 O O . GLN A 1 602 ? 34.962 -4.108 -55.518 1.00 88.12 602 GLN A O 1
ATOM 4262 N N . ALA A 1 603 ? 36.468 -4.226 -53.866 1.00 86.50 603 ALA A N 1
ATOM 4263 C CA . ALA A 1 603 ? 37.090 -2.955 -54.214 1.00 86.50 603 ALA A CA 1
ATOM 4264 C C . ALA A 1 603 ? 37.894 -3.065 -55.526 1.00 86.50 603 ALA A C 1
ATOM 4266 O O . ALA A 1 603 ? 38.742 -3.945 -55.697 1.00 86.50 603 ALA A O 1
ATOM 4267 N N . VAL A 1 604 ? 37.639 -2.153 -56.463 1.00 88.06 604 VAL A N 1
ATOM 4268 C CA . VAL A 1 604 ? 38.409 -1.986 -57.701 1.00 88.06 604 VAL A CA 1
ATOM 4269 C C . VAL A 1 604 ? 39.512 -0.957 -57.462 1.00 88.06 604 VAL A C 1
ATOM 4271 O O . VAL A 1 604 ? 39.324 0.009 -56.731 1.00 88.06 604 VAL A O 1
ATOM 4274 N N . ALA A 1 605 ? 40.676 -1.144 -58.084 1.00 89.19 605 ALA A N 1
ATOM 4275 C CA . ALA A 1 605 ? 41.809 -0.238 -57.920 1.00 89.19 605 ALA A CA 1
ATOM 4276 C C . ALA A 1 605 ? 41.452 1.222 -58.272 1.00 89.19 605 ALA A C 1
ATOM 4278 O O . ALA A 1 605 ? 41.050 1.526 -59.400 1.00 89.19 605 ALA A O 1
ATOM 4279 N N . GLY A 1 606 ? 41.675 2.118 -57.310 1.00 89.75 606 GLY A N 1
ATOM 4280 C CA . GLY A 1 606 ? 41.489 3.560 -57.426 1.00 89.75 606 GLY A CA 1
ATOM 4281 C C . GLY A 1 606 ? 40.882 4.160 -56.158 1.00 89.75 606 GLY A C 1
ATOM 4282 O O . GLY A 1 606 ? 40.842 3.507 -55.116 1.00 89.75 606 GLY A O 1
ATOM 4283 N N . THR A 1 607 ? 40.435 5.412 -56.239 1.00 92.88 607 THR A N 1
ATOM 4284 C CA . THR A 1 607 ? 39.913 6.145 -55.079 1.00 92.88 607 THR A CA 1
ATOM 4285 C C . THR A 1 607 ? 38.392 6.111 -55.041 1.00 92.88 607 THR A C 1
ATOM 4287 O O . THR A 1 607 ? 37.744 6.574 -55.977 1.00 92.88 607 THR A O 1
ATOM 4290 N N . TYR A 1 608 ? 37.836 5.601 -53.947 1.00 94.88 608 TYR A N 1
ATOM 4291 C CA . TYR A 1 608 ? 36.428 5.755 -53.599 1.00 94.88 608 TYR A CA 1
ATOM 4292 C C . TYR A 1 608 ? 36.256 6.999 -52.727 1.00 94.88 608 TYR A C 1
ATOM 4294 O O . TYR A 1 608 ? 37.120 7.294 -51.900 1.00 94.88 608 TYR A O 1
ATOM 4302 N N . ARG A 1 609 ? 35.137 7.707 -52.871 1.00 96.06 609 ARG A N 1
ATOM 4303 C CA . ARG A 1 609 ? 34.790 8.857 -52.026 1.00 96.06 609 ARG A CA 1
ATOM 4304 C C . ARG A 1 609 ? 33.447 8.630 -51.364 1.00 96.06 609 ARG A C 1
ATOM 4306 O O . ARG A 1 609 ? 32.472 8.391 -52.070 1.00 96.06 609 ARG A O 1
ATOM 4313 N N . TYR A 1 610 ? 33.406 8.763 -50.042 1.00 97.06 610 TYR A N 1
ATOM 4314 C CA . TYR A 1 610 ? 32.174 8.673 -49.267 1.00 97.06 610 TYR A CA 1
ATOM 4315 C C . TYR A 1 610 ? 31.772 10.042 -48.714 1.00 97.06 610 TYR A C 1
ATOM 4317 O O . TYR A 1 610 ? 32.595 10.768 -48.138 1.00 97.06 610 TYR A O 1
ATOM 4325 N N . ALA A 1 611 ? 30.504 10.394 -48.891 1.00 96.75 611 ALA A N 1
ATOM 4326 C CA . ALA A 1 611 ? 29.909 11.605 -48.356 1.00 96.75 611 ALA A CA 1
ATOM 4327 C C . ALA A 1 611 ? 28.499 11.341 -47.829 1.00 96.75 611 ALA A C 1
ATOM 4329 O O . ALA A 1 611 ? 27.840 10.397 -48.252 1.00 96.75 611 ALA A O 1
ATOM 4330 N N . VAL A 1 612 ? 28.046 12.223 -46.945 1.00 95.12 612 VAL A N 1
ATOM 4331 C CA . VAL A 1 612 ? 26.679 12.236 -46.421 1.00 95.12 612 VAL A CA 1
ATOM 4332 C C . VAL A 1 612 ? 25.996 13.523 -46.860 1.00 95.12 612 VAL A C 1
ATOM 4334 O O . VAL A 1 612 ? 26.610 14.595 -46.817 1.00 95.12 612 VAL A O 1
ATOM 4337 N N . HIS A 1 613 ? 24.743 13.431 -47.281 1.00 92.31 613 HIS A N 1
ATOM 4338 C CA . HIS A 1 613 ? 23.936 14.565 -47.705 1.00 92.31 613 HIS A CA 1
ATOM 4339 C C . HIS A 1 613 ? 22.730 14.741 -46.788 1.00 92.31 613 HIS A C 1
ATOM 4341 O O . HIS A 1 613 ? 22.003 13.798 -46.507 1.00 92.31 613 HIS A O 1
ATOM 4347 N N . ARG A 1 614 ? 22.483 15.973 -46.334 1.00 88.88 614 ARG A N 1
ATOM 4348 C CA . ARG A 1 614 ? 21.247 16.301 -45.618 1.00 88.88 614 ARG A CA 1
ATOM 4349 C C . ARG A 1 614 ? 20.125 16.532 -46.625 1.00 88.88 614 ARG A C 1
ATOM 4351 O O . ARG A 1 614 ? 19.981 17.651 -47.125 1.00 88.88 614 ARG A O 1
ATOM 4358 N N . PHE A 1 615 ? 19.327 15.502 -46.884 1.00 79.56 615 PHE A N 1
ATOM 4359 C CA . PHE A 1 615 ? 18.229 15.567 -47.846 1.00 79.56 615 PHE A CA 1
ATOM 4360 C C . PHE A 1 615 ? 17.055 16.407 -47.344 1.00 79.56 615 PHE A C 1
ATOM 4362 O O . PHE A 1 615 ? 16.541 17.273 -48.061 1.00 79.56 615 PHE A O 1
ATOM 4369 N N . SER A 1 616 ? 16.642 16.187 -46.092 1.00 71.25 616 SER A N 1
ATOM 4370 C CA . SER A 1 616 ? 15.519 16.893 -45.475 1.00 71.25 616 SER A CA 1
ATOM 4371 C C . SER A 1 616 ? 15.721 17.123 -43.967 1.00 71.25 616 SER A C 1
ATOM 4373 O O . SER A 1 616 ? 16.675 16.635 -43.372 1.00 71.25 616 SER A O 1
ATOM 4375 N N . GLY A 1 617 ? 14.871 17.950 -43.345 1.00 64.31 617 GLY A N 1
ATOM 4376 C CA . GLY A 1 617 ? 14.984 18.339 -41.929 1.00 64.31 617 GLY A CA 1
ATOM 4377 C C . GLY A 1 617 ? 15.356 19.813 -41.708 1.00 64.31 617 GLY A C 1
ATOM 4378 O O . GLY A 1 617 ? 15.863 20.494 -42.600 1.00 64.31 617 GLY A O 1
ATOM 4379 N N . GLY A 1 618 ? 15.026 20.339 -40.524 1.00 63.59 618 GLY A N 1
ATOM 4380 C CA . GLY A 1 618 ? 15.134 21.772 -40.203 1.00 63.59 618 GLY A CA 1
ATOM 4381 C C . GLY A 1 618 ? 16.484 22.227 -39.631 1.00 63.59 618 GLY A C 1
ATOM 4382 O O . GLY A 1 618 ? 16.729 23.432 -39.574 1.00 63.59 618 GLY A O 1
ATOM 4383 N N . GLU A 1 619 ? 17.346 21.298 -39.212 1.00 73.56 619 GLU A N 1
ATOM 4384 C CA . GLU A 1 619 ? 18.617 21.583 -38.529 1.00 73.56 619 GLU A CA 1
ATOM 4385 C C . GLU A 1 619 ? 19.859 21.357 -39.408 1.00 73.56 619 GLU A C 1
ATOM 4387 O O . GLU A 1 619 ? 19.779 20.940 -40.564 1.00 73.56 619 GLU A O 1
ATOM 4392 N N . THR A 1 620 ? 21.034 21.719 -38.886 1.00 86.94 620 THR A N 1
ATOM 4393 C CA . THR A 1 620 ? 22.316 21.596 -39.598 1.00 86.94 620 THR A CA 1
ATOM 4394 C C . THR A 1 620 ? 22.907 20.189 -39.470 1.00 86.94 620 THR A C 1
ATOM 4396 O O . THR A 1 620 ? 22.614 19.480 -38.514 1.00 86.94 620 THR A O 1
ATOM 4399 N N . LEU A 1 621 ? 23.809 19.796 -40.383 1.00 87.38 621 LEU A N 1
ATOM 4400 C CA . LEU A 1 621 ? 24.555 18.529 -40.259 1.00 87.38 621 LEU A CA 1
ATOM 4401 C C . LEU A 1 621 ? 25.288 18.416 -38.909 1.00 87.38 621 LEU A C 1
ATOM 4403 O O . LEU A 1 621 ? 25.335 17.344 -38.326 1.00 87.38 621 LEU A O 1
ATOM 4407 N N . SER A 1 622 ? 25.790 19.524 -38.366 1.00 88.69 622 SER A N 1
ATOM 4408 C CA . SER A 1 622 ? 26.482 19.571 -37.069 1.00 88.69 622 SER A CA 1
ATOM 4409 C C . SER A 1 622 ? 25.627 19.162 -35.872 1.00 88.69 622 SER A C 1
ATOM 4411 O O . SER A 1 622 ? 26.176 18.826 -34.832 1.00 88.69 622 SER A O 1
ATOM 4413 N N . GLN A 1 623 ? 24.302 19.275 -35.984 1.00 86.31 623 GLN A N 1
ATOM 4414 C CA . GLN A 1 623 ? 23.361 18.961 -34.905 1.00 86.31 623 GLN A CA 1
ATOM 4415 C C . GLN A 1 623 ? 22.832 17.528 -34.998 1.00 86.31 623 GLN A C 1
ATOM 4417 O O . GLN A 1 623 ? 22.146 17.086 -34.090 1.00 86.31 623 GLN A O 1
ATOM 4422 N N . SER A 1 624 ? 23.189 16.808 -36.068 1.00 86.19 624 SER A N 1
ATOM 4423 C CA . SER A 1 624 ? 22.754 15.430 -36.300 1.00 86.19 624 SER A CA 1
ATOM 4424 C C . SER A 1 624 ? 23.364 14.401 -35.361 1.00 86.19 624 SER A C 1
ATOM 4426 O O . SER A 1 624 ? 22.878 13.280 -35.303 1.00 86.19 624 SER A O 1
ATOM 4428 N N . ASN A 1 625 ? 24.487 14.742 -34.719 1.00 86.12 625 ASN A N 1
ATOM 4429 C CA . ASN A 1 625 ? 25.365 13.779 -34.053 1.00 86.12 625 ASN A CA 1
ATOM 4430 C C . ASN A 1 625 ? 25.713 12.565 -34.940 1.00 86.12 625 ASN A C 1
ATOM 4432 O O . ASN A 1 625 ? 26.039 11.499 -34.429 1.00 86.12 625 ASN A O 1
ATOM 4436 N N . ALA A 1 626 ? 25.685 12.734 -36.271 1.00 88.81 626 ALA A N 1
ATOM 4437 C CA . ALA A 1 626 ? 25.944 11.656 -37.208 1.00 88.81 626 ALA A CA 1
ATOM 4438 C C . ALA A 1 626 ? 27.352 11.078 -37.038 1.00 88.81 626 ALA A C 1
ATOM 4440 O O . ALA A 1 626 ? 28.350 11.806 -36.935 1.00 88.81 626 ALA A O 1
ATOM 4441 N N . VAL A 1 627 ? 27.424 9.753 -37.078 1.00 90.44 627 VAL A N 1
ATOM 4442 C CA . VAL A 1 627 ? 28.654 8.973 -36.996 1.00 90.44 627 VAL A CA 1
ATOM 4443 C C . VAL A 1 627 ? 28.714 8.033 -38.191 1.00 90.44 627 VAL A C 1
ATOM 4445 O O . VAL A 1 627 ? 27.745 7.351 -38.515 1.00 90.44 627 VAL A O 1
ATOM 4448 N N . VAL A 1 628 ? 29.874 7.999 -38.848 1.00 92.81 628 VAL A N 1
ATOM 4449 C CA . VAL A 1 628 ? 30.187 7.040 -39.908 1.00 92.81 628 VAL A CA 1
ATOM 4450 C C . VAL A 1 628 ? 31.215 6.053 -39.390 1.00 92.81 628 VAL A C 1
ATOM 4452 O O . VAL A 1 628 ? 32.342 6.430 -39.053 1.00 92.81 628 VAL A O 1
ATOM 4455 N N . GLN A 1 629 ? 30.828 4.785 -39.372 1.00 92.00 629 GLN A N 1
ATOM 4456 C CA . GLN A 1 629 ? 31.657 3.660 -38.967 1.00 92.00 629 GLN A CA 1
ATOM 4457 C C . GLN A 1 629 ? 32.009 2.815 -40.186 1.00 92.00 629 GLN A C 1
ATOM 4459 O O . GLN A 1 629 ? 31.150 2.481 -41.000 1.00 92.00 629 GLN A O 1
ATOM 4464 N N . VAL A 1 630 ? 33.286 2.469 -40.324 1.00 92.75 630 VAL A N 1
ATOM 4465 C CA . VAL A 1 630 ? 33.782 1.619 -41.408 1.00 92.75 630 VAL A CA 1
ATOM 4466 C C . VAL A 1 630 ? 34.280 0.313 -40.812 1.00 92.75 630 VAL A C 1
ATOM 4468 O O . VAL A 1 630 ? 35.122 0.329 -39.915 1.00 92.75 630 VAL A O 1
ATOM 4471 N N . PHE A 1 631 ? 33.783 -0.806 -41.330 1.00 91.31 631 PHE A N 1
ATOM 4472 C CA . PHE A 1 631 ? 34.116 -2.159 -40.901 1.00 91.31 631 PHE A CA 1
ATOM 4473 C C . PHE A 1 631 ? 34.793 -2.942 -42.026 1.00 91.31 631 PHE A C 1
ATOM 4475 O O . PHE A 1 631 ? 34.428 -2.812 -43.197 1.00 91.31 631 PHE A O 1
ATOM 4482 N N . ASP A 1 632 ? 35.739 -3.797 -41.653 1.00 90.25 632 ASP A N 1
ATOM 4483 C CA . ASP A 1 632 ? 36.280 -4.866 -42.490 1.00 90.25 632 ASP A CA 1
ATOM 4484 C C . ASP A 1 632 ? 36.025 -6.242 -41.838 1.00 90.25 632 ASP A C 1
ATOM 4486 O O . ASP A 1 632 ? 35.304 -6.361 -40.846 1.00 90.25 632 ASP A O 1
ATOM 4490 N N . SER A 1 633 ? 36.610 -7.310 -42.388 1.00 86.88 633 SER A N 1
ATOM 4491 C CA . SER A 1 633 ? 36.469 -8.666 -41.835 1.00 86.88 633 SER A CA 1
ATOM 4492 C C . SER A 1 633 ? 37.059 -8.853 -40.424 1.00 86.88 633 SER A C 1
ATOM 4494 O O . SER A 1 633 ? 36.775 -9.862 -39.786 1.00 86.88 633 SER A O 1
ATOM 4496 N N . ALA A 1 634 ? 37.914 -7.940 -39.951 1.00 83.69 634 ALA A N 1
ATOM 4497 C CA . ALA A 1 634 ? 38.517 -7.968 -38.619 1.00 83.69 634 ALA A CA 1
ATOM 4498 C C . ALA A 1 634 ? 37.760 -7.098 -37.595 1.00 83.69 634 ALA A C 1
ATOM 4500 O O . ALA A 1 634 ? 37.941 -7.302 -36.393 1.00 83.69 634 ALA A O 1
ATOM 4501 N N . GLY A 1 635 ? 36.913 -6.166 -38.044 1.00 85.12 635 GLY A N 1
ATOM 4502 C CA . GLY A 1 635 ? 36.064 -5.330 -37.193 1.00 85.12 635 GLY A CA 1
ATOM 4503 C C . GLY A 1 635 ? 36.058 -3.863 -37.621 1.00 85.12 635 GLY A C 1
ATOM 4504 O O . GLY A 1 635 ? 36.217 -3.547 -38.797 1.00 85.12 635 GLY A O 1
ATOM 4505 N N . LEU A 1 636 ? 35.844 -2.958 -36.663 1.00 89.00 636 LEU A N 1
ATOM 4506 C CA . LEU A 1 636 ? 35.855 -1.511 -36.897 1.00 89.00 636 LEU A CA 1
ATOM 4507 C C . LEU A 1 636 ? 37.265 -1.035 -37.289 1.00 89.00 636 LEU A C 1
ATOM 4509 O O . LEU A 1 636 ? 38.215 -1.198 -36.523 1.00 89.00 636 LEU A O 1
ATOM 4513 N N . VAL A 1 637 ? 37.391 -0.402 -38.456 1.00 90.25 637 VAL A N 1
ATOM 4514 C CA . VAL A 1 637 ? 38.660 0.148 -38.966 1.00 90.25 637 VAL A CA 1
ATOM 4515 C C . VAL A 1 637 ? 38.742 1.669 -38.873 1.00 90.25 637 VAL A C 1
ATOM 4517 O O . VAL A 1 637 ? 39.841 2.214 -38.766 1.00 90.25 637 VAL A O 1
ATOM 4520 N N . ALA A 1 638 ? 37.606 2.366 -38.903 1.00 91.44 638 ALA A N 1
ATOM 4521 C CA . ALA A 1 638 ? 37.552 3.813 -38.735 1.00 91.44 638 ALA A CA 1
ATOM 4522 C C . ALA A 1 638 ? 36.187 4.258 -38.208 1.00 91.44 638 ALA A C 1
ATOM 4524 O O . ALA A 1 638 ? 35.159 3.699 -38.579 1.00 91.44 638 ALA A O 1
ATOM 4525 N N . GLU A 1 639 ? 36.193 5.314 -37.402 1.00 91.75 639 GLU A N 1
ATOM 4526 C CA . GLU A 1 639 ? 34.997 6.016 -36.947 1.00 91.75 639 GLU A CA 1
ATOM 4527 C C . GLU A 1 639 ? 35.212 7.517 -37.130 1.00 91.75 639 GLU A C 1
ATOM 4529 O O . GLU A 1 639 ? 36.273 8.054 -36.797 1.00 91.75 639 GLU A O 1
ATOM 4534 N N . MET A 1 640 ? 34.220 8.192 -37.702 1.00 94.25 640 MET A N 1
ATOM 4535 C CA . MET A 1 640 ? 34.256 9.625 -37.971 1.00 94.25 640 MET A CA 1
ATOM 4536 C C . MET A 1 640 ? 32.933 10.243 -37.534 1.00 94.25 640 MET A C 1
ATOM 4538 O O . MET A 1 640 ? 31.885 9.876 -38.052 1.00 94.25 640 MET A O 1
ATOM 4542 N N . ALA A 1 641 ? 32.995 11.193 -36.603 1.00 92.69 641 ALA A N 1
ATOM 4543 C CA . ALA A 1 641 ? 31.847 11.997 -36.196 1.00 92.69 641 ALA A CA 1
ATOM 4544 C C . ALA A 1 641 ? 31.746 13.272 -37.043 1.00 92.69 641 ALA A C 1
ATOM 4546 O O . ALA A 1 641 ? 32.769 13.865 -37.423 1.00 92.69 641 ALA A O 1
ATOM 4547 N N . VAL A 1 642 ? 30.512 13.700 -37.306 1.00 93.31 642 VAL A N 1
ATOM 4548 C CA . VAL A 1 642 ? 30.221 14.919 -38.062 1.00 93.31 642 VAL A CA 1
ATOM 4549 C C . VAL A 1 642 ? 30.860 16.154 -37.398 1.00 93.31 642 VAL A C 1
ATOM 4551 O O . VAL A 1 642 ? 30.824 16.298 -36.172 1.00 93.31 642 VAL A O 1
ATOM 4554 N N . PRO A 1 643 ? 31.471 17.080 -38.162 1.00 93.62 643 PRO A N 1
ATOM 4555 C CA . PRO A 1 643 ? 32.036 18.298 -37.593 1.00 93.62 643 PRO A CA 1
ATOM 4556 C C . PRO A 1 643 ? 30.963 19.194 -36.963 1.00 93.62 643 PRO A C 1
ATOM 4558 O O . PRO A 1 643 ? 29.943 19.484 -37.580 1.00 93.62 643 PRO A O 1
ATOM 4561 N N . LEU A 1 644 ? 31.235 19.725 -35.769 1.00 89.62 644 LEU A N 1
ATOM 4562 C CA . LEU A 1 644 ? 30.273 20.541 -35.010 1.00 89.62 644 LEU A CA 1
ATOM 4563 C C . LEU A 1 644 ? 30.248 22.034 -35.406 1.00 89.62 644 LEU A C 1
ATOM 4565 O O . LEU A 1 644 ? 29.639 22.857 -34.727 1.00 89.62 644 LEU A O 1
ATOM 4569 N N . ASN A 1 645 ? 30.949 22.423 -36.474 1.00 88.44 645 ASN A N 1
ATOM 4570 C CA . ASN A 1 645 ? 31.165 23.822 -36.875 1.00 88.44 645 ASN A CA 1
ATOM 4571 C C . ASN A 1 645 ? 30.416 24.241 -38.154 1.00 88.44 645 ASN A C 1
ATOM 4573 O O . ASN A 1 645 ? 30.699 25.300 -38.717 1.00 88.44 645 ASN A O 1
ATOM 4577 N N . GLY A 1 646 ? 29.490 23.415 -38.632 1.00 84.19 646 GLY A N 1
ATOM 4578 C CA . GLY A 1 646 ? 28.653 23.688 -39.797 1.00 84.19 646 GLY A CA 1
ATOM 4579 C C . GLY A 1 646 ? 27.526 24.685 -39.555 1.00 84.19 646 GLY A C 1
ATOM 4580 O O . GLY A 1 646 ? 27.067 24.904 -38.437 1.00 84.19 646 GLY A O 1
ATOM 4581 N N . THR A 1 647 ? 27.054 25.254 -40.658 1.00 86.50 647 THR A N 1
ATOM 4582 C CA . THR A 1 647 ? 25.913 26.177 -40.749 1.00 86.50 647 THR A CA 1
ATOM 4583 C C . THR A 1 647 ? 24.821 25.565 -41.630 1.00 86.50 647 THR A C 1
ATOM 4585 O O . THR A 1 647 ? 25.056 24.554 -42.290 1.00 86.50 647 THR A O 1
ATOM 4588 N N . ALA A 1 648 ? 23.645 26.195 -41.710 1.00 83.75 648 ALA A N 1
ATOM 4589 C CA . ALA A 1 648 ? 22.548 25.730 -42.568 1.00 83.75 648 ALA A CA 1
ATOM 4590 C C . ALA A 1 648 ? 22.917 25.652 -44.064 1.00 83.75 648 ALA A C 1
ATOM 4592 O O . ALA A 1 648 ? 22.338 24.844 -44.789 1.00 83.75 648 ALA A O 1
ATOM 4593 N N . GLU A 1 649 ? 23.895 26.452 -44.506 1.00 84.94 649 GLU A N 1
ATOM 4594 C CA . GLU A 1 649 ? 24.415 26.447 -45.880 1.00 84.94 649 GLU A CA 1
ATOM 4595 C C . GLU A 1 649 ? 25.213 25.180 -46.204 1.00 84.94 649 GLU A C 1
ATOM 4597 O O . GLU A 1 649 ? 25.313 24.812 -47.369 1.00 84.94 649 GLU A O 1
ATOM 4602 N N . HIS A 1 650 ? 25.758 24.496 -45.194 1.00 90.88 650 HIS A N 1
ATOM 4603 C CA . HIS A 1 650 ? 26.460 23.236 -45.390 1.00 90.88 650 HIS A CA 1
ATOM 4604 C C . HIS A 1 650 ? 25.446 22.090 -45.442 1.00 90.88 650 HIS A C 1
ATOM 4606 O O . HIS A 1 650 ? 24.838 21.741 -44.427 1.00 90.88 650 HIS A O 1
ATOM 4612 N N . THR A 1 651 ? 25.242 21.526 -46.628 1.00 91.38 651 THR A N 1
ATOM 4613 C CA . THR A 1 651 ? 24.300 20.420 -46.884 1.00 91.38 651 THR A CA 1
ATOM 4614 C C . THR A 1 651 ? 25.008 19.089 -47.128 1.00 91.38 651 THR A C 1
ATOM 4616 O O . THR A 1 651 ? 24.362 18.049 -47.071 1.00 91.38 651 THR A O 1
ATOM 4619 N N . TRP A 1 652 ? 26.330 19.107 -47.318 1.00 94.44 652 TRP A N 1
ATOM 4620 C CA . TRP A 1 652 ? 27.150 17.928 -47.590 1.00 94.44 652 TRP A CA 1
ATOM 4621 C C . TRP A 1 652 ? 28.259 17.758 -46.556 1.00 94.44 652 TRP A C 1
ATOM 4623 O O . TRP A 1 652 ? 28.880 18.730 -46.124 1.00 94.44 652 TRP A O 1
ATOM 4633 N N . TRP A 1 653 ? 28.565 16.513 -46.217 1.00 96.19 653 TRP A N 1
ATOM 4634 C CA . TRP A 1 653 ? 29.704 16.123 -45.397 1.00 96.19 653 TRP A CA 1
ATOM 4635 C C . TRP A 1 653 ? 30.601 15.172 -46.189 1.00 96.19 653 TRP A C 1
ATOM 4637 O O . TRP A 1 653 ? 30.256 14.016 -46.405 1.00 96.19 653 TRP A O 1
ATOM 4647 N N . HIS A 1 654 ? 31.770 15.650 -46.627 1.00 96.81 654 HIS A N 1
ATOM 4648 C CA . HIS A 1 654 ? 32.824 14.787 -47.168 1.00 96.81 654 HIS A CA 1
ATOM 4649 C C . HIS A 1 654 ? 33.510 14.076 -46.005 1.00 96.81 654 HIS A C 1
ATOM 4651 O O . HIS A 1 654 ? 34.283 14.692 -45.264 1.00 96.81 654 HIS A O 1
ATOM 4657 N N . VAL A 1 655 ? 33.225 12.784 -45.858 1.00 97.25 655 VAL A N 1
ATOM 4658 C CA . VAL A 1 655 ? 33.681 11.993 -44.715 1.00 97.25 655 VAL A CA 1
ATOM 4659 C C . VAL A 1 655 ? 35.118 11.530 -44.939 1.00 97.25 655 VAL A C 1
ATOM 4661 O O . VAL A 1 655 ? 36.019 11.934 -44.200 1.00 97.25 655 VAL A O 1
ATOM 4664 N N . PHE A 1 656 ? 35.364 10.749 -45.994 1.00 97.06 656 PHE A N 1
ATOM 4665 C CA . PHE A 1 656 ? 36.683 10.195 -46.303 1.00 97.06 656 PHE A CA 1
ATOM 4666 C C . PHE A 1 656 ? 36.859 9.855 -47.788 1.00 97.06 656 PHE A C 1
ATOM 4668 O O . PHE A 1 656 ? 35.891 9.729 -48.542 1.00 97.06 656 PHE A O 1
ATOM 4675 N N . ASP A 1 657 ? 38.121 9.668 -48.174 1.00 96.19 657 ASP A N 1
ATOM 4676 C CA . ASP A 1 657 ? 38.530 9.025 -49.423 1.00 96.19 657 ASP A CA 1
ATOM 4677 C C . ASP A 1 657 ? 39.223 7.687 -49.102 1.00 96.19 657 ASP A C 1
ATOM 4679 O O . ASP A 1 657 ? 40.094 7.626 -48.234 1.00 96.19 657 ASP A O 1
ATOM 4683 N N . LEU A 1 658 ? 38.839 6.609 -49.785 1.00 94.25 658 LEU A N 1
ATOM 4684 C CA . LEU A 1 658 ? 39.450 5.282 -49.673 1.00 94.25 658 LEU A CA 1
ATOM 4685 C C . LEU A 1 658 ? 40.320 5.021 -50.903 1.00 94.25 658 LEU A C 1
ATOM 4687 O O . LEU A 1 658 ? 39.811 4.926 -52.018 1.00 94.25 658 LEU A O 1
ATOM 4691 N N . ASP A 1 659 ? 41.622 4.846 -50.700 1.00 91.06 659 ASP A N 1
ATOM 4692 C CA . ASP A 1 659 ? 42.535 4.350 -51.727 1.00 91.06 659 ASP A CA 1
ATOM 4693 C C . ASP A 1 659 ? 42.525 2.814 -51.728 1.00 91.06 659 ASP A C 1
ATOM 4695 O O . ASP A 1 659 ? 43.197 2.156 -50.931 1.00 91.06 659 ASP A O 1
ATOM 4699 N N . ALA A 1 660 ? 41.761 2.224 -52.648 1.00 86.50 660 ALA A N 1
ATOM 4700 C CA . ALA A 1 660 ? 41.622 0.776 -52.775 1.00 86.50 660 ALA A CA 1
ATOM 4701 C C . ALA A 1 660 ? 42.884 0.076 -53.326 1.00 86.50 660 ALA A C 1
ATOM 4703 O O . ALA A 1 660 ? 42.901 -1.148 -53.442 1.00 86.50 660 ALA A O 1
ATOM 4704 N N . VAL A 1 661 ? 43.949 0.813 -53.675 1.00 83.44 661 VAL A N 1
ATOM 4705 C CA . VAL A 1 661 ? 45.228 0.229 -54.121 1.00 83.44 661 VAL A CA 1
ATOM 4706 C C . VAL A 1 661 ? 46.092 -0.197 -52.935 1.00 83.44 661 VAL A C 1
ATOM 4708 O O . VAL A 1 661 ? 46.764 -1.226 -52.997 1.00 83.44 661 VAL A O 1
ATOM 4711 N N . ASN A 1 662 ? 46.093 0.588 -51.859 1.00 83.75 662 ASN A N 1
ATOM 4712 C CA . ASN A 1 662 ? 46.873 0.323 -50.644 1.00 83.75 662 ASN A CA 1
ATOM 4713 C C . ASN A 1 662 ? 45.998 0.093 -49.398 1.00 83.75 662 ASN A C 1
ATOM 4715 O O . ASN A 1 662 ? 46.546 -0.179 -48.332 1.00 83.75 662 ASN A O 1
ATOM 4719 N N . GLY A 1 663 ? 44.670 0.181 -49.534 1.00 81.62 663 GLY A N 1
ATOM 4720 C CA . GLY A 1 663 ? 43.705 0.014 -48.447 1.00 81.62 663 GLY A CA 1
ATOM 4721 C C . GLY A 1 663 ? 43.645 1.201 -47.483 1.00 81.62 663 GLY A C 1
ATOM 4722 O O . GLY A 1 663 ? 43.123 1.060 -46.382 1.00 81.62 663 GLY A O 1
ATOM 4723 N N . SER A 1 664 ? 44.207 2.359 -47.849 1.00 88.88 664 SER A N 1
ATOM 4724 C CA . SER A 1 664 ? 44.287 3.522 -46.965 1.00 88.88 664 SER A CA 1
ATOM 4725 C C . SER A 1 664 ? 42.970 4.295 -46.941 1.00 88.88 664 SER A C 1
ATOM 4727 O O . SER A 1 664 ? 42.556 4.860 -47.953 1.00 88.88 664 SER A O 1
ATOM 4729 N N . LEU A 1 665 ? 42.364 4.405 -45.758 1.00 92.31 665 LEU A N 1
ATOM 4730 C CA . LEU A 1 665 ? 41.289 5.356 -45.470 1.00 92.31 665 LEU A CA 1
ATOM 4731 C C . LEU A 1 665 ? 41.896 6.710 -45.094 1.00 92.31 665 LEU A C 1
ATOM 4733 O O . LEU A 1 665 ? 42.647 6.815 -44.125 1.00 92.31 665 LEU A O 1
ATOM 4737 N N . VAL A 1 666 ? 41.589 7.748 -45.868 1.00 94.00 666 VAL A N 1
ATOM 4738 C CA . VAL A 1 666 ? 42.054 9.121 -45.647 1.00 94.00 666 VAL A CA 1
ATOM 4739 C C . VAL A 1 666 ? 40.863 9.973 -45.205 1.00 94.00 666 VAL A C 1
ATOM 4741 O O . VAL A 1 666 ? 40.034 10.337 -46.044 1.00 94.00 666 VAL A O 1
ATOM 4744 N N . PRO A 1 667 ? 40.753 10.315 -43.908 1.00 93.25 667 PRO A N 1
ATOM 4745 C CA . PRO A 1 667 ? 39.682 11.173 -43.423 1.00 93.25 667 PRO A CA 1
ATOM 4746 C C . PRO A 1 667 ? 39.753 12.546 -44.088 1.00 93.25 667 PRO A C 1
ATOM 4748 O O . PRO A 1 667 ? 40.789 13.215 -44.062 1.00 93.25 667 PRO A O 1
ATOM 4751 N N . ALA A 1 668 ? 38.639 12.977 -44.667 1.00 93.94 668 ALA A N 1
ATOM 4752 C CA . ALA A 1 668 ? 38.476 14.335 -45.157 1.00 93.94 668 ALA A CA 1
ATOM 4753 C C . ALA A 1 668 ? 37.811 15.209 -44.091 1.00 93.94 668 ALA A C 1
ATOM 4755 O O . ALA A 1 668 ? 38.278 16.318 -43.851 1.00 93.94 668 ALA A O 1
ATOM 4756 N N . ASN A 1 669 ? 36.752 14.684 -43.467 1.00 93.94 669 ASN A N 1
ATOM 4757 C CA . ASN A 1 669 ? 35.930 15.275 -42.414 1.00 93.94 669 ASN A CA 1
ATOM 4758 C C . ASN A 1 669 ? 35.602 16.772 -42.604 1.00 93.94 669 ASN A C 1
ATOM 4760 O O . ASN A 1 669 ? 35.900 17.608 -41.749 1.00 93.94 669 ASN A O 1
ATOM 4764 N N . ARG A 1 670 ? 35.024 17.127 -43.760 1.00 94.56 670 ARG A N 1
ATOM 4765 C CA . ARG A 1 670 ? 34.732 18.520 -44.151 1.00 94.56 670 ARG A CA 1
ATOM 4766 C C . ARG A 1 670 ? 33.270 18.717 -44.523 1.00 94.56 670 ARG A C 1
ATOM 4768 O O . ARG A 1 670 ? 32.716 17.937 -45.289 1.00 94.56 670 ARG A O 1
ATOM 4775 N N . LEU A 1 671 ? 32.684 19.808 -44.040 1.00 94.19 671 LEU A N 1
ATOM 4776 C CA . LEU A 1 671 ? 31.344 20.249 -44.416 1.00 94.19 671 LEU A CA 1
ATOM 4777 C C . LEU A 1 671 ? 31.397 21.153 -45.654 1.00 94.19 671 LEU A C 1
ATOM 4779 O O . LEU A 1 671 ? 32.287 21.996 -45.773 1.00 94.19 671 LEU A O 1
ATOM 4783 N N . LEU A 1 672 ? 30.455 20.970 -46.577 1.00 94.81 672 LEU A N 1
ATOM 4784 C CA . LEU A 1 672 ? 30.425 21.582 -47.906 1.00 94.81 672 LEU A CA 1
ATOM 4785 C C . LEU A 1 672 ? 29.004 22.046 -48.264 1.00 94.81 672 LEU A C 1
ATOM 4787 O O . LEU A 1 672 ? 28.017 21.545 -47.725 1.00 94.81 672 LEU A O 1
ATOM 4791 N N . ALA A 1 673 ? 28.908 23.035 -49.155 1.00 89.19 673 ALA A N 1
ATOM 4792 C CA . ALA A 1 673 ? 27.647 23.714 -49.463 1.00 89.19 673 ALA A CA 1
ATOM 4793 C C . ALA A 1 673 ? 26.786 23.010 -50.524 1.00 89.19 673 ALA A C 1
ATOM 4795 O O . ALA A 1 673 ? 25.565 23.155 -50.507 1.00 89.19 673 ALA A O 1
ATOM 4796 N N . ASP A 1 674 ? 27.406 22.265 -51.440 1.00 89.56 674 ASP A N 1
ATOM 4797 C CA . ASP A 1 674 ? 26.731 21.630 -52.571 1.00 89.56 674 ASP A CA 1
ATOM 4798 C C . ASP A 1 674 ? 27.469 20.372 -53.059 1.00 89.56 674 ASP A C 1
ATOM 4800 O O . ASP A 1 674 ? 28.630 20.132 -52.718 1.00 89.56 674 ASP A O 1
ATOM 4804 N N . GLU A 1 675 ? 26.776 19.574 -53.874 1.00 88.25 675 GLU A N 1
ATOM 4805 C CA . GLU A 1 675 ? 27.285 18.314 -54.423 1.00 88.25 675 GLU A CA 1
ATOM 4806 C C . GLU A 1 675 ? 28.508 18.527 -55.327 1.00 88.25 675 GLU A C 1
ATOM 4808 O O . GLU A 1 675 ? 29.445 17.729 -55.319 1.00 88.25 675 GLU A O 1
ATOM 4813 N N . ALA A 1 676 ? 28.542 19.624 -56.090 1.00 86.88 676 ALA A N 1
ATOM 4814 C CA . ALA A 1 676 ? 29.637 19.904 -57.017 1.00 86.88 676 ALA A CA 1
ATOM 4815 C C . ALA A 1 676 ? 30.969 20.142 -56.284 1.00 86.88 676 ALA A C 1
ATOM 4817 O O . ALA A 1 676 ? 32.036 19.932 -56.862 1.00 86.88 676 ALA A O 1
ATOM 4818 N N . ALA A 1 677 ? 30.917 20.548 -55.014 1.00 87.81 677 ALA A N 1
ATOM 4819 C CA . ALA A 1 677 ? 32.086 20.682 -54.156 1.00 87.81 677 ALA A CA 1
ATOM 4820 C C . ALA A 1 677 ? 32.643 19.338 -53.644 1.00 87.81 677 ALA A C 1
ATOM 4822 O O . ALA A 1 677 ? 33.802 19.300 -53.219 1.00 87.81 677 ALA A O 1
ATOM 4823 N N . VAL A 1 678 ? 31.860 18.249 -53.670 1.00 90.81 678 VAL A N 1
ATOM 4824 C CA . VAL A 1 678 ? 32.266 16.923 -53.162 1.00 90.81 678 VAL A CA 1
ATOM 4825 C C . VAL A 1 678 ? 32.451 15.878 -54.263 1.00 90.81 678 VAL A C 1
ATOM 4827 O O . VAL A 1 678 ? 33.393 15.079 -54.186 1.00 90.81 678 VAL A O 1
ATOM 4830 N N . ALA A 1 679 ? 31.616 15.898 -55.304 1.00 88.75 679 ALA A N 1
ATOM 4831 C CA . ALA A 1 679 ? 31.621 14.904 -56.368 1.00 88.75 679 ALA A CA 1
ATOM 4832 C C . ALA A 1 679 ? 32.963 14.908 -57.132 1.00 88.75 679 ALA A C 1
ATOM 4834 O O . ALA A 1 679 ? 33.413 15.959 -57.597 1.00 88.75 679 ALA A O 1
ATOM 4835 N N . PRO A 1 680 ? 33.624 13.747 -57.293 1.00 86.94 680 PRO A N 1
ATOM 4836 C CA . PRO A 1 680 ? 34.908 13.671 -57.987 1.00 86.94 680 PRO A CA 1
ATOM 4837 C C . PRO A 1 680 ? 34.781 13.821 -59.516 1.00 86.94 680 PRO A C 1
ATOM 4839 O O . PRO A 1 680 ? 35.749 14.196 -60.172 1.00 86.94 680 PRO A O 1
ATOM 4842 N N . TYR A 1 681 ? 33.600 13.567 -60.094 1.00 84.00 681 TYR A N 1
ATOM 4843 C CA . TYR A 1 681 ? 33.340 13.632 -61.538 1.00 84.00 681 TYR A CA 1
ATOM 4844 C C . TYR A 1 681 ? 31.866 13.942 -61.863 1.00 84.00 681 TYR A C 1
ATOM 4846 O O . TYR A 1 681 ? 30.981 13.749 -61.038 1.00 84.00 681 TYR A O 1
ATOM 4854 N N . ALA A 1 682 ? 31.599 14.413 -63.092 1.00 68.06 682 ALA A N 1
ATOM 4855 C CA . ALA A 1 682 ? 30.297 14.965 -63.502 1.00 68.06 682 ALA A CA 1
ATOM 4856 C C . ALA A 1 682 ? 29.300 13.966 -64.132 1.00 68.06 682 ALA A C 1
ATOM 4858 O O . ALA A 1 682 ? 28.118 14.284 -64.234 1.00 68.06 682 ALA A O 1
ATOM 4859 N N . VAL A 1 683 ? 29.746 12.794 -64.608 1.00 62.59 683 VAL A N 1
ATOM 4860 C CA . VAL A 1 683 ? 28.861 11.777 -65.215 1.00 62.59 683 VAL A CA 1
ATOM 4861 C C . VAL A 1 683 ? 29.088 10.454 -64.504 1.00 62.59 683 VAL A C 1
ATOM 4863 O O . VAL A 1 683 ? 30.072 9.777 -64.801 1.00 62.59 683 VAL A O 1
ATOM 4866 N N . PRO A 1 684 ? 28.222 10.095 -63.549 1.00 64.00 684 PRO A N 1
ATOM 4867 C CA . PRO A 1 684 ? 28.617 9.093 -62.596 1.00 64.00 684 PRO A CA 1
ATOM 4868 C C . PRO A 1 684 ? 28.257 7.668 -62.959 1.00 64.00 684 PRO A C 1
ATOM 4870 O O . PRO A 1 684 ? 28.752 6.821 -62.265 1.00 64.00 684 PRO A O 1
ATOM 4873 N N . ASN A 1 685 ? 27.444 7.357 -63.972 1.00 68.25 685 ASN A N 1
ATOM 4874 C CA . ASN A 1 685 ? 26.911 5.994 -64.137 1.00 68.25 685 ASN A CA 1
ATOM 4875 C C . ASN A 1 685 ? 27.433 5.328 -65.415 1.00 68.25 685 ASN A C 1
ATOM 4877 O O . ASN A 1 685 ? 26.685 5.161 -66.379 1.00 68.25 685 ASN A O 1
ATOM 4881 N N . ALA A 1 686 ? 28.725 4.991 -65.438 1.00 66.06 686 ALA A N 1
ATOM 4882 C CA . ALA A 1 686 ? 29.344 4.210 -66.508 1.00 66.06 686 ALA A CA 1
ATOM 4883 C C . ALA A 1 686 ? 29.943 2.910 -65.945 1.00 66.06 686 ALA A C 1
ATOM 4885 O O . ALA A 1 686 ? 31.151 2.678 -65.988 1.00 66.06 686 ALA A O 1
ATOM 4886 N N . CYS A 1 687 ? 29.037 2.077 -65.435 1.00 62.56 687 CYS A N 1
ATOM 4887 C CA . CYS A 1 687 ? 29.107 0.624 -65.523 1.00 62.56 687 CYS A CA 1
ATOM 4888 C C . CYS A 1 687 ? 28.162 0.206 -66.673 1.00 62.56 687 CYS A C 1
ATOM 4890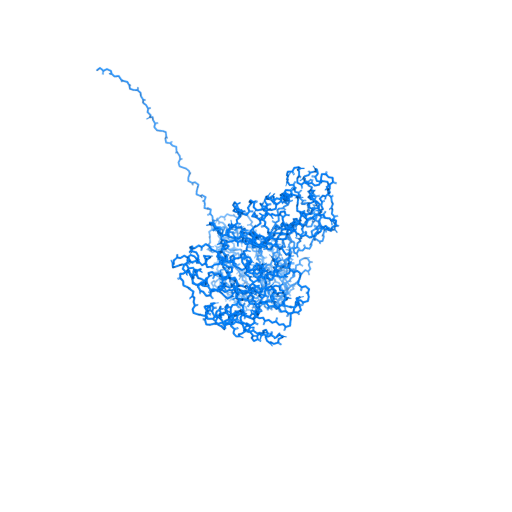 O O . CYS A 1 687 ? 28.577 -0.627 -67.500 1.00 62.56 687 CYS A O 1
#

Foldseek 3Di:
DDDDDDDDDDDDDDDDDDDDPPPPDPDDDPPDQKDKDWLQEAELDLDVVGDQLQSSLLSLLVVAPQPPDQEEEEFARPDCQQLLFCLLVLLRYFYGHAHQPDEGDPSVVVSNVVNNHQEYEYGEDCNGHNVNNVVNCVVRHHYHYQYDPGSQSSLLSCCCPRPQQDQEAEEAENADDPPDARLLRCLQSLLVSLVCSQSSHTYHYQHLQDRDPSNVVSLLPGNHQEYEYTEDCNRHNPNNQVVSVVSNHHYDYQYDPGSQSSLCSSCVVLVQNAQQRFQAAEEFARDDSSSSSNSSSCSSVCNSRVHGYGYDHALARDPSLLVRLLPQVVQRPDPPPPQRHHRYYYNHHPNHVQSSCVSNVAAHAWDKAKVVGFLWADAAFDKIKIFTDDDPQFAPQADWKKKDWQQDPDIDTDHCVVRMDIDTGHNPRFAFIKIWIWGQTPVRMIMIMIGTFHAFKEKEFEAEQLPRAGDFQKWKAKPVGDIDGAHPRRMDMDTRHHFAKIWMWIGDPQWFTWDTDIFGTGGPDYHYDYTYTYGAADALKKKKWKFWDPPPQAKKKWKFAFPVAFAIDTPPCQADCVDPPVKGFSDHCNGDGDGGMMMRNHHDAHKMWIKMFQPDGDDWLLRGQMKMFMAGNNGTDDIDTADNPDDPQFGMFGAWMARSVVRDTGGPRDTDRDPVVRDPDDDGHRD

Radius of gyration: 37.35 Å; chains: 1; bounding box: 87×110×101 Å

InterPro domains:
  IPR007253 Cell wall binding repeat 2 [PF04122] (55-133)
  IPR007253 Cell wall binding repeat 2 [PF04122] (145-241)
  IPR007253 Cell wall binding repeat 2 [PF04122] (253-318)
  IPR008969 Carboxypeptidase-like, regulatory domain superfamily [SSF49464] (459-538)
  IPR051922 Bacterial Sporulation-Associated [PTHR30032] (184-327)

pLDDT: mean 85.84, std 15.82, range [25.28, 98.62]

Sequence (687 aa):
MASRVPALLPLVALLTLLGVLAALVSTAPASRAQSTTTSDALLVVKSEETPSNVELAVRLSEATPLPDTTTVVMGRSDVFADSLASGVLQSRSPLLLVPPQGPVPDRVVAELQRLGADRVILLGGTSAIGEIVEQQLAGTYTVERRAGTTRIETATTIAAIDAPQATTAVLARAFPSSGADQSQAFADALAAGGMAAELEAPVLLTSTDALPASTRDYLASSTIDEVLIVGGTAAISQAVEDEVRGMGMATERISGPTRFDTAVAVADQLGAQGADDVERVTLVEGQGADAWAGGFAAAAHSAHFDAPIVLASGDALPAPTSTFLAANTGGFAVPTAATDDPVLTCVTPIAACETARVDLGLPASANVLFVPASATTLTPGQEVTVTVEGGSTAFAQTAEVTLDGTCLDQPASAPLEQGTFTVTTSASLPEPCTLVVGVPLSNGSTQTTTATYPGGTMSGTVRSATTDEPVVGATVALSSGATTTTGPAGEYAFTDLPGGSYTVTATADGYVPGAPTTVSVEPAQDTATTLLLSPELAAGSLRIVLSWDDNPADLDSHLWTPESQPYHVYYGPRGSLDACPFAALDIDDVSGFGPETVTISQAVAGTYRYAVHRFSGGETLSQSNAVVQVFDSAGLVAEMAVPLNGTAEHTWWHVFDLDAVNGSLVPANRLLADEAAVAPYAVPNAC